Protein AF-A0A3A6W757-F1 (afdb_monomer_lite)

Structure (mmCIF, N/CA/C/O backbone):
data_AF-A0A3A6W757-F1
#
_entry.id   AF-A0A3A6W757-F1
#
loop_
_atom_site.group_PDB
_atom_site.id
_atom_site.type_symbol
_atom_site.label_atom_id
_atom_site.label_alt_id
_atom_site.label_comp_id
_atom_site.label_asym_id
_atom_site.label_entity_id
_atom_site.label_seq_id
_atom_site.pdbx_PDB_ins_code
_atom_site.Cartn_x
_atom_site.Cartn_y
_atom_site.Cartn_z
_atom_site.occupancy
_atom_site.B_iso_or_equiv
_atom_site.auth_seq_id
_atom_site.auth_comp_id
_atom_site.auth_asym_id
_atom_site.auth_atom_id
_atom_site.pdbx_PDB_model_num
ATOM 1 N N . MET A 1 1 ? -17.837 38.913 12.171 1.00 59.47 1 MET A N 1
ATOM 2 C CA . MET A 1 1 ? -17.667 38.788 13.634 1.00 59.47 1 MET A CA 1
ATOM 3 C C . MET A 1 1 ? -17.399 37.323 13.928 1.00 59.47 1 MET A C 1
ATOM 5 O O . MET A 1 1 ? -18.172 36.495 13.470 1.00 59.47 1 MET A O 1
ATOM 9 N N . ILE A 1 2 ? -16.286 36.999 14.587 1.00 65.31 2 ILE A N 1
ATOM 10 C CA . ILE A 1 2 ? -15.872 35.608 14.816 1.00 65.31 2 ILE A CA 1
ATOM 11 C C . ILE A 1 2 ? -16.540 35.111 16.090 1.00 65.31 2 ILE A C 1
ATOM 13 O O . ILE A 1 2 ? -16.209 35.577 17.178 1.00 65.31 2 ILE A O 1
ATOM 17 N N . THR A 1 3 ? -17.497 34.197 15.947 1.00 66.81 3 THR A N 1
ATOM 18 C CA . THR A 1 3 ? -18.285 33.681 17.082 1.00 66.81 3 THR A CA 1
ATOM 19 C C . THR A 1 3 ? -18.102 32.183 17.301 1.00 66.81 3 THR A C 1
ATOM 21 O O . THR A 1 3 ? -18.436 31.669 18.365 1.00 66.81 3 THR A O 1
ATOM 24 N N . SER A 1 4 ? -17.516 31.484 16.326 1.00 71.06 4 SER A N 1
ATOM 25 C CA . SER A 1 4 ? -17.332 30.036 16.349 1.00 71.06 4 SER A CA 1
ATOM 26 C C . SER A 1 4 ? -16.028 29.607 15.665 1.00 71.06 4 SER A C 1
ATOM 28 O O . SER A 1 4 ? -15.451 30.344 14.865 1.00 71.06 4 SER A O 1
ATOM 30 N N . ILE A 1 5 ? -15.577 28.376 15.933 1.00 68.12 5 ILE A N 1
ATOM 31 C CA . ILE A 1 5 ? -14.445 27.752 15.221 1.00 68.12 5 ILE A CA 1
ATOM 32 C C . ILE A 1 5 ? -14.749 27.565 13.724 1.00 68.12 5 ILE A C 1
ATOM 34 O O . ILE A 1 5 ? -13.844 27.638 12.892 1.00 68.12 5 ILE A O 1
ATOM 38 N N . GLN A 1 6 ? -16.024 27.382 13.367 1.00 67.38 6 GLN A N 1
ATOM 39 C CA . GLN A 1 6 ? -16.482 27.237 11.981 1.00 67.38 6 GLN A CA 1
ATOM 40 C C . GLN A 1 6 ? -16.242 28.512 11.167 1.00 67.38 6 GLN A C 1
ATOM 42 O O . GLN A 1 6 ? -15.868 28.435 9.997 1.00 67.38 6 GLN A O 1
ATOM 47 N N . ASP A 1 7 ? -16.378 29.680 11.799 1.00 69.19 7 ASP A N 1
ATOM 48 C CA . ASP A 1 7 ? -16.059 30.954 11.158 1.00 69.19 7 ASP A CA 1
ATOM 49 C C . ASP A 1 7 ? -14.555 31.076 10.892 1.00 69.19 7 ASP A C 1
ATOM 51 O O . ASP A 1 7 ? -14.162 31.552 9.833 1.00 69.19 7 ASP A O 1
ATOM 55 N N . ILE A 1 8 ? -13.710 30.569 11.799 1.00 69.69 8 ILE A N 1
ATOM 56 C CA . ILE A 1 8 ? -12.244 30.644 11.691 1.00 69.69 8 ILE A CA 1
ATOM 57 C C . ILE A 1 8 ? -11.712 29.806 10.520 1.00 69.69 8 ILE A C 1
ATOM 59 O O . ILE A 1 8 ? -10.774 30.226 9.844 1.00 69.69 8 ILE A O 1
ATOM 63 N N . ALA A 1 9 ? -12.321 28.652 10.227 1.00 67.31 9 ALA A N 1
ATOM 64 C CA . ALA A 1 9 ? -11.905 27.791 9.115 1.00 67.31 9 ALA A CA 1
ATOM 65 C C . ALA A 1 9 ? -11.997 28.489 7.742 1.00 67.31 9 ALA A C 1
ATOM 67 O O . ALA A 1 9 ? -11.213 28.184 6.845 1.00 67.31 9 ALA A O 1
ATOM 68 N N . ARG A 1 10 ? -12.895 29.473 7.589 1.00 70.06 10 ARG A N 1
ATOM 69 C CA . ARG A 1 10 ? -13.029 30.274 6.358 1.00 70.06 10 ARG A CA 1
ATOM 70 C C . ARG A 1 10 ? -11.882 31.268 6.146 1.00 70.06 10 ARG A C 1
ATOM 72 O O . ARG A 1 10 ? -11.756 31.821 5.061 1.00 70.06 10 ARG A O 1
ATOM 79 N N . HIS A 1 11 ? -11.047 31.480 7.163 1.00 70.69 11 HIS A N 1
ATOM 80 C CA . HIS A 1 11 ? -9.894 32.378 7.119 1.00 70.69 11 HIS A CA 1
ATOM 81 C C . HIS A 1 11 ? -8.569 31.649 6.856 1.00 70.69 11 HIS A C 1
ATOM 83 O O . HIS A 1 11 ? -7.509 32.272 6.936 1.00 70.69 11 HIS A O 1
ATOM 89 N N . VAL A 1 12 ? -8.600 30.346 6.539 1.00 74.06 12 VAL A N 1
ATOM 90 C CA . VAL A 1 12 ? -7.410 29.610 6.089 1.00 74.06 12 VAL A CA 1
ATOM 91 C C . VAL A 1 12 ? -6.979 30.146 4.728 1.00 74.06 12 VAL A C 1
ATOM 93 O O . VAL A 1 12 ? -7.706 30.028 3.747 1.00 74.06 12 VAL A O 1
ATOM 96 N N . VAL A 1 13 ? -5.770 30.697 4.661 1.00 65.81 13 VAL A N 1
ATOM 97 C CA . VAL A 1 13 ? -5.223 31.274 3.420 1.00 65.81 13 VAL A CA 1
ATOM 98 C C . VAL A 1 13 ? -4.079 30.461 2.828 1.00 65.81 13 VAL A C 1
ATOM 100 O O . VAL A 1 13 ? -3.750 30.617 1.655 1.00 65.81 13 VAL A O 1
ATOM 103 N N . ARG A 1 14 ? -3.443 29.595 3.627 1.00 71.44 14 ARG A N 1
ATOM 104 C CA . ARG A 1 14 ? -2.324 28.763 3.173 1.00 71.44 14 ARG A CA 1
ATOM 105 C C . ARG A 1 14 ? -2.098 27.566 4.089 1.00 71.44 14 ARG A C 1
ATOM 107 O O . ARG A 1 14 ? -1.918 27.733 5.292 1.00 71.44 14 ARG A O 1
ATOM 114 N N . ALA A 1 15 ? -1.963 26.381 3.503 1.00 67.31 15 ALA A N 1
ATOM 115 C CA . ALA A 1 15 ? -1.398 25.207 4.163 1.00 67.31 15 ALA A CA 1
ATOM 116 C C . ALA A 1 15 ? 0.047 25.001 3.676 1.00 67.31 15 ALA A C 1
ATOM 118 O O . ALA A 1 15 ? 0.288 24.594 2.544 1.00 67.31 15 ALA A O 1
ATOM 119 N N . GLY A 1 16 ? 1.028 25.361 4.505 1.00 61.78 16 GLY A N 1
ATOM 120 C CA . GLY A 1 16 ? 2.448 25.110 4.241 1.00 61.78 16 GLY A CA 1
ATOM 121 C C . GLY A 1 16 ? 2.888 23.724 4.723 1.00 61.78 16 GLY A C 1
ATOM 122 O O . GLY A 1 16 ? 2.116 23.002 5.342 1.00 61.78 16 GLY A O 1
ATOM 123 N N . LYS A 1 17 ? 4.160 23.361 4.510 1.00 59.81 17 LYS A N 1
ATOM 124 C CA . LYS A 1 17 ? 4.699 22.039 4.904 1.00 59.81 17 LYS A CA 1
ATOM 125 C C . LYS A 1 17 ? 4.589 21.728 6.406 1.00 59.81 17 LYS A C 1
ATOM 127 O O . LYS A 1 17 ? 4.467 20.567 6.767 1.00 59.81 17 LYS A O 1
ATOM 132 N N . SER A 1 18 ? 4.637 22.738 7.276 1.00 70.19 18 SER A N 1
ATOM 133 C CA . SER A 1 18 ? 4.623 22.559 8.739 1.00 70.19 18 SER A CA 1
ATOM 134 C C . SER A 1 18 ? 3.458 23.249 9.451 1.00 70.19 18 SER A C 1
ATOM 136 O O . SER A 1 18 ? 3.140 22.885 10.583 1.00 70.19 18 SER A O 1
ATOM 138 N N . MET A 1 19 ? 2.815 24.230 8.812 1.00 79.94 19 MET A N 1
ATOM 139 C CA . MET A 1 19 ? 1.792 25.065 9.441 1.00 79.94 19 MET A CA 1
ATOM 140 C C . MET A 1 19 ? 0.667 25.435 8.481 1.00 79.94 19 MET A C 1
ATOM 142 O O . MET A 1 19 ? 0.895 25.644 7.289 1.00 79.94 19 MET A O 1
ATOM 146 N N . VAL A 1 20 ? -0.525 25.591 9.041 1.00 79.31 20 VAL A N 1
ATOM 147 C CA . VAL A 1 20 ? -1.706 26.180 8.416 1.00 79.31 20 VAL A CA 1
ATOM 148 C C . VAL A 1 20 ? -1.850 27.611 8.923 1.00 79.31 20 VAL A C 1
ATOM 150 O O . VAL A 1 20 ? -1.779 27.860 10.127 1.00 79.31 20 VAL A O 1
ATOM 153 N N . TRP A 1 21 ? -2.005 28.551 7.996 1.00 82.00 21 TRP A N 1
ATOM 154 C CA . TRP A 1 21 ? -2.038 29.984 8.268 1.00 82.00 21 TRP A CA 1
ATOM 155 C C . TRP A 1 21 ? -3.433 30.563 8.095 1.00 82.00 21 TRP A C 1
ATOM 157 O O . TRP A 1 21 ? -4.116 30.279 7.107 1.00 82.00 21 TRP A O 1
ATOM 167 N N . PHE A 1 22 ? -3.788 31.431 9.038 1.00 87.81 22 PHE A N 1
ATOM 168 C CA . PHE A 1 22 ? -5.045 32.167 9.069 1.00 87.81 22 PHE A CA 1
ATOM 169 C C . PHE A 1 22 ? -4.781 33.659 8.931 1.00 87.81 22 PHE A C 1
ATOM 171 O O . PHE A 1 22 ? -3.847 34.160 9.561 1.00 87.81 22 PHE A O 1
ATOM 178 N N . GLU A 1 23 ? -5.603 34.363 8.153 1.00 86.19 23 GLU A N 1
ATOM 179 C CA . GLU A 1 23 ? -5.494 35.815 7.980 1.00 86.19 23 GLU A CA 1
ATOM 180 C C . GLU A 1 23 ? -6.824 36.547 8.154 1.00 86.19 23 GLU A C 1
ATOM 182 O O . GLU A 1 23 ? -7.887 36.098 7.722 1.00 86.19 23 GLU A O 1
ATOM 187 N N . PHE A 1 24 ? -6.724 37.726 8.762 1.00 89.75 24 PHE A N 1
ATOM 188 C CA . PHE A 1 24 ? -7.831 38.594 9.126 1.00 89.75 24 PHE A CA 1
ATOM 189 C C . PHE A 1 24 ? -7.499 40.041 8.768 1.00 89.75 24 PHE A C 1
ATOM 191 O O . PHE A 1 24 ? -6.340 40.466 8.827 1.00 89.75 24 PHE A O 1
ATOM 198 N N . ASP A 1 25 ? -8.534 40.806 8.434 1.00 86.44 25 ASP A N 1
ATOM 199 C CA . ASP A 1 25 ? -8.390 42.213 8.055 1.00 86.44 25 ASP A CA 1
ATOM 200 C C . ASP A 1 25 ? -8.141 43.121 9.271 1.00 86.44 25 ASP A C 1
ATOM 202 O O . ASP A 1 25 ? -7.595 44.212 9.127 1.00 86.44 25 ASP A O 1
ATOM 206 N N . SER A 1 26 ? -8.472 42.660 10.486 1.00 90.69 26 SER A N 1
ATOM 207 C CA . SER A 1 26 ? -8.195 43.379 11.730 1.00 90.69 26 SER A CA 1
ATOM 208 C C . SER A 1 26 ? -7.429 42.519 12.740 1.00 90.69 26 SER A C 1
ATOM 210 O O . SER A 1 26 ? -7.665 41.316 12.887 1.00 90.69 26 SER A O 1
ATOM 212 N N . ARG A 1 27 ? -6.521 43.155 13.492 1.00 89.62 27 ARG A N 1
ATOM 213 C CA . ARG A 1 27 ? -5.780 42.504 14.583 1.00 89.62 27 ARG A CA 1
ATOM 214 C C . ARG A 1 27 ? -6.717 41.972 15.666 1.00 89.62 27 ARG A C 1
ATOM 216 O O . ARG A 1 27 ? -6.504 40.876 16.174 1.00 89.62 27 ARG A O 1
ATOM 223 N N . LYS A 1 28 ? -7.777 42.726 15.967 1.00 90.31 28 LYS A N 1
ATOM 224 C CA . LYS A 1 28 ? -8.793 42.363 16.959 1.00 90.31 28 LYS A CA 1
ATOM 225 C C . LYS A 1 28 ? -9.503 41.058 16.591 1.00 90.31 28 LYS A C 1
ATOM 227 O O . LYS A 1 28 ? -9.719 40.223 17.467 1.00 90.31 28 LYS A O 1
ATOM 232 N N . ASP A 1 29 ? -9.829 40.854 15.316 1.00 86.44 29 ASP A N 1
ATOM 233 C CA . ASP A 1 29 ? -10.453 39.611 14.850 1.00 86.44 29 ASP A CA 1
ATOM 234 C C . ASP A 1 29 ? -9.475 38.432 14.931 1.00 86.44 29 ASP A C 1
ATOM 236 O O . ASP A 1 29 ? -9.829 37.379 15.461 1.00 86.44 29 ASP A O 1
ATOM 240 N N . ALA A 1 30 ? -8.218 38.623 14.516 1.00 88.75 30 ALA A N 1
ATOM 241 C CA . ALA A 1 30 ? -7.184 37.595 14.646 1.00 88.75 30 ALA A CA 1
ATOM 242 C C . ALA A 1 30 ? -6.952 37.175 16.110 1.00 88.75 30 ALA A C 1
ATOM 244 O O . ALA A 1 30 ? -6.831 35.986 16.410 1.00 88.75 30 ALA A O 1
ATOM 245 N N . GLU A 1 31 ? -6.921 38.137 17.037 1.00 91.62 31 GLU A N 1
ATOM 246 C CA . GLU A 1 31 ? -6.760 37.878 18.472 1.00 91.62 31 GLU A CA 1
ATOM 247 C C . GLU A 1 31 ? -7.996 37.192 19.061 1.00 91.62 31 GLU A C 1
ATOM 249 O O . GLU A 1 31 ? -7.863 36.250 19.843 1.00 91.62 31 GLU A O 1
ATOM 254 N N . THR A 1 32 ? -9.197 37.595 18.639 1.00 90.00 32 THR A N 1
ATOM 255 C CA . THR A 1 32 ? -10.456 36.954 19.047 1.00 90.00 32 THR A CA 1
ATOM 256 C C . THR A 1 32 ? -10.493 35.489 18.607 1.00 90.00 32 THR A C 1
ATOM 258 O O . THR A 1 32 ? -10.792 34.611 19.418 1.00 90.00 32 THR A O 1
ATOM 261 N N . ALA A 1 33 ? -10.113 35.204 17.358 1.00 87.38 33 ALA A N 1
ATOM 262 C CA . ALA A 1 33 ? -10.024 33.847 16.826 1.00 87.38 33 ALA A CA 1
ATOM 263 C C . ALA A 1 33 ? -9.015 32.986 17.596 1.00 87.38 33 ALA A C 1
ATOM 265 O O . ALA A 1 33 ? -9.334 31.875 18.026 1.00 87.38 33 ALA A O 1
ATOM 266 N N . LEU A 1 34 ? -7.802 33.506 17.807 1.00 91.50 34 LEU A N 1
ATOM 267 C CA . LEU A 1 34 ? -6.748 32.766 18.491 1.00 91.50 34 LEU A CA 1
ATOM 268 C C . LEU A 1 34 ? -7.092 32.505 19.963 1.00 91.50 34 LEU A C 1
ATOM 270 O O . LEU A 1 34 ? -6.834 31.413 20.468 1.00 91.50 34 LEU A O 1
ATOM 274 N N . ASN A 1 35 ? -7.703 33.471 20.650 1.00 90.25 35 ASN A N 1
ATOM 275 C CA . ASN A 1 35 ? -8.130 33.303 22.037 1.00 90.25 35 ASN A CA 1
ATOM 276 C C . ASN A 1 35 ? -9.274 32.294 22.165 1.00 90.25 35 ASN A C 1
ATOM 278 O O . ASN A 1 35 ? -9.265 31.493 23.100 1.00 90.25 35 ASN A O 1
ATOM 282 N N . LEU A 1 36 ? -10.216 32.273 21.215 1.00 86.44 36 LEU A N 1
ATOM 283 C CA . LEU A 1 36 ? -11.269 31.257 21.171 1.00 86.44 36 LEU A CA 1
ATOM 284 C C . LEU A 1 36 ? -10.670 29.850 21.030 1.00 86.44 36 LEU A C 1
ATOM 286 O O . LEU A 1 36 ? -11.037 28.946 21.779 1.00 86.44 36 LEU A O 1
ATOM 290 N N . ILE A 1 37 ? -9.689 29.691 20.137 1.00 87.12 37 ILE A N 1
ATOM 291 C CA . ILE A 1 37 ? -8.957 28.434 19.940 1.00 87.12 37 ILE A CA 1
ATOM 292 C C . ILE A 1 37 ? -8.197 28.027 21.208 1.00 87.12 37 ILE A C 1
ATOM 294 O O . ILE A 1 37 ? -8.338 26.899 21.671 1.00 87.12 37 ILE A O 1
ATOM 298 N N . LYS A 1 38 ? -7.423 28.937 21.810 1.00 88.50 38 LYS A N 1
ATOM 299 C CA . LYS A 1 38 ? -6.665 28.651 23.039 1.00 88.50 38 LYS A CA 1
ATOM 300 C C . LYS A 1 38 ? -7.569 28.268 24.206 1.00 88.50 38 LYS A C 1
ATOM 302 O O . LYS A 1 38 ? -7.195 27.407 24.993 1.00 88.50 38 LYS A O 1
ATOM 307 N N . LYS A 1 39 ? -8.744 28.893 24.313 1.00 85.69 39 LYS A N 1
ATOM 308 C CA . LYS A 1 39 ? -9.724 28.594 25.361 1.00 85.69 39 LYS A CA 1
ATOM 309 C C . LYS A 1 39 ? -10.338 27.204 25.195 1.00 85.69 39 LYS A C 1
ATOM 311 O O . LYS A 1 39 ? -10.562 26.531 26.190 1.00 85.69 39 LYS A O 1
ATOM 316 N N . GLN A 1 40 ? -10.635 26.794 23.963 1.00 81.31 40 GLN A N 1
ATOM 317 C CA . GLN A 1 40 ? -11.282 25.507 23.690 1.00 81.31 40 GLN A CA 1
ATOM 318 C C . GLN A 1 40 ? -10.301 24.332 23.606 1.00 81.31 40 GLN A C 1
ATOM 320 O O . GLN A 1 40 ? -10.701 23.194 23.817 1.00 81.31 40 GLN A O 1
ATOM 325 N N . TYR A 1 41 ? -9.028 24.601 23.308 1.00 83.12 41 TYR A N 1
ATOM 326 C CA . TYR A 1 41 ? -8.017 23.578 23.044 1.00 83.12 41 TYR A CA 1
ATOM 327 C C . TYR A 1 41 ? -6.729 23.809 23.847 1.00 83.12 41 TYR A C 1
ATOM 329 O O . TYR A 1 41 ? -5.627 23.605 23.333 1.00 83.12 41 TYR A O 1
ATOM 337 N N . SER A 1 42 ? -6.856 24.242 25.106 1.00 80.69 42 SER A N 1
ATOM 338 C CA . SER A 1 42 ? -5.728 24.569 25.998 1.00 80.69 42 SER A CA 1
ATOM 339 C C . SER A 1 42 ? -4.687 23.457 26.114 1.00 80.69 42 SER A C 1
ATOM 341 O O . SER A 1 42 ? -3.501 23.739 26.287 1.00 80.69 42 SER A O 1
ATOM 343 N N . ASP A 1 43 ? -5.127 22.209 25.961 1.00 76.00 43 ASP A N 1
ATOM 344 C CA . ASP A 1 43 ? -4.324 21.008 26.188 1.00 76.00 43 ASP A CA 1
ATOM 345 C C . ASP A 1 43 ? -3.451 20.640 24.976 1.00 76.00 43 ASP A C 1
ATOM 347 O O . ASP A 1 43 ? -2.612 19.739 25.041 1.00 76.00 43 ASP A O 1
ATOM 351 N N . LEU A 1 44 ? -3.606 21.344 23.846 1.00 79.19 44 LEU A N 1
ATOM 352 C CA . LEU A 1 44 ? -2.780 21.112 22.668 1.00 79.19 44 LEU A CA 1
ATOM 353 C C . LEU A 1 44 ? -1.354 21.624 22.881 1.00 79.19 44 LEU A C 1
ATOM 355 O O . LEU A 1 44 ? -1.102 22.801 23.162 1.00 79.19 44 LEU A O 1
ATOM 359 N N . HIS A 1 45 ? -0.396 20.725 22.653 1.00 76.06 45 HIS A N 1
ATOM 360 C CA . HIS A 1 45 ? 1.028 20.992 22.809 1.00 76.06 45 HIS A CA 1
ATOM 361 C C . HIS A 1 45 ? 1.456 22.285 22.089 1.00 76.06 45 HIS A C 1
ATOM 363 O O . HIS A 1 45 ? 1.199 22.478 20.896 1.00 76.06 45 HIS A O 1
ATOM 369 N N . ASN A 1 46 ? 2.135 23.169 22.829 1.00 81.94 46 ASN A N 1
ATOM 370 C CA . ASN A 1 46 ? 2.620 24.485 22.391 1.00 81.94 46 ASN A CA 1
ATOM 371 C C . ASN A 1 46 ? 1.556 25.478 21.871 1.00 81.94 46 ASN A C 1
ATOM 373 O O . ASN A 1 46 ? 1.940 26.542 21.387 1.00 81.94 46 ASN A O 1
ATOM 377 N N . LEU A 1 47 ? 0.247 25.217 21.995 1.00 85.12 47 LEU A N 1
ATOM 378 C CA . LEU A 1 47 ? -0.779 26.154 21.512 1.00 85.12 47 LEU A CA 1
ATOM 379 C C . LEU A 1 47 ? -0.739 27.500 22.256 1.00 85.12 47 LEU A C 1
ATOM 381 O O . LEU A 1 47 ? -0.939 28.553 21.653 1.00 85.12 47 LEU A O 1
ATOM 385 N N . HIS A 1 48 ? -0.383 27.495 23.545 1.00 84.19 48 HIS A N 1
ATOM 386 C CA . HIS A 1 48 ? -0.201 28.713 24.343 1.00 84.19 48 HIS A CA 1
ATOM 387 C C . HIS A 1 48 ? 0.837 29.684 23.744 1.00 84.19 48 HIS A C 1
ATOM 389 O O . HIS A 1 48 ? 0.688 30.895 23.915 1.00 84.19 48 HIS A O 1
ATOM 395 N N . LYS A 1 49 ? 1.827 29.174 22.991 1.00 85.12 49 LYS A N 1
ATOM 396 C CA . LYS A 1 49 ? 2.894 29.961 22.344 1.00 85.12 49 LYS A CA 1
ATOM 397 C C . LYS A 1 49 ? 2.467 30.631 21.039 1.00 85.12 49 LYS A C 1
ATOM 399 O O . LYS A 1 49 ? 3.180 31.506 20.559 1.00 85.12 49 LYS A O 1
ATOM 404 N N . ALA A 1 50 ? 1.339 30.232 20.448 1.00 87.06 50 ALA A N 1
ATOM 405 C CA . ALA A 1 50 ? 0.846 30.863 19.229 1.00 87.06 50 ALA A CA 1
ATOM 406 C C . ALA A 1 50 ? 0.530 32.346 19.490 1.00 87.06 50 ALA A C 1
ATOM 408 O O . ALA A 1 50 ? -0.045 32.689 20.527 1.00 87.06 50 ALA A O 1
ATOM 409 N N . SER A 1 51 ? 0.886 33.228 18.561 1.00 90.69 51 SER A N 1
ATOM 410 C CA . SER A 1 51 ? 0.651 34.671 18.666 1.00 90.69 51 SER A CA 1
ATOM 411 C C . SER A 1 51 ? 0.206 35.254 17.329 1.00 90.69 51 SER A C 1
ATOM 413 O O . SER A 1 51 ? 0.532 34.725 16.264 1.00 90.69 51 SER A O 1
ATOM 415 N N . VAL A 1 52 ? -0.560 36.344 17.397 1.00 92.50 52 VAL A N 1
ATOM 416 C CA . VAL A 1 52 ? -0.960 37.115 16.218 1.00 92.50 52 VAL A CA 1
ATOM 417 C C . VAL A 1 52 ? 0.201 38.002 15.789 1.00 92.50 52 VAL A C 1
ATOM 419 O O . VAL A 1 52 ? 0.704 38.797 16.580 1.00 92.50 52 VAL A O 1
ATOM 422 N N . ASN A 1 53 ? 0.596 37.875 14.527 1.00 89.88 53 ASN A N 1
ATOM 423 C CA . ASN A 1 53 ? 1.632 38.672 13.878 1.00 89.88 53 ASN A CA 1
ATOM 424 C C . ASN A 1 53 ? 1.105 39.220 12.540 1.00 89.88 53 ASN A C 1
ATOM 426 O O . ASN A 1 53 ? -0.093 39.144 12.254 1.00 89.88 53 ASN A O 1
ATOM 430 N N . SER A 1 54 ? 1.991 39.781 11.715 1.00 82.56 54 SER A N 1
ATOM 431 C CA . SER A 1 54 ? 1.649 40.117 10.331 1.00 82.56 54 SER A CA 1
ATOM 432 C C . SER A 1 54 ? 1.300 38.862 9.528 1.00 82.56 54 SER A C 1
ATOM 434 O O . SER A 1 54 ? 1.823 37.771 9.781 1.00 82.56 54 SER A O 1
ATOM 436 N N . GLY A 1 55 ? 0.403 39.022 8.555 1.00 74.25 55 GLY A N 1
ATOM 437 C CA . GLY A 1 55 ? -0.045 37.947 7.681 1.00 74.25 55 GLY A CA 1
ATOM 438 C C . GLY A 1 55 ? 1.114 37.261 6.953 1.00 74.25 55 GLY A C 1
ATOM 439 O O . GLY A 1 55 ? 2.191 37.825 6.704 1.00 74.25 55 GLY A O 1
ATOM 440 N N . ASN A 1 56 ? 0.909 35.986 6.641 1.00 79.25 56 ASN A N 1
ATOM 441 C CA . ASN A 1 56 ? 1.914 35.175 5.970 1.00 79.25 56 ASN A CA 1
ATOM 442 C C . ASN A 1 56 ? 1.959 35.465 4.466 1.00 79.25 56 ASN A C 1
ATOM 444 O O . ASN A 1 56 ? 3.046 35.642 3.919 1.00 79.25 56 ASN A O 1
ATOM 448 N N . VAL A 1 57 ? 0.785 35.522 3.843 1.00 73.69 57 VAL A N 1
ATOM 449 C CA . VAL A 1 57 ? 0.530 35.792 2.429 1.00 73.69 57 VAL A CA 1
ATOM 450 C C . VAL A 1 57 ? 0.397 37.295 2.202 1.00 73.69 57 VAL A C 1
ATOM 452 O O . VAL A 1 57 ? 1.038 37.825 1.298 1.00 73.69 57 VAL A O 1
ATOM 455 N N . ASN A 1 58 ? -0.361 38.002 3.047 1.00 76.81 58 ASN A N 1
ATOM 456 C CA . ASN A 1 58 ? -0.496 39.455 2.956 1.00 76.81 58 ASN A CA 1
ATOM 457 C C . ASN A 1 58 ? 0.080 40.162 4.193 1.00 76.81 58 ASN A C 1
ATOM 459 O O . ASN A 1 58 ? -0.484 40.108 5.284 1.00 76.81 58 ASN A O 1
ATOM 463 N N . LYS A 1 59 ? 1.189 40.892 4.007 1.00 81.75 59 LYS A N 1
ATOM 464 C CA . LYS A 1 59 ? 1.882 41.617 5.087 1.00 81.75 59 LYS A CA 1
ATOM 465 C C . LYS A 1 59 ? 1.083 42.778 5.685 1.00 81.75 59 LYS A C 1
ATOM 467 O O . LYS A 1 59 ? 1.411 43.200 6.789 1.00 81.75 59 LYS A O 1
ATOM 472 N N . HIS A 1 60 ? 0.038 43.249 5.003 1.00 81.06 60 HIS A N 1
ATOM 473 C CA . HIS A 1 60 ? -0.887 44.268 5.508 1.00 81.06 60 HIS A CA 1
ATOM 474 C C . HIS A 1 60 ? -2.046 43.683 6.334 1.00 81.06 60 HIS A C 1
ATOM 476 O O . HIS A 1 60 ? -2.823 44.443 6.905 1.00 81.06 60 HIS A O 1
ATOM 482 N N . LYS A 1 61 ? -2.169 42.350 6.408 1.00 87.50 61 LYS A N 1
ATOM 483 C CA . LYS A 1 61 ? -3.157 41.647 7.238 1.00 87.50 61 LYS A CA 1
ATOM 484 C C . LYS A 1 61 ? -2.547 41.161 8.549 1.00 87.50 61 LYS A C 1
ATOM 486 O O . LYS A 1 61 ? -1.330 41.207 8.745 1.00 87.50 61 LYS A O 1
ATOM 491 N N . PHE A 1 62 ? -3.395 40.649 9.435 1.00 90.06 62 PHE A N 1
ATOM 492 C CA . PHE A 1 62 ? -2.992 40.029 10.697 1.00 90.06 62 PHE A CA 1
ATOM 493 C C . PHE A 1 62 ? -3.286 38.537 10.667 1.00 90.06 62 PHE A C 1
ATOM 495 O O . PHE A 1 62 ? -4.318 38.117 10.150 1.00 90.06 62 PHE A O 1
ATOM 502 N N . GLY A 1 63 ? -2.395 37.724 11.223 1.00 90.25 63 GLY A N 1
ATOM 503 C CA . GLY A 1 63 ? -2.540 36.280 11.145 1.00 90.25 63 GLY A CA 1
ATOM 504 C C . GLY A 1 63 ? -1.733 35.515 12.175 1.00 90.25 63 GLY A C 1
ATOM 505 O O . GLY A 1 63 ? -0.871 36.058 12.865 1.00 90.25 63 GLY A O 1
ATOM 506 N N . PHE A 1 64 ? -2.024 34.226 12.274 1.00 91.38 64 PHE A N 1
ATOM 507 C CA . PHE A 1 64 ? -1.287 33.287 13.109 1.00 91.38 64 PHE A CA 1
ATOM 508 C C . PHE A 1 64 ? -1.178 31.934 12.404 1.00 91.38 64 PHE A C 1
ATOM 510 O O . PHE A 1 64 ? -1.987 31.594 11.535 1.00 91.38 64 PHE A O 1
ATOM 517 N N . GLY A 1 65 ? -0.141 31.181 12.765 1.00 88.81 65 GLY A N 1
ATOM 518 C CA . GLY A 1 65 ? 0.104 29.837 12.260 1.00 88.81 65 GLY A CA 1
ATOM 519 C C . GLY A 1 65 ? -0.251 28.796 13.312 1.00 88.81 65 GLY A C 1
ATOM 520 O O . GLY A 1 65 ? 0.108 28.947 14.479 1.00 88.81 65 GLY A O 1
ATOM 521 N N . LEU A 1 66 ? -0.925 27.733 12.888 1.00 86.88 66 LEU A N 1
ATOM 522 C CA . LEU A 1 66 ? -1.123 26.521 13.676 1.00 86.88 66 LEU A CA 1
ATOM 523 C C . LEU A 1 66 ? -0.383 25.370 13.012 1.00 86.88 66 LEU A C 1
ATOM 525 O O . LEU A 1 66 ? -0.324 25.297 11.786 1.00 86.88 66 LEU A O 1
ATOM 529 N N . THR A 1 67 ? 0.167 24.441 13.788 1.00 84.38 67 THR A N 1
ATOM 530 C CA . THR A 1 67 ? 0.709 23.209 13.198 1.00 84.38 67 THR A CA 1
ATOM 531 C C . THR A 1 67 ? -0.414 22.387 12.571 1.00 84.38 67 THR A C 1
ATOM 533 O O . THR A 1 67 ? -1.576 22.508 12.959 1.00 84.38 67 THR A O 1
ATOM 536 N N . HIS A 1 68 ? -0.085 21.505 11.626 1.00 75.31 68 HIS A N 1
ATOM 537 C CA . HIS A 1 68 ? -1.076 20.583 11.050 1.00 75.31 68 HIS A CA 1
ATOM 538 C C . HIS A 1 68 ? -1.788 19.746 12.115 1.00 75.31 68 HIS A C 1
ATOM 540 O O . HIS A 1 68 ? -2.993 19.536 12.022 1.00 75.31 68 HIS A O 1
ATOM 546 N N . THR A 1 69 ? -1.074 19.324 13.159 1.00 78.50 69 THR A N 1
ATOM 547 C CA . THR A 1 69 ? -1.657 18.607 14.299 1.00 78.50 69 THR A CA 1
ATOM 548 C C . THR A 1 69 ? -2.658 19.477 15.053 1.00 78.50 69 THR A C 1
ATOM 550 O O . THR A 1 69 ? -3.779 19.042 15.290 1.00 78.50 69 THR A O 1
ATOM 553 N N . GLN A 1 70 ? -2.291 20.721 15.382 1.00 82.12 70 GLN A N 1
ATOM 554 C CA . GLN A 1 70 ? -3.194 21.655 16.062 1.00 82.12 70 GLN A CA 1
ATOM 555 C C . GLN A 1 70 ? -4.431 21.941 15.204 1.00 82.12 70 GLN A C 1
ATOM 557 O O . GLN A 1 70 ? -5.556 21.842 15.685 1.00 82.12 70 GLN A O 1
ATOM 562 N N . PHE A 1 71 ? -4.228 22.218 13.916 1.00 82.00 71 PHE A N 1
ATOM 563 C CA . PHE A 1 71 ? -5.298 22.481 12.962 1.00 82.00 71 PHE A CA 1
ATOM 564 C C . PHE A 1 71 ? -6.268 21.300 12.819 1.00 82.00 71 PHE A C 1
ATOM 566 O O . PHE A 1 71 ? -7.483 21.492 12.879 1.00 82.00 71 PHE A O 1
ATOM 573 N N . LYS A 1 72 ? -5.752 20.071 12.687 1.00 74.50 72 LYS A N 1
ATOM 574 C CA . LYS A 1 72 ? -6.571 18.851 12.622 1.00 74.50 72 LYS A CA 1
ATOM 575 C C . LYS A 1 72 ? -7.367 18.633 13.911 1.00 74.50 72 LYS A C 1
ATOM 577 O O . LYS A 1 72 ? -8.543 18.299 13.837 1.00 74.50 72 LYS A O 1
ATOM 582 N N . SER A 1 73 ? -6.774 18.862 15.083 1.00 75.56 73 SER A N 1
ATOM 583 C CA . SER A 1 73 ? -7.490 18.737 16.361 1.00 75.56 73 SER A CA 1
ATOM 584 C C . SER A 1 73 ? -8.631 19.747 16.503 1.00 75.56 73 SER A C 1
ATOM 586 O O . SER A 1 73 ? -9.684 19.400 17.026 1.00 75.56 73 SER A O 1
ATOM 588 N N . ILE A 1 74 ? -8.451 20.966 15.988 1.00 72.94 74 ILE A N 1
ATOM 589 C CA . ILE A 1 74 ? -9.466 22.030 16.034 1.00 72.94 74 ILE A CA 1
ATOM 590 C C . ILE A 1 74 ? -10.601 21.785 15.026 1.00 72.94 74 ILE A C 1
ATOM 592 O O . ILE A 1 74 ? -11.747 22.153 15.273 1.00 72.94 74 ILE A O 1
ATOM 596 N N . THR A 1 75 ? -10.304 21.146 13.891 1.00 66.00 75 THR A N 1
ATOM 597 C CA . THR A 1 75 ? -11.281 20.882 12.816 1.00 66.00 75 THR A CA 1
ATOM 598 C C . THR A 1 75 ? -12.008 19.537 12.949 1.00 66.00 75 THR A C 1
ATOM 600 O O . THR A 1 75 ? -13.081 19.377 12.370 1.00 66.00 75 THR A O 1
ATOM 603 N N . LYS A 1 76 ? -11.507 18.597 13.768 1.00 55.22 76 LYS A N 1
ATOM 604 C CA . LYS A 1 76 ? -12.134 17.285 14.044 1.00 55.22 76 LYS A CA 1
ATOM 605 C C . LYS A 1 76 ? -13.485 17.347 14.785 1.00 55.22 76 LYS A C 1
ATOM 607 O O . LYS A 1 76 ? -14.195 16.349 14.797 1.00 55.22 76 LYS A O 1
ATOM 612 N N . PHE A 1 77 ? -13.895 18.488 15.353 1.00 41.41 77 PHE A N 1
ATOM 613 C CA . PHE A 1 77 ? -15.210 18.623 16.015 1.00 41.41 77 PHE A CA 1
ATOM 614 C C . PHE A 1 77 ? -16.383 18.904 15.048 1.00 41.41 77 PHE A C 1
ATOM 616 O O . PHE A 1 77 ? -17.527 19.049 15.480 1.00 41.41 77 PHE A O 1
ATOM 623 N N . ASN A 1 78 ? -16.128 18.966 13.735 1.00 40.62 78 ASN A N 1
ATOM 624 C CA . ASN A 1 78 ? -17.119 19.390 12.741 1.00 40.62 78 ASN A CA 1
ATOM 625 C C . ASN A 1 78 ? -17.950 18.254 12.107 1.00 40.62 78 ASN A C 1
ATOM 627 O O . ASN A 1 78 ? -18.788 18.541 11.260 1.00 40.62 78 ASN A O 1
ATOM 631 N N . GLU A 1 79 ? -17.776 16.992 12.519 1.00 35.41 79 GLU A N 1
ATOM 632 C CA . GLU A 1 79 ? -18.616 15.873 12.034 1.00 35.41 79 GLU A CA 1
ATOM 633 C C . GLU A 1 79 ? -19.722 15.443 13.015 1.00 35.41 79 GLU A C 1
ATOM 635 O O . GLU A 1 79 ? -20.627 14.713 12.626 1.00 35.41 79 GLU A O 1
ATOM 640 N N . ASN A 1 80 ? -19.724 15.952 14.255 1.00 30.42 80 ASN A N 1
ATOM 641 C CA . ASN A 1 80 ? -20.733 15.601 15.270 1.00 30.42 80 ASN A CA 1
ATOM 642 C C . ASN A 1 80 ? -21.750 16.718 15.583 1.00 30.42 80 ASN A C 1
ATOM 644 O O . ASN A 1 80 ? -22.494 16.606 16.553 1.00 30.42 80 ASN A O 1
ATOM 648 N N . SER A 1 81 ? -21.825 17.781 14.775 1.00 27.25 81 SER A N 1
ATOM 649 C CA . SER A 1 81 ? -22.787 18.879 14.981 1.00 27.25 81 SER A CA 1
ATOM 650 C C . SER A 1 81 ? -23.737 19.007 13.785 1.00 27.25 81 SER A C 1
ATOM 652 O O . SER A 1 81 ? -23.499 19.802 12.880 1.00 27.25 81 SER A O 1
ATOM 654 N N . GLN A 1 82 ? -24.822 18.226 13.757 1.00 34.22 82 GLN A N 1
ATOM 655 C CA . GLN A 1 82 ? -25.974 18.547 12.908 1.00 34.22 82 GLN A CA 1
ATOM 656 C C . GLN A 1 82 ? -26.704 19.765 13.482 1.00 34.22 82 GLN A C 1
ATOM 658 O O . GLN A 1 82 ? -27.192 19.654 14.600 1.00 34.22 82 GLN A O 1
ATOM 663 N N . ILE A 1 83 ? -26.876 20.844 12.703 1.00 25.52 83 ILE A N 1
ATOM 664 C CA . ILE A 1 83 ? -28.116 21.648 12.687 1.00 25.52 83 ILE A CA 1
ATOM 665 C C . ILE A 1 83 ? -28.414 22.117 11.251 1.00 25.52 83 ILE A C 1
ATOM 667 O O . ILE A 1 83 ? -27.536 22.523 10.494 1.00 25.52 83 ILE A O 1
ATOM 671 N N . SER A 1 84 ? -29.701 22.012 10.931 1.00 29.22 84 SER A N 1
ATOM 672 C CA . SER A 1 84 ? -30.452 22.323 9.718 1.00 29.22 84 SER A CA 1
ATOM 673 C C . SER A 1 84 ? -30.093 23.597 8.944 1.00 29.22 84 SER A C 1
ATOM 675 O O . SER A 1 84 ? -30.039 24.687 9.510 1.00 29.22 84 SER A O 1
ATOM 677 N N . ALA A 1 85 ? -30.120 23.476 7.615 1.00 24.86 85 ALA A N 1
ATOM 678 C CA . ALA A 1 85 ? -30.665 24.506 6.739 1.00 24.86 85 ALA A CA 1
ATOM 679 C C . ALA A 1 85 ? -31.712 23.856 5.822 1.00 24.86 85 ALA A C 1
ATOM 681 O O . ALA A 1 85 ? -31.420 23.033 4.958 1.00 24.86 85 ALA A O 1
ATOM 682 N N . THR A 1 86 ? -32.959 24.203 6.101 1.00 28.09 86 THR A N 1
ATOM 683 C CA . THR A 1 86 ? -34.155 24.000 5.292 1.00 28.09 86 THR A CA 1
ATOM 684 C C . THR A 1 86 ? -33.991 24.496 3.855 1.00 28.09 86 THR A C 1
ATOM 686 O O . THR A 1 86 ? -33.536 25.617 3.644 1.00 28.09 86 THR A O 1
ATOM 689 N N . GLY A 1 87 ? -34.525 23.723 2.905 1.00 25.22 87 GLY A N 1
ATOM 690 C CA . GLY A 1 87 ? -35.103 24.255 1.670 1.00 25.22 87 GLY A CA 1
ATOM 691 C C . GLY A 1 87 ? -34.324 23.981 0.388 1.00 25.22 87 GLY A C 1
ATOM 692 O O . GLY A 1 87 ? -33.598 24.847 -0.073 1.00 25.22 87 GLY A O 1
ATOM 693 N N . LEU A 1 88 ? -34.585 22.836 -0.251 1.00 22.95 88 LEU A N 1
ATOM 694 C CA . LEU A 1 88 ? -34.965 22.783 -1.671 1.00 22.95 88 LEU A CA 1
ATOM 695 C C . LEU A 1 88 ? -35.433 21.371 -2.050 1.00 22.95 88 LEU A C 1
ATOM 697 O O . LEU A 1 88 ? -34.734 20.377 -1.873 1.00 22.95 88 LEU A O 1
ATOM 701 N N . LYS A 1 89 ? -36.678 21.321 -2.530 1.00 26.64 89 LYS A N 1
ATOM 702 C CA . LYS A 1 89 ? -37.388 20.158 -3.065 1.00 26.64 89 LYS A CA 1
ATOM 703 C C . LYS A 1 89 ? -36.625 19.539 -4.237 1.00 26.64 89 LYS A C 1
ATOM 705 O O . LYS A 1 89 ? -36.333 20.266 -5.178 1.00 26.64 89 LYS A O 1
ATOM 710 N N . VAL A 1 90 ? -36.526 18.210 -4.270 1.00 23.55 90 VAL A N 1
ATOM 711 C CA . VAL A 1 90 ? -36.797 17.432 -5.492 1.00 23.55 90 VAL A CA 1
ATOM 712 C C . VAL A 1 90 ? -37.549 16.159 -5.095 1.00 23.55 90 VAL A C 1
ATOM 714 O O . VAL A 1 90 ? -37.004 15.261 -4.460 1.00 23.55 90 VAL A O 1
ATOM 717 N N . GLN A 1 91 ? -38.835 16.122 -5.446 1.00 24.11 91 GLN A N 1
ATOM 718 C CA . GLN A 1 91 ? -39.628 14.902 -5.566 1.00 24.11 91 GLN A CA 1
ATOM 719 C C . GLN A 1 91 ? -39.188 14.144 -6.822 1.00 24.11 91 GLN A C 1
ATOM 721 O O . GLN A 1 91 ? -39.156 14.736 -7.896 1.00 24.11 91 GLN A O 1
ATOM 726 N N . ALA A 1 92 ? -38.953 12.841 -6.693 1.00 23.09 92 ALA A N 1
ATOM 727 C CA . ALA A 1 92 ? -39.286 11.831 -7.701 1.00 23.09 92 ALA A CA 1
ATOM 728 C C . ALA A 1 92 ? -39.264 10.467 -6.987 1.00 23.09 92 ALA A C 1
ATOM 730 O O . ALA A 1 92 ? -38.212 9.961 -6.620 1.00 23.09 92 ALA A O 1
ATOM 731 N N . SER A 1 93 ? -40.411 10.031 -6.471 1.00 24.38 93 SER A N 1
ATOM 732 C CA . SER A 1 93 ? -41.291 9.050 -7.126 1.00 24.38 93 SER A CA 1
ATOM 733 C C . SER A 1 93 ? -40.783 7.619 -6.966 1.00 24.38 93 SER A C 1
ATOM 735 O O . SER A 1 93 ? -39.995 7.105 -7.751 1.00 24.38 93 SER A O 1
ATOM 737 N N . ILE A 1 94 ? -41.312 6.980 -5.924 1.00 23.33 94 ILE A N 1
ATOM 738 C CA . ILE A 1 94 ? -41.365 5.531 -5.761 1.00 23.33 94 ILE A CA 1
ATOM 739 C C . ILE A 1 94 ? -42.209 4.978 -6.913 1.00 23.33 94 ILE A C 1
ATOM 741 O O . ILE A 1 94 ? -43.341 5.410 -7.126 1.00 23.33 94 ILE A O 1
ATOM 745 N N . SER A 1 95 ? -41.678 4.013 -7.652 1.00 23.66 95 SER A N 1
ATOM 746 C CA . SER A 1 95 ? -42.474 3.133 -8.505 1.00 23.66 95 SER A CA 1
ATOM 747 C C . SER A 1 95 ? -42.016 1.707 -8.260 1.00 23.66 95 SER A C 1
ATOM 749 O O . SER A 1 95 ? -40.946 1.288 -8.689 1.00 23.66 95 SER A O 1
ATOM 751 N N . GLN A 1 96 ? -42.843 0.981 -7.511 1.00 27.16 96 GLN A N 1
ATOM 752 C CA . GLN A 1 96 ? -42.817 -0.470 -7.456 1.00 27.16 96 GLN A CA 1
ATOM 753 C C . GLN A 1 96 ? -43.169 -1.005 -8.844 1.00 27.16 96 GLN A C 1
ATOM 755 O O . GLN A 1 96 ? -44.235 -0.702 -9.375 1.00 27.16 96 GLN A O 1
ATOM 760 N N . THR A 1 97 ? -42.308 -1.837 -9.416 1.00 25.14 97 THR A N 1
ATOM 761 C CA . THR A 1 97 ? -42.717 -2.812 -10.428 1.00 25.14 97 THR A CA 1
ATOM 762 C C . THR A 1 97 ? -41.962 -4.110 -10.184 1.00 25.14 97 THR A C 1
ATOM 764 O O . THR A 1 97 ? -40.749 -4.193 -10.334 1.00 25.14 97 THR A O 1
ATOM 767 N N . ASN A 1 98 ? -42.715 -5.132 -9.777 1.00 27.23 98 ASN A N 1
ATOM 768 C CA . ASN A 1 98 ? -42.315 -6.529 -9.851 1.00 27.23 98 ASN A CA 1
ATOM 769 C C . ASN A 1 98 ? -42.148 -6.908 -11.325 1.00 27.23 98 ASN A C 1
ATOM 771 O O . ASN A 1 98 ? -43.155 -7.025 -12.022 1.00 27.23 98 ASN A O 1
ATOM 775 N N . GLN A 1 99 ? -40.925 -7.170 -11.786 1.00 27.73 99 GLN A N 1
ATOM 776 C CA . GLN A 1 99 ? -40.698 -7.990 -12.976 1.00 27.73 99 GLN A CA 1
ATOM 777 C C . GLN A 1 99 ? -39.451 -8.867 -12.814 1.00 27.73 99 GLN A C 1
ATOM 779 O O . GLN A 1 99 ? -38.345 -8.380 -12.634 1.00 27.73 99 GLN A O 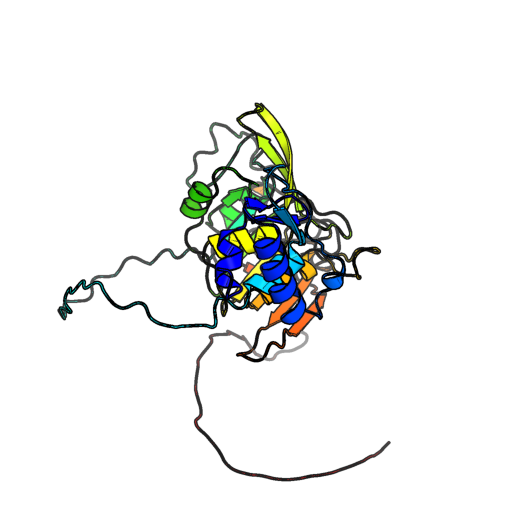1
ATOM 784 N N . LYS A 1 100 ? -39.711 -10.180 -12.868 1.00 25.62 100 LYS A N 1
ATOM 785 C CA . LYS A 1 100 ? -38.899 -11.270 -13.430 1.00 25.62 100 LYS A CA 1
ATOM 786 C C . LYS A 1 100 ? -37.370 -11.130 -13.377 1.00 25.62 100 LYS A C 1
ATOM 788 O O . LYS A 1 100 ? -36.770 -10.369 -14.124 1.00 25.62 100 LYS A O 1
ATOM 793 N N . GLN A 1 101 ? -36.775 -12.042 -12.605 1.00 34.03 101 GLN A N 1
ATOM 794 C CA . GLN A 1 101 ? -35.380 -12.470 -12.690 1.00 34.03 101 GLN A CA 1
ATOM 795 C C . GLN A 1 101 ? -34.901 -12.567 -14.148 1.00 34.03 101 GLN A C 1
ATOM 797 O O . GLN A 1 101 ? -35.322 -13.446 -14.901 1.00 34.03 101 GLN A O 1
ATOM 802 N N . SER A 1 102 ? -33.986 -11.672 -14.507 1.00 24.08 102 SER A N 1
ATOM 803 C CA . SER A 1 102 ? -32.947 -11.920 -15.504 1.00 24.08 102 SER A CA 1
ATOM 804 C C . SER A 1 102 ? -31.626 -12.073 -14.737 1.00 24.08 102 SER A C 1
ATOM 806 O O . SER A 1 102 ? -31.517 -11.499 -13.650 1.00 24.08 102 SER A O 1
ATOM 808 N N . PRO A 1 103 ? -30.655 -12.870 -15.211 1.00 27.12 103 PRO A N 1
ATOM 809 C CA . PRO A 1 103 ? -29.394 -13.055 -14.506 1.00 27.12 103 PRO A CA 1
ATOM 810 C C . PRO A 1 103 ? -28.629 -11.728 -14.521 1.00 27.12 103 PRO A C 1
ATOM 812 O O . PRO A 1 103 ? -28.015 -11.369 -15.524 1.00 27.12 103 PRO A O 1
ATOM 815 N N . GLU A 1 104 ? -28.723 -10.975 -13.425 1.00 27.69 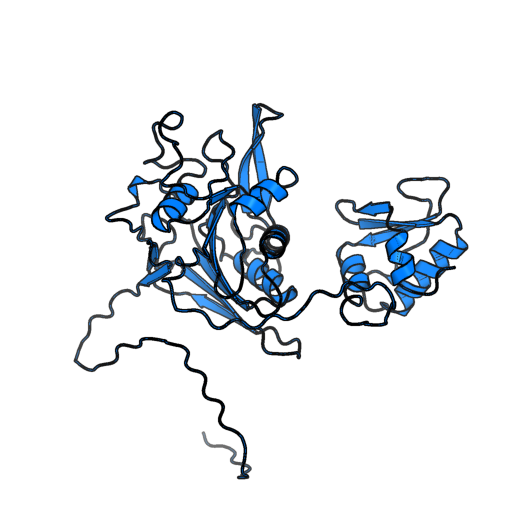104 GLU A N 1
ATOM 816 C CA . GLU A 1 104 ? -27.951 -9.754 -13.237 1.00 27.69 104 GLU A CA 1
ATOM 817 C C . GLU A 1 104 ? -26.465 -10.088 -13.351 1.00 27.69 104 GLU A C 1
ATOM 819 O O . GLU A 1 104 ? -25.954 -11.035 -12.745 1.00 27.69 104 GLU A O 1
ATOM 824 N N . ALA A 1 105 ? -25.798 -9.312 -14.201 1.00 27.23 105 ALA A N 1
ATOM 825 C CA . ALA A 1 105 ? -24.370 -9.358 -14.409 1.00 27.23 105 ALA A CA 1
ATOM 826 C C . ALA A 1 105 ? -23.650 -9.310 -13.058 1.00 27.23 105 ALA A C 1
ATOM 828 O O . ALA A 1 105 ? -23.919 -8.446 -12.228 1.00 27.23 105 ALA A O 1
ATOM 829 N N . LEU A 1 106 ? -22.728 -10.254 -12.872 1.00 26.61 106 LEU A N 1
ATOM 830 C CA . LEU A 1 106 ? -21.798 -10.319 -11.755 1.00 26.61 106 LEU A CA 1
ATOM 831 C C . LEU A 1 106 ? -21.172 -8.929 -11.541 1.00 26.61 106 LEU A C 1
ATOM 833 O O . LEU A 1 106 ? -20.356 -8.492 -12.356 1.00 26.61 106 LEU A O 1
ATOM 837 N N . ASP A 1 107 ? -21.584 -8.229 -10.482 1.00 29.53 107 ASP A N 1
ATOM 838 C CA . ASP A 1 107 ? -21.001 -6.952 -10.082 1.00 29.53 107 ASP A CA 1
ATOM 839 C C . ASP A 1 107 ? -19.512 -7.194 -9.800 1.00 29.53 107 ASP A C 1
ATOM 841 O O . ASP A 1 107 ? -19.131 -7.853 -8.828 1.00 29.53 107 ASP A O 1
ATOM 845 N N . LYS A 1 108 ? -18.653 -6.744 -10.721 1.00 38.75 108 LYS A N 1
ATOM 846 C CA . LYS A 1 108 ? -17.192 -6.838 -10.634 1.00 38.75 108 LYS A CA 1
ATOM 847 C C . LYS A 1 108 ? -16.677 -5.841 -9.593 1.00 38.75 108 LYS A C 1
ATOM 849 O O . LYS A 1 108 ? -15.825 -5.013 -9.908 1.00 38.75 108 LYS A O 1
ATOM 854 N N . SER A 1 109 ? -17.164 -5.884 -8.353 1.00 41.72 109 SER A N 1
ATOM 855 C CA . SER A 1 109 ? -16.574 -5.086 -7.282 1.00 41.72 109 SER A CA 1
ATOM 856 C C . SER A 1 109 ? -15.182 -5.655 -6.980 1.00 41.72 109 SER A C 1
ATOM 858 O O . SER A 1 109 ? -15.022 -6.592 -6.190 1.00 41.72 109 SER A O 1
ATOM 860 N N . THR A 1 110 ? -14.154 -5.146 -7.658 1.00 55.28 110 THR A N 1
ATOM 861 C CA . THR A 1 110 ? -12.755 -5.463 -7.375 1.00 55.28 110 THR A CA 1
ATOM 862 C C . THR A 1 110 ? -12.383 -4.846 -6.032 1.00 55.28 110 THR A C 1
ATOM 864 O O . THR A 1 110 ? -11.779 -3.781 -5.970 1.00 55.28 110 THR A O 1
ATOM 867 N N . ASN A 1 111 ? -12.697 -5.543 -4.936 1.00 82.38 111 ASN A N 1
ATOM 868 C CA . ASN A 1 111 ? -12.217 -5.247 -3.577 1.00 82.38 111 ASN A CA 1
ATOM 869 C C . ASN A 1 111 ? -10.710 -5.545 -3.441 1.00 82.38 111 ASN A C 1
ATOM 871 O O . ASN A 1 111 ? -10.245 -6.070 -2.429 1.00 82.38 111 ASN A O 1
ATOM 875 N N . ARG A 1 112 ? -9.940 -5.306 -4.504 1.00 90.25 112 ARG A N 1
ATOM 876 C CA . ARG A 1 112 ? -8.522 -5.613 -4.623 1.00 90.25 112 ARG A CA 1
ATOM 877 C C . ARG A 1 112 ? -7.827 -4.464 -5.328 1.00 90.25 112 ARG A C 1
ATOM 879 O O . ARG A 1 112 ? -8.354 -3.928 -6.298 1.00 90.25 112 ARG A O 1
ATOM 886 N N . LEU A 1 113 ? -6.649 -4.099 -4.842 1.00 92.81 113 LEU A N 1
ATOM 887 C CA . LEU A 1 113 ? -5.839 -3.050 -5.444 1.00 92.81 113 LEU A CA 1
ATOM 888 C C . LEU A 1 113 ? -4.358 -3.335 -5.251 1.00 92.81 113 LEU A C 1
ATOM 890 O O . LEU A 1 113 ? -3.922 -3.731 -4.170 1.00 92.81 113 LEU A O 1
ATOM 894 N N . VAL A 1 114 ? -3.567 -3.053 -6.279 1.00 94.31 114 VAL A N 1
ATOM 895 C CA . VAL A 1 114 ? -2.114 -3.014 -6.169 1.00 94.31 114 VAL A CA 1
ATOM 896 C C . VAL A 1 114 ? -1.630 -1.579 -6.315 1.00 94.31 114 VAL A C 1
ATOM 898 O O . VAL A 1 114 ? -1.911 -0.897 -7.297 1.00 94.31 114 VAL A O 1
ATOM 901 N N . ILE A 1 115 ? -0.880 -1.124 -5.321 1.00 93.31 115 ILE A N 1
ATOM 902 C CA . ILE A 1 115 ? -0.262 0.193 -5.263 1.00 93.31 115 ILE A CA 1
ATOM 903 C C . ILE A 1 115 ? 1.249 0.020 -5.411 1.00 93.31 115 ILE A C 1
ATOM 905 O O . ILE A 1 115 ? 1.886 -0.770 -4.711 1.00 93.31 115 ILE A O 1
ATOM 909 N N . SER A 1 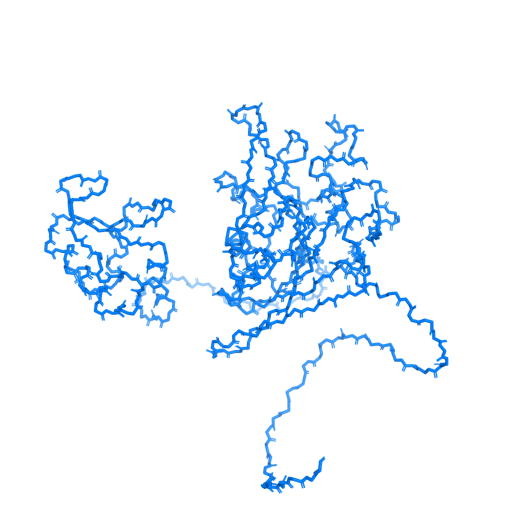116 ? 1.845 0.803 -6.298 1.00 92.75 116 SER A N 1
ATOM 910 C CA . SER A 1 116 ? 3.291 0.940 -6.423 1.00 92.75 116 SER A CA 1
ATOM 911 C C . SER A 1 116 ? 3.713 2.360 -6.076 1.00 92.75 116 SER A C 1
ATOM 913 O O . SER A 1 116 ? 3.089 3.327 -6.508 1.00 92.75 116 SER A O 1
ATOM 915 N N . THR A 1 117 ? 4.801 2.523 -5.327 1.00 89.69 117 THR A N 1
ATOM 916 C CA . THR A 1 117 ? 5.498 3.820 -5.247 1.00 89.69 117 THR A CA 1
ATOM 917 C C . THR A 1 117 ? 6.486 4.023 -6.397 1.00 89.69 117 THR A C 1
ATOM 919 O O . THR A 1 117 ? 7.095 5.083 -6.494 1.00 89.69 117 THR A O 1
ATOM 922 N N . GLN A 1 118 ? 6.678 3.013 -7.249 1.00 88.56 118 GLN A N 1
ATOM 923 C CA . GLN A 1 118 ? 7.605 3.025 -8.379 1.00 88.56 118 GLN A CA 1
ATOM 924 C C . GLN A 1 118 ? 6.846 2.994 -9.709 1.00 88.56 118 GLN A C 1
ATOM 926 O O . GLN A 1 118 ? 5.889 2.229 -9.852 1.00 88.56 118 GLN A O 1
ATOM 931 N N . SER A 1 119 ? 7.302 3.782 -10.678 1.00 86.19 119 SER A N 1
ATOM 932 C CA . SER A 1 119 ? 6.907 3.648 -12.083 1.00 86.19 119 SER A CA 1
ATOM 933 C C . SER A 1 119 ? 7.326 2.285 -12.640 1.00 86.19 119 SER A C 1
ATOM 935 O O . SER A 1 119 ? 8.246 1.653 -12.109 1.00 86.19 119 SER A O 1
ATOM 937 N N . LEU A 1 120 ? 6.618 1.827 -13.676 1.00 85.44 120 LEU A N 1
ATOM 938 C CA . LEU A 1 120 ? 6.997 0.630 -14.421 1.00 85.44 120 LEU A CA 1
ATOM 939 C C . LEU A 1 120 ? 8.105 1.034 -15.388 1.00 85.44 120 LEU A C 1
ATOM 941 O O . LEU A 1 120 ? 7.828 1.653 -16.410 1.00 85.44 120 LEU A O 1
ATOM 945 N N . ASP A 1 121 ? 9.352 0.786 -15.002 1.00 83.44 121 ASP A N 1
ATOM 946 C CA . ASP A 1 121 ? 10.530 1.369 -15.644 1.00 83.44 121 ASP A CA 1
ATOM 947 C C . ASP A 1 121 ? 10.392 2.894 -15.824 1.00 83.44 121 ASP A C 1
ATOM 949 O O . ASP A 1 121 ? 10.346 3.618 -14.827 1.00 83.44 121 ASP A O 1
ATOM 953 N N . GLN A 1 122 ? 10.323 3.396 -17.057 1.00 78.75 122 GLN A N 1
ATOM 954 C CA . GLN A 1 122 ? 10.145 4.821 -17.365 1.00 78.75 122 GLN A CA 1
ATOM 955 C C . GLN A 1 122 ? 8.685 5.182 -17.670 1.00 78.75 122 GLN A C 1
ATOM 957 O O . GLN A 1 122 ? 8.408 6.229 -18.239 1.00 78.75 122 GLN A O 1
ATOM 962 N N . GLU A 1 123 ? 7.732 4.331 -17.294 1.00 73.81 123 GLU A N 1
ATOM 963 C CA . GLU A 1 123 ? 6.326 4.534 -17.605 1.00 73.81 123 GLU A CA 1
ATOM 964 C C . GLU A 1 123 ? 5.426 4.661 -16.383 1.00 73.81 123 GLU A C 1
ATOM 966 O O . GLU A 1 123 ? 5.565 4.065 -15.309 1.00 73.81 123 GLU A O 1
ATOM 971 N N . ASN A 1 124 ? 4.418 5.481 -16.607 1.00 71.06 124 ASN A N 1
ATOM 972 C CA . ASN A 1 124 ? 3.546 6.034 -15.610 1.00 71.06 124 ASN A CA 1
ATOM 973 C C . ASN A 1 124 ? 2.200 5.320 -15.634 1.00 71.06 124 ASN A C 1
ATOM 975 O O . ASN A 1 124 ? 1.203 5.864 -16.104 1.00 71.06 124 ASN A O 1
ATOM 979 N N . ILE A 1 125 ? 2.171 4.097 -15.111 1.00 70.88 125 ILE A N 1
ATOM 980 C CA . ILE A 1 125 ? 1.024 3.208 -15.295 1.00 70.88 125 ILE A CA 1
ATOM 981 C C . ILE A 1 125 ? -0.117 3.448 -14.290 1.00 70.88 125 ILE A C 1
ATOM 983 O O . ILE A 1 125 ? 0.086 3.662 -13.091 1.00 70.88 125 ILE A O 1
ATOM 987 N N . ALA A 1 126 ? -1.341 3.400 -14.809 1.00 71.94 126 ALA A N 1
ATOM 988 C CA . ALA A 1 126 ? -2.580 3.196 -14.068 1.00 71.94 126 ALA A CA 1
ATOM 989 C C . ALA A 1 126 ? -3.427 2.246 -14.923 1.00 71.94 126 ALA A C 1
ATOM 991 O O . ALA A 1 126 ? -3.889 2.635 -15.993 1.00 71.94 126 ALA A O 1
ATOM 992 N N . LEU A 1 127 ? -3.536 0.988 -14.498 1.00 75.56 127 LEU A N 1
ATOM 993 C CA . LEU A 1 127 ? -4.138 -0.095 -15.272 1.00 75.56 127 LEU A CA 1
ATOM 994 C C . LEU A 1 127 ? -5.341 -0.641 -14.510 1.00 75.56 127 LEU A C 1
ATOM 996 O O . LEU A 1 127 ? -5.190 -1.071 -13.370 1.00 75.56 127 LEU A O 1
ATOM 1000 N N . GLU A 1 128 ? -6.512 -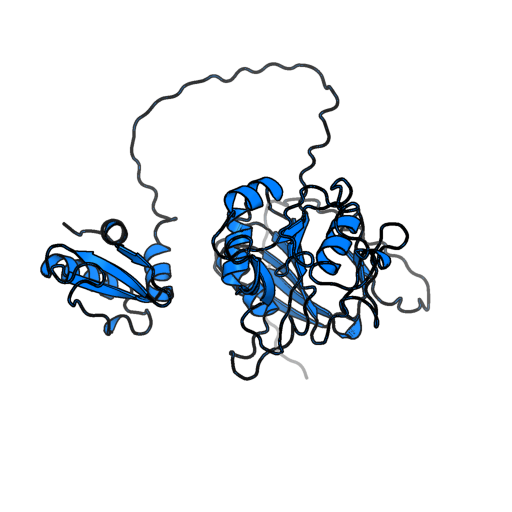0.653 -15.140 1.00 75.44 128 GLU A N 1
ATOM 1001 C CA . GLU A 1 128 ? -7.717 -1.276 -14.575 1.00 75.44 128 GLU A CA 1
ATOM 1002 C C . GLU A 1 128 ? -7.591 -2.807 -14.573 1.00 75.44 128 GLU A C 1
ATOM 1004 O O . GLU A 1 128 ? -7.875 -3.464 -13.575 1.00 75.44 128 GLU A O 1
ATOM 1009 N N . ASN A 1 129 ? -7.075 -3.373 -15.669 1.00 77.56 129 ASN A N 1
ATOM 1010 C CA . ASN A 1 129 ? -6.716 -4.781 -15.761 1.00 77.56 129 ASN A CA 1
ATOM 1011 C C . ASN A 1 129 ? -5.327 -4.939 -16.416 1.00 77.56 129 ASN A C 1
ATOM 1013 O O . ASN A 1 129 ? -5.182 -4.723 -17.622 1.00 77.56 129 ASN A O 1
ATOM 1017 N N . PRO A 1 130 ? -4.299 -5.341 -15.647 1.00 75.56 130 PRO A N 1
ATOM 1018 C CA . PRO A 1 130 ? -2.942 -5.525 -16.157 1.00 75.56 130 PRO A CA 1
ATOM 1019 C C . PRO A 1 130 ? -2.807 -6.602 -17.237 1.00 75.56 130 PRO A C 1
ATOM 1021 O O . PRO A 1 130 ? -1.877 -6.539 -18.033 1.00 75.56 130 PRO A O 1
ATOM 1024 N N . ASN A 1 131 ? -3.710 -7.588 -17.273 1.00 71.56 131 ASN A N 1
ATOM 1025 C CA . ASN A 1 131 ? -3.649 -8.693 -18.233 1.00 71.56 131 ASN A CA 1
ATOM 1026 C C . ASN A 1 131 ? -4.207 -8.316 -19.612 1.00 71.56 131 ASN A C 1
ATOM 1028 O O . ASN A 1 131 ? -3.883 -8.976 -20.594 1.00 71.56 131 ASN A O 1
ATOM 1032 N N . THR A 1 132 ? -5.041 -7.276 -19.695 1.00 56.66 132 THR A N 1
ATOM 1033 C CA . THR A 1 132 ? -5.611 -6.780 -20.961 1.00 56.66 132 THR A CA 1
ATOM 1034 C C . THR A 1 132 ? -4.937 -5.502 -21.453 1.00 56.66 132 THR A C 1
ATOM 1036 O O . THR A 1 132 ? -5.298 -4.992 -22.509 1.00 56.66 132 THR A O 1
ATOM 1039 N N . ALA A 1 133 ? -3.992 -4.954 -20.689 1.00 61.03 133 ALA A N 1
ATOM 1040 C CA . ALA A 1 133 ? -3.178 -3.834 -21.128 1.00 61.03 133 ALA A CA 1
ATOM 1041 C C . ALA A 1 133 ? -2.133 -4.341 -22.132 1.00 61.03 133 ALA A C 1
ATOM 1043 O O . ALA A 1 133 ? -1.352 -5.237 -21.806 1.00 61.03 133 ALA A O 1
ATOM 1044 N N . ASP A 1 134 ? -2.102 -3.773 -23.339 1.00 62.59 134 ASP A N 1
ATOM 1045 C CA . ASP A 1 134 ? -1.030 -4.052 -24.297 1.00 62.59 134 ASP A CA 1
ATOM 1046 C C . ASP A 1 134 ? 0.270 -3.384 -23.826 1.00 62.59 134 ASP A C 1
ATOM 1048 O O . ASP A 1 134 ? 0.607 -2.264 -24.197 1.00 62.59 134 ASP A O 1
ATOM 1052 N N . LEU A 1 135 ? 0.969 -4.069 -22.922 1.00 67.06 135 LEU A N 1
ATOM 1053 C CA . LEU A 1 135 ? 2.271 -3.662 -22.390 1.00 67.06 135 LEU A CA 1
ATOM 1054 C C . LEU A 1 135 ? 3.430 -4.238 -23.221 1.00 67.06 135 LEU A C 1
ATOM 1056 O O . LEU A 1 135 ? 4.596 -3.964 -22.938 1.00 67.06 135 LEU A O 1
ATOM 1060 N N . SER A 1 136 ? 3.115 -5.061 -24.225 1.00 57.72 136 SER A N 1
ATOM 1061 C CA . SER A 1 136 ? 4.081 -5.886 -24.952 1.00 57.72 136 SER A CA 1
ATOM 1062 C C . SER A 1 136 ? 4.915 -5.091 -25.958 1.00 57.72 136 SER A C 1
ATOM 1064 O O . SER A 1 136 ? 6.086 -5.409 -26.161 1.00 57.72 136 SER A O 1
ATOM 1066 N N . MET A 1 137 ? 4.351 -4.021 -26.529 1.00 51.12 137 MET A N 1
ATOM 1067 C CA . MET A 1 137 ? 5.049 -3.186 -27.511 1.00 51.12 137 MET A CA 1
ATOM 1068 C C . MET A 1 137 ? 6.156 -2.310 -26.903 1.00 51.12 137 MET A C 1
ATOM 1070 O O . MET A 1 137 ? 7.110 -1.983 -27.605 1.00 51.12 137 MET A O 1
ATOM 1074 N N . ASN A 1 138 ? 6.078 -1.984 -25.606 1.00 54.50 138 ASN A N 1
ATOM 1075 C CA . ASN A 1 138 ? 6.994 -1.035 -24.958 1.00 54.50 138 ASN A CA 1
ATOM 1076 C C . ASN A 1 138 ? 7.954 -1.667 -23.937 1.00 54.50 138 ASN A C 1
ATOM 1078 O O . ASN A 1 138 ? 8.949 -1.041 -23.576 1.00 54.50 138 ASN A O 1
ATOM 1082 N N . HIS A 1 139 ? 7.704 -2.902 -23.480 1.00 63.22 139 HIS A N 1
ATOM 1083 C CA . HIS A 1 139 ? 8.464 -3.505 -22.378 1.00 63.22 139 HIS A CA 1
ATOM 1084 C C . HIS A 1 139 ? 8.875 -4.952 -22.670 1.00 63.22 139 HIS A C 1
ATOM 1086 O O . HIS A 1 139 ? 8.207 -5.912 -22.286 1.00 63.22 139 HIS A O 1
ATOM 1092 N N . SER A 1 140 ? 10.032 -5.133 -23.303 1.00 58.00 140 SER A N 1
ATOM 1093 C CA . SER A 1 140 ? 10.533 -6.458 -23.701 1.00 58.00 140 SER A CA 1
ATOM 1094 C C . SER A 1 140 ? 10.997 -7.361 -22.541 1.00 58.00 140 SER A C 1
ATOM 1096 O O . SER A 1 140 ? 11.330 -8.519 -22.778 1.00 58.00 140 SER A O 1
ATOM 1098 N N . ASN A 1 141 ? 11.017 -6.877 -21.286 1.00 71.44 141 ASN A N 1
ATOM 1099 C CA . ASN A 1 141 ? 11.587 -7.592 -20.129 1.00 71.44 141 ASN A CA 1
ATOM 1100 C C . ASN A 1 141 ? 10.698 -7.620 -18.862 1.00 71.44 141 ASN A C 1
ATOM 1102 O O . ASN A 1 141 ? 11.218 -7.819 -17.762 1.00 71.44 141 ASN A O 1
ATOM 1106 N N . LEU A 1 142 ? 9.370 -7.482 -18.979 1.00 78.12 142 LEU A N 1
ATOM 1107 C CA . LEU A 1 142 ? 8.441 -7.524 -17.824 1.00 78.12 142 LEU A CA 1
ATOM 1108 C C . LEU A 1 142 ? 8.461 -8.847 -17.041 1.00 78.12 142 LEU A C 1
ATOM 1110 O O . LEU A 1 142 ? 8.032 -8.907 -15.885 1.00 78.12 142 LEU A O 1
ATOM 1114 N N . GLU A 1 143 ? 8.974 -9.906 -17.664 1.00 77.38 143 GLU A N 1
ATOM 1115 C CA . GLU A 1 143 ? 9.181 -11.204 -17.026 1.00 77.38 143 GLU A CA 1
ATOM 1116 C C . GLU A 1 143 ? 10.231 -11.137 -15.907 1.00 77.38 143 GLU A C 1
ATOM 1118 O O . GLU A 1 143 ? 10.055 -11.779 -14.875 1.00 77.38 143 GLU A O 1
ATOM 1123 N N . LYS A 1 144 ? 11.263 -10.294 -16.052 1.00 83.06 144 LYS A N 1
ATOM 1124 C CA . LYS A 1 144 ? 12.402 -10.191 -15.123 1.00 83.06 144 LYS A CA 1
ATOM 1125 C C . LYS A 1 144 ? 12.171 -9.155 -14.021 1.00 83.06 144 LYS A C 1
ATOM 1127 O O . LYS A 1 144 ? 11.170 -8.449 -13.993 1.00 83.06 144 LYS A O 1
ATOM 1132 N N . VAL A 1 145 ? 13.124 -9.020 -13.102 1.00 84.62 145 VAL A N 1
ATOM 1133 C CA . VAL A 1 145 ? 13.118 -7.972 -12.067 1.00 84.62 145 VAL A CA 1
ATOM 1134 C C . VAL A 1 145 ? 13.393 -6.586 -12.669 1.00 84.62 145 VAL A C 1
ATOM 1136 O O . VAL A 1 145 ? 14.401 -6.396 -13.342 1.00 84.62 145 VAL A O 1
ATOM 1139 N N . GLY A 1 146 ? 12.552 -5.607 -12.330 1.00 82.88 146 GLY A N 1
ATOM 1140 C CA . GLY A 1 146 ? 12.675 -4.200 -12.732 1.00 82.88 146 GLY A CA 1
ATOM 1141 C C . GLY A 1 146 ? 11.881 -3.265 -11.812 1.00 82.88 146 GLY A C 1
ATOM 1142 O O . GLY A 1 146 ? 11.309 -3.706 -10.803 1.00 82.88 146 GLY A O 1
ATOM 1143 N N . ASN A 1 147 ? 11.860 -1.965 -12.118 1.00 84.31 147 ASN A N 1
ATOM 1144 C CA . ASN A 1 147 ? 11.095 -0.993 -11.329 1.00 84.31 147 ASN A CA 1
ATOM 1145 C C . ASN A 1 147 ? 9.602 -1.197 -11.593 1.00 84.31 147 ASN A C 1
ATOM 1147 O O . ASN A 1 147 ? 9.185 -1.294 -12.735 1.00 84.31 147 ASN A O 1
ATOM 1151 N N . GLY A 1 148 ? 8.786 -1.326 -10.545 1.00 87.12 148 GLY A N 1
ATOM 1152 C CA . GLY A 1 148 ? 7.346 -1.583 -10.697 1.00 87.12 148 GLY A CA 1
ATOM 1153 C C . GLY A 1 148 ? 6.970 -3.006 -11.156 1.00 87.12 148 GLY A C 1
ATOM 1154 O O . GLY A 1 148 ? 5.797 -3.366 -11.076 1.00 87.12 148 GLY A O 1
ATOM 1155 N N . HIS A 1 149 ? 7.930 -3.862 -11.535 1.00 91.69 149 HIS A N 1
ATOM 1156 C CA . HIS A 1 149 ? 7.653 -5.210 -12.064 1.00 91.69 149 HIS A CA 1
ATOM 1157 C C . HIS A 1 149 ? 6.967 -6.124 -11.041 1.00 91.69 149 HIS A C 1
ATOM 1159 O O . HIS A 1 149 ? 6.037 -6.848 -11.383 1.00 91.69 149 HIS A O 1
ATOM 1165 N N . SER A 1 150 ? 7.352 -6.051 -9.763 1.00 93.69 150 SER A N 1
ATOM 1166 C CA . SER A 1 150 ? 6.674 -6.823 -8.710 1.00 93.69 150 SER A CA 1
ATOM 1167 C C . SER A 1 150 ? 5.227 -6.382 -8.515 1.00 93.69 150 SER A C 1
ATOM 1169 O O . SER A 1 150 ? 4.366 -7.221 -8.270 1.00 93.69 150 SER A O 1
ATOM 1171 N N . ALA A 1 151 ? 4.938 -5.086 -8.664 1.00 94.25 151 ALA A N 1
ATOM 1172 C CA . ALA A 1 151 ? 3.568 -4.586 -8.614 1.00 94.25 151 ALA A CA 1
ATOM 1173 C C . ALA A 1 151 ? 2.757 -5.134 -9.794 1.00 94.25 151 ALA A C 1
ATOM 1175 O O . ALA A 1 151 ? 1.654 -5.637 -9.599 1.00 94.25 151 ALA A O 1
ATOM 1176 N N . LEU A 1 152 ? 3.342 -5.112 -10.996 1.00 92.88 152 LEU A N 1
ATOM 1177 C CA . LEU A 1 152 ? 2.728 -5.667 -12.198 1.00 92.88 152 LEU A CA 1
ATOM 1178 C C . LEU A 1 152 ? 2.451 -7.166 -12.075 1.00 92.88 152 LEU A C 1
ATOM 1180 O O . LEU A 1 152 ? 1.344 -7.604 -12.382 1.00 92.88 152 LEU A O 1
ATOM 1184 N N . ALA A 1 153 ? 3.417 -7.945 -11.590 1.00 92.75 153 ALA A N 1
ATOM 1185 C CA . ALA A 1 153 ? 3.260 -9.381 -11.396 1.00 92.75 153 ALA A CA 1
ATOM 1186 C C . ALA A 1 153 ? 2.142 -9.697 -10.390 1.00 92.75 153 ALA A C 1
ATOM 1188 O O . ALA A 1 153 ? 1.257 -10.499 -10.685 1.00 92.75 153 ALA A O 1
ATOM 1189 N N . ILE A 1 154 ? 2.126 -9.017 -9.235 1.00 95.62 154 ILE A N 1
ATOM 1190 C CA . ILE A 1 154 ? 1.070 -9.178 -8.222 1.00 95.62 154 ILE A CA 1
ATOM 1191 C C . ILE A 1 154 ? -0.300 -8.818 -8.808 1.00 95.62 154 ILE A C 1
ATOM 1193 O O . ILE A 1 154 ? -1.256 -9.572 -8.641 1.00 95.62 154 ILE A O 1
ATOM 1197 N N . ALA A 1 155 ? -0.400 -7.691 -9.511 1.00 93.56 155 ALA A N 1
ATOM 1198 C CA . ALA A 1 155 ? -1.659 -7.232 -10.087 1.00 93.56 155 ALA A CA 1
ATOM 1199 C C . ALA A 1 155 ? -2.177 -8.186 -11.176 1.00 93.56 155 ALA A C 1
ATOM 1201 O O . ALA A 1 155 ? -3.373 -8.476 -11.219 1.00 93.56 155 ALA A O 1
ATOM 1202 N N . SER A 1 156 ? -1.268 -8.733 -11.991 1.00 91.50 156 SER A N 1
ATOM 1203 C CA . SER A 1 156 ? -1.572 -9.747 -13.009 1.00 91.50 156 SER A CA 1
ATOM 1204 C C . SER A 1 156 ? -2.104 -11.036 -12.374 1.00 91.50 156 SER A C 1
ATOM 1206 O O . SER A 1 156 ? -3.137 -11.544 -12.806 1.00 91.50 156 SER A O 1
ATOM 1208 N N . ALA A 1 157 ? -1.449 -11.531 -11.315 1.00 91.69 157 ALA A N 1
ATOM 1209 C CA . ALA A 1 157 ? -1.868 -12.739 -10.600 1.00 91.69 157 ALA A CA 1
ATOM 1210 C C . ALA A 1 157 ? -3.218 -12.568 -9.883 1.00 91.69 157 ALA A C 1
ATOM 1212 O O . ALA A 1 157 ? -4.008 -13.504 -9.835 1.00 91.69 157 ALA A O 1
ATOM 1213 N N . LEU A 1 158 ? -3.501 -11.378 -9.343 1.00 90.88 158 LEU A N 1
ATOM 1214 C CA . LEU A 1 158 ? -4.760 -11.066 -8.653 1.00 90.88 158 LEU A CA 1
ATOM 1215 C C . LEU A 1 158 ? -5.925 -10.727 -9.589 1.00 90.88 158 LEU A C 1
ATOM 1217 O O . LEU A 1 158 ? -7.059 -10.643 -9.107 1.00 90.88 158 LEU A O 1
ATOM 1221 N N . ASN A 1 159 ? -5.639 -10.468 -10.871 1.00 88.62 159 ASN A N 1
ATOM 1222 C CA . ASN A 1 159 ? -6.550 -9.807 -11.807 1.00 88.62 159 ASN A CA 1
ATOM 1223 C C . ASN A 1 159 ? -7.136 -8.514 -11.201 1.00 88.62 159 ASN A C 1
ATOM 1225 O O . ASN A 1 159 ? -8.349 -8.361 -11.064 1.00 88.62 159 ASN A O 1
ATOM 1229 N N . SER A 1 160 ? -6.247 -7.628 -10.749 1.00 88.94 160 SER A N 1
ATOM 1230 C CA . SER A 1 160 ? -6.576 -6.445 -9.946 1.00 88.94 160 SER A CA 1
ATOM 1231 C C . SER A 1 160 ? -6.039 -5.166 -10.588 1.00 88.94 160 SER A C 1
ATOM 1233 O O . SER A 1 160 ? -4.957 -5.215 -11.181 1.00 88.94 160 SER A O 1
ATOM 1235 N N . PRO A 1 161 ? -6.695 -4.009 -10.376 1.00 90.31 161 PRO A N 1
ATOM 1236 C CA . PRO A 1 161 ? -6.140 -2.721 -10.758 1.00 90.31 161 PRO A CA 1
ATOM 1237 C C . PRO A 1 161 ? -4.746 -2.484 -10.167 1.00 90.31 161 PRO A C 1
ATOM 1239 O O . PRO A 1 161 ? -4.467 -2.866 -9.023 1.00 90.31 161 PRO A O 1
ATOM 1242 N N . LEU A 1 162 ? -3.890 -1.820 -10.945 1.00 90.38 162 LEU A N 1
ATOM 1243 C CA . LEU A 1 162 ? -2.542 -1.400 -10.572 1.00 90.38 162 LEU A CA 1
ATOM 1244 C C . LEU A 1 162 ? -2.390 0.103 -10.752 1.00 90.38 162 LEU A C 1
ATOM 1246 O O . LEU A 1 162 ? -2.595 0.630 -11.844 1.00 90.38 162 LEU A O 1
ATOM 1250 N N . VAL A 1 163 ? -1.954 0.785 -9.699 1.00 88.69 163 VAL A N 1
ATOM 1251 C CA . VAL A 1 163 ? -1.727 2.229 -9.727 1.00 88.69 163 VAL A CA 1
ATOM 1252 C C . VAL A 1 163 ? -0.381 2.611 -9.138 1.00 88.69 163 VAL A C 1
ATOM 1254 O O . VAL A 1 163 ? 0.088 2.024 -8.161 1.00 88.69 163 VAL A O 1
ATOM 1257 N N . VAL A 1 164 ? 0.226 3.649 -9.710 1.00 86.81 164 VAL A N 1
ATOM 1258 C CA . VAL A 1 164 ? 1.412 4.298 -9.145 1.00 86.81 164 VAL A CA 1
ATOM 1259 C C . VAL A 1 164 ? 0.980 5.500 -8.305 1.00 86.81 164 VAL A C 1
ATOM 1261 O O . VAL A 1 164 ? 0.357 6.430 -8.819 1.00 86.81 164 VAL A O 1
ATOM 1264 N N . LEU A 1 165 ? 1.311 5.505 -7.011 1.00 80.50 165 LEU A N 1
ATOM 1265 C CA . LEU A 1 165 ? 0.896 6.555 -6.078 1.00 80.50 165 LEU A CA 1
ATOM 1266 C C . LEU A 1 165 ? 1.739 7.836 -6.245 1.00 80.50 165 LEU A C 1
ATOM 1268 O O . LEU A 1 165 ? 2.888 7.924 -5.796 1.00 80.50 165 LEU A O 1
ATOM 1272 N N . ARG A 1 166 ? 1.151 8.871 -6.856 1.00 73.12 166 ARG A N 1
ATOM 1273 C CA . ARG A 1 166 ? 1.769 10.189 -7.123 1.00 73.12 166 ARG A CA 1
ATOM 1274 C C . ARG A 1 166 ? 1.452 11.201 -6.015 1.00 73.12 166 ARG A C 1
ATOM 1276 O O . ARG A 1 166 ? 0.523 10.988 -5.248 1.00 73.12 166 ARG A O 1
ATOM 1283 N N . SER A 1 167 ? 2.243 12.271 -5.904 1.00 52.88 167 SER A N 1
ATOM 1284 C CA . SER A 1 167 ? 2.093 13.259 -4.824 1.00 52.88 167 SER A CA 1
ATOM 1285 C C . SER A 1 167 ? 1.011 14.291 -5.116 1.00 52.88 167 SER A C 1
ATOM 1287 O O . SER A 1 167 ? 0.358 14.720 -4.180 1.00 52.88 167 SER A O 1
ATOM 1289 N N . GLU A 1 168 ? 0.809 14.706 -6.372 1.00 52.78 168 GLU A N 1
ATOM 1290 C CA . GLU A 1 168 ? -0.073 15.858 -6.657 1.00 52.78 168 GLU A CA 1
ATOM 1291 C C . GLU A 1 168 ? -0.781 15.808 -8.027 1.00 52.78 168 GLU A C 1
ATOM 1293 O O . GLU A 1 168 ? -1.727 16.553 -8.257 1.00 52.78 168 GLU A O 1
ATOM 1298 N N . GLN A 1 169 ? -0.375 14.933 -8.954 1.00 52.81 169 GLN A N 1
ATOM 1299 C CA . GLN A 1 169 ? -0.903 14.916 -10.326 1.00 52.81 169 GLN A CA 1
ATOM 1300 C C . GLN A 1 169 ? -1.714 13.641 -10.587 1.00 52.81 169 GLN A C 1
ATOM 1302 O O . GLN A 1 169 ? -1.267 12.543 -10.256 1.00 52.81 169 GLN A O 1
ATOM 1307 N N . ASN A 1 170 ? -2.881 13.787 -11.227 1.00 58.66 170 ASN A N 1
ATOM 1308 C CA . ASN A 1 170 ? -3.757 12.702 -11.698 1.00 58.66 170 ASN A CA 1
ATOM 1309 C C . ASN A 1 170 ? -4.484 11.867 -10.628 1.00 58.66 170 ASN A C 1
ATOM 1311 O O . ASN A 1 170 ? -4.946 10.773 -10.947 1.00 58.66 170 ASN A O 1
ATOM 1315 N N . GLN A 1 171 ? -4.664 12.371 -9.401 1.00 68.81 171 GLN A N 1
ATOM 1316 C CA . GLN A 1 171 ? -5.430 11.660 -8.365 1.00 68.81 171 GLN A CA 1
ATOM 1317 C C . GLN A 1 171 ? -6.831 11.270 -8.857 1.00 68.81 171 GLN A C 1
ATOM 1319 O O . GLN A 1 171 ? -7.216 10.120 -8.713 1.00 68.81 171 GLN A O 1
ATOM 1324 N N . GLU A 1 172 ? -7.553 12.161 -9.541 1.00 71.12 172 GLU A N 1
ATOM 1325 C CA . GLU A 1 172 ? -8.882 11.850 -10.085 1.00 71.12 172 GLU A CA 1
ATOM 1326 C C . GLU A 1 172 ? -8.849 10.727 -11.142 1.00 71.12 172 GLU A C 1
ATOM 1328 O O . GLU A 1 172 ? -9.692 9.833 -11.132 1.00 71.12 172 GLU A O 1
ATOM 1333 N N . LYS A 1 173 ? -7.840 10.718 -12.025 1.00 70.00 173 LYS A N 1
ATOM 1334 C CA . LYS A 1 173 ? -7.645 9.657 -13.029 1.00 70.00 173 LYS A CA 1
ATOM 1335 C C . LYS A 1 173 ? -7.288 8.320 -12.371 1.00 70.00 173 LYS A C 1
ATOM 1337 O O . LYS A 1 173 ? -7.792 7.277 -12.782 1.00 70.00 173 LYS A O 1
ATOM 1342 N N . ILE A 1 174 ? -6.450 8.353 -11.334 1.00 73.81 174 ILE A N 1
ATOM 1343 C CA . ILE A 1 174 ? -6.098 7.175 -10.537 1.00 73.81 174 ILE A CA 1
ATOM 1344 C C . ILE A 1 174 ? -7.348 6.641 -9.832 1.00 73.81 174 ILE A C 1
ATOM 1346 O O . ILE A 1 174 ? -7.639 5.459 -9.954 1.00 73.81 174 ILE A O 1
ATOM 1350 N N . LEU A 1 175 ? -8.132 7.498 -9.175 1.00 76.88 175 LEU A N 1
ATOM 1351 C CA . LEU A 1 175 ? -9.364 7.105 -8.486 1.00 76.88 175 LEU A CA 1
ATOM 1352 C C . LEU A 1 175 ? -10.401 6.502 -9.447 1.00 76.88 175 LEU A C 1
ATOM 1354 O O . LEU A 1 175 ? -11.025 5.503 -9.106 1.00 76.88 175 LEU A O 1
ATOM 1358 N N . LYS A 1 176 ? -10.517 7.027 -10.676 1.00 77.00 176 LYS A N 1
ATOM 1359 C CA . LYS A 1 176 ? -11.336 6.409 -11.737 1.00 77.00 176 LYS A CA 1
ATOM 1360 C C . LYS A 1 176 ? -10.862 4.998 -12.108 1.00 77.00 176 LYS A C 1
ATOM 1362 O O . LYS A 1 176 ? -11.690 4.162 -12.433 1.00 77.00 176 LYS A O 1
ATOM 1367 N N . THR A 1 177 ? -9.555 4.735 -12.041 1.00 75.75 177 THR A N 1
ATOM 1368 C CA . THR A 1 177 ? -8.951 3.433 -12.391 1.00 75.75 177 THR A CA 1
ATOM 1369 C C . THR A 1 177 ? -9.070 2.403 -11.262 1.00 75.75 177 THR A C 1
ATOM 1371 O O . THR A 1 177 ? -9.216 1.215 -11.521 1.00 75.75 177 THR A O 1
ATOM 1374 N N . VAL A 1 178 ? -8.982 2.842 -10.003 1.00 75.00 178 VAL A N 1
ATOM 1375 C CA . VAL A 1 178 ? -9.050 1.960 -8.822 1.00 75.00 178 VAL A CA 1
ATOM 1376 C C . VAL A 1 178 ? -10.451 1.379 -8.614 1.00 75.00 178 VAL A C 1
ATOM 1378 O O . VAL A 1 178 ? -10.585 0.307 -8.027 1.00 75.00 178 VAL A O 1
ATOM 1381 N N . GLY A 1 179 ? -11.492 2.082 -9.065 1.00 69.06 179 GLY A N 1
ATOM 1382 C CA . GLY A 1 179 ? -12.850 1.814 -8.608 1.00 69.06 179 GLY A CA 1
ATOM 1383 C C . GLY A 1 179 ? -13.000 2.167 -7.124 1.00 69.06 179 GLY A C 1
ATOM 1384 O O . GLY A 1 179 ? -12.278 3.016 -6.596 1.00 69.06 179 GLY A O 1
ATOM 1385 N N . LYS A 1 180 ? -13.958 1.534 -6.440 1.00 77.38 180 LYS A N 1
ATOM 1386 C CA . LYS A 1 180 ? -14.246 1.806 -5.027 1.00 77.38 180 LYS A CA 1
ATOM 1387 C C . LYS A 1 180 ? -13.558 0.787 -4.118 1.00 77.38 180 LYS A C 1
ATOM 1389 O O . LYS A 1 180 ? -13.870 -0.397 -4.177 1.00 77.38 180 LYS A O 1
ATOM 1394 N N . ILE A 1 181 ? -12.687 1.265 -3.232 1.00 85.06 181 ILE A N 1
ATOM 1395 C CA . ILE A 1 181 ? -12.188 0.507 -2.078 1.00 85.06 181 ILE A CA 1
ATOM 1396 C C . ILE A 1 181 ? -13.214 0.618 -0.950 1.00 85.06 181 ILE A C 1
ATOM 1398 O O . ILE A 1 181 ? -13.782 1.685 -0.722 1.00 85.06 181 ILE A O 1
ATOM 1402 N N . GLY A 1 182 ? -13.462 -0.479 -0.242 1.00 86.12 182 GLY A N 1
ATOM 1403 C CA . GLY A 1 182 ? -14.398 -0.512 0.882 1.00 86.12 182 GLY A CA 1
ATOM 1404 C C . GLY A 1 182 ? -14.123 -1.654 1.854 1.00 86.12 182 GLY A C 1
ATOM 1405 O O . GLY A 1 182 ? -13.018 -2.199 1.904 1.00 86.12 182 GLY A O 1
ATOM 1406 N N . ASN A 1 183 ? -15.135 -2.031 2.630 1.00 88.88 183 ASN A N 1
ATOM 1407 C CA . ASN A 1 183 ? -15.015 -3.097 3.618 1.00 88.88 183 ASN A CA 1
ATOM 1408 C C . ASN A 1 183 ? -14.508 -4.424 3.017 1.00 88.88 183 ASN A C 1
ATOM 1410 O O . ASN A 1 183 ? -14.962 -4.850 1.956 1.00 88.88 183 ASN A O 1
ATOM 1414 N N . ASN A 1 184 ? -13.610 -5.095 3.739 1.00 89.38 184 ASN A N 1
ATOM 1415 C CA . ASN A 1 184 ? -12.935 -6.337 3.356 1.00 89.38 184 ASN A CA 1
ATOM 1416 C C . ASN A 1 184 ? -12.046 -6.224 2.102 1.00 89.38 184 ASN A C 1
ATOM 1418 O O . ASN A 1 184 ? -11.811 -7.223 1.420 1.00 89.38 184 ASN A O 1
ATOM 1422 N N . SER A 1 185 ? -11.538 -5.029 1.784 1.00 92.81 185 SER A N 1
ATOM 1423 C CA . SER A 1 185 ? -10.620 -4.862 0.649 1.00 92.81 185 SER A CA 1
ATOM 1424 C C . SER A 1 185 ? -9.240 -5.463 0.917 1.00 92.81 185 SER A C 1
ATOM 1426 O O . SER A 1 185 ? -8.738 -5.426 2.041 1.00 92.81 185 SER A O 1
ATOM 1428 N N . LEU A 1 186 ? -8.598 -5.966 -0.137 1.00 94.94 186 LEU A N 1
ATOM 1429 C CA . LEU A 1 186 ? -7.234 -6.492 -0.140 1.00 94.94 186 LEU A CA 1
ATOM 1430 C C . LEU A 1 186 ? -6.312 -5.573 -0.947 1.00 94.94 186 LEU A C 1
ATOM 1432 O O . LEU A 1 186 ? -6.464 -5.431 -2.157 1.00 94.94 186 LEU A O 1
ATOM 1436 N N . VAL A 1 187 ? -5.317 -4.980 -0.297 1.00 96.62 187 VAL A N 1
ATOM 1437 C CA . VAL A 1 187 ? -4.385 -4.049 -0.936 1.00 96.62 187 VAL A CA 1
ATOM 1438 C C . VAL A 1 187 ? -2.958 -4.568 -0.860 1.00 96.62 187 VAL A C 1
ATOM 1440 O O . VAL A 1 187 ? -2.448 -4.877 0.212 1.00 96.62 187 VAL A O 1
ATOM 1443 N N . PHE A 1 188 ? -2.272 -4.618 -1.994 1.00 97.06 188 PHE A N 1
ATOM 1444 C CA . PHE A 1 188 ? -0.832 -4.857 -2.040 1.00 97.06 188 PHE A CA 1
ATOM 1445 C C . PHE A 1 188 ? -0.111 -3.539 -2.255 1.00 97.06 188 PHE A C 1
ATOM 1447 O O . PHE A 1 188 ? -0.480 -2.773 -3.138 1.00 97.06 188 PHE A O 1
ATOM 1454 N N . ILE A 1 189 ? 0.936 -3.280 -1.476 1.00 96.62 189 ILE A N 1
ATOM 1455 C CA . ILE A 1 189 ? 1.755 -2.077 -1.629 1.00 96.62 189 ILE A CA 1
ATOM 1456 C C . ILE A 1 189 ? 3.200 -2.492 -1.866 1.00 96.62 189 ILE A C 1
ATOM 1458 O O . ILE A 1 189 ? 3.791 -3.215 -1.064 1.00 96.62 189 ILE A O 1
ATOM 1462 N N . THR A 1 190 ? 3.774 -2.014 -2.964 1.00 95.31 190 THR A N 1
ATOM 1463 C CA . THR A 1 190 ? 5.176 -2.232 -3.331 1.00 95.31 190 THR A CA 1
ATOM 1464 C C . THR A 1 190 ? 5.945 -0.912 -3.319 1.00 95.31 190 THR A C 1
ATOM 1466 O O . THR A 1 190 ? 5.393 0.159 -3.575 1.00 95.31 190 THR A O 1
ATOM 1469 N N . GLY A 1 191 ? 7.236 -0.981 -2.996 1.00 92.94 191 GLY A N 1
ATOM 1470 C CA . GLY A 1 191 ? 8.066 0.200 -2.786 1.00 92.94 191 GLY A CA 1
ATOM 1471 C C . GLY A 1 191 ? 9.421 -0.120 -2.165 1.00 92.94 191 GLY A C 1
ATOM 1472 O O . GLY A 1 191 ? 9.812 -1.279 -2.025 1.00 92.94 191 GLY A O 1
ATOM 1473 N N . HIS A 1 192 ? 10.147 0.924 -1.782 1.00 91.12 192 HIS A N 1
ATOM 1474 C CA . HIS A 1 192 ? 11.365 0.816 -0.988 1.00 91.12 192 HIS A CA 1
ATOM 1475 C C . HIS A 1 192 ? 11.092 1.250 0.443 1.00 91.12 192 HIS A C 1
ATOM 1477 O O . HIS A 1 192 ? 10.535 2.317 0.670 1.00 91.12 192 HIS A O 1
ATOM 1483 N N . CYS A 1 193 ? 11.551 0.476 1.416 1.00 91.56 193 CYS A N 1
ATOM 1484 C CA . CYS A 1 193 ? 11.526 0.893 2.807 1.00 91.56 193 CYS A CA 1
ATOM 1485 C C . CYS A 1 193 ? 12.864 0.523 3.456 1.00 91.56 193 CYS A C 1
ATOM 1487 O O . CYS A 1 193 ? 13.423 -0.555 3.236 1.00 91.56 193 CYS A O 1
ATOM 1489 N N . GLY A 1 194 ? 13.446 1.495 4.154 1.00 86.81 194 GLY A N 1
ATOM 1490 C CA . GLY A 1 194 ? 14.643 1.302 4.965 1.00 86.81 194 GLY A CA 1
ATOM 1491 C C . GLY A 1 194 ? 14.277 0.827 6.367 1.00 86.81 194 GLY A C 1
ATOM 1492 O O . GLY A 1 194 ? 13.130 0.952 6.797 1.00 86.81 194 GLY A O 1
ATOM 1493 N N . LYS A 1 195 ? 15.266 0.329 7.113 1.00 84.06 195 LYS A N 1
ATOM 1494 C CA . LYS A 1 195 ? 15.089 0.010 8.537 1.00 84.06 195 LYS A CA 1
ATOM 1495 C C . LYS A 1 195 ? 14.597 1.260 9.274 1.00 84.06 195 LYS A C 1
ATOM 1497 O O . LYS A 1 195 ? 15.242 2.301 9.185 1.00 84.06 195 LYS A O 1
ATOM 1502 N N . GLY A 1 196 ? 13.457 1.168 9.958 1.00 74.38 196 GLY A N 1
ATOM 1503 C CA . GLY A 1 196 ? 12.884 2.300 10.687 1.00 74.38 196 GLY A CA 1
ATOM 1504 C C . GLY A 1 196 ? 12.378 3.462 9.824 1.00 74.38 196 GLY A C 1
ATOM 1505 O O . GLY A 1 196 ? 12.116 4.527 10.368 1.00 74.38 196 GLY A O 1
ATOM 1506 N N . SER A 1 197 ? 12.235 3.299 8.503 1.00 83.12 197 SER A N 1
ATOM 1507 C CA . SER A 1 197 ? 11.864 4.405 7.607 1.00 83.12 197 SER A CA 1
ATOM 1508 C C . SER A 1 197 ? 10.474 4.974 7.907 1.00 83.12 197 SER A C 1
ATOM 1510 O O . SER A 1 197 ? 9.504 4.233 8.078 1.00 83.12 197 SER A O 1
ATOM 1512 N N . ASN A 1 198 ? 10.352 6.302 7.880 1.00 85.44 198 ASN A N 1
ATOM 1513 C CA . ASN A 1 198 ? 9.076 7.016 8.017 1.00 85.44 198 ASN A CA 1
ATOM 1514 C C . ASN A 1 198 ? 8.214 6.995 6.756 1.00 85.44 198 ASN A C 1
ATOM 1516 O O . ASN A 1 198 ? 7.050 7.386 6.800 1.00 85.44 198 ASN A O 1
ATOM 1520 N N . SER A 1 199 ? 8.774 6.552 5.637 1.00 89.75 199 SER A N 1
ATOM 1521 C CA . SER A 1 199 ? 8.092 6.562 4.354 1.00 89.75 199 SER A CA 1
ATOM 1522 C C . SER A 1 199 ? 8.493 5.388 3.469 1.00 89.75 199 SER A C 1
ATOM 1524 O O . SER A 1 199 ? 9.545 4.762 3.654 1.00 89.75 199 SER A O 1
ATOM 1526 N N . LEU A 1 200 ? 7.635 5.103 2.491 1.00 91.56 200 LEU A N 1
ATOM 1527 C CA . LEU A 1 200 ? 7.947 4.267 1.344 1.00 91.56 200 LEU A CA 1
ATOM 1528 C C . LEU A 1 200 ? 8.518 5.136 0.231 1.00 91.56 200 LEU A C 1
ATOM 1530 O O . LEU A 1 200 ? 7.851 6.037 -0.274 1.00 91.56 200 LEU A O 1
ATOM 1534 N N . GLY A 1 201 ? 9.755 4.849 -0.149 1.00 90.19 201 GLY A N 1
ATOM 1535 C CA . GLY A 1 201 ? 10.417 5.449 -1.294 1.00 90.19 201 GLY A CA 1
ATOM 1536 C C . GLY A 1 201 ? 10.055 4.753 -2.604 1.00 90.19 201 GLY A C 1
ATOM 1537 O O . GLY A 1 201 ? 9.613 3.600 -2.621 1.00 90.19 201 GLY A O 1
ATOM 1538 N N . GLY A 1 202 ? 10.297 5.430 -3.715 1.00 88.12 202 GLY A N 1
ATOM 1539 C CA . GLY A 1 202 ? 10.209 4.870 -5.058 1.00 88.12 202 GLY A CA 1
ATOM 1540 C C . GLY A 1 202 ? 10.792 5.821 -6.093 1.00 88.12 202 GLY A C 1
ATOM 1541 O O . GLY A 1 202 ? 11.054 6.984 -5.789 1.00 88.12 202 GLY A O 1
ATOM 1542 N N . LEU A 1 203 ? 11.018 5.316 -7.301 1.00 86.94 203 LEU A N 1
ATOM 1543 C CA . LEU A 1 203 ? 11.388 6.130 -8.450 1.00 86.94 203 LEU A CA 1
ATOM 1544 C C . LEU A 1 203 ? 10.169 6.272 -9.349 1.00 86.94 203 LEU A C 1
ATOM 1546 O O . LEU A 1 203 ? 9.564 5.277 -9.741 1.00 86.94 203 LEU A O 1
ATOM 1550 N N . TYR A 1 204 ? 9.818 7.509 -9.649 1.00 85.12 204 TYR A N 1
ATOM 1551 C CA . TYR A 1 204 ? 8.677 7.874 -10.467 1.00 85.12 204 TYR A CA 1
ATOM 1552 C C . TYR A 1 204 ? 9.168 8.576 -11.727 1.00 85.12 204 TYR A C 1
ATOM 1554 O O . TYR A 1 204 ? 9.973 9.500 -11.633 1.00 85.12 204 TYR A O 1
ATOM 1562 N N . PHE A 1 205 ? 8.673 8.176 -12.891 1.00 83.62 205 PHE A N 1
ATOM 1563 C CA . PHE A 1 205 ? 8.962 8.876 -14.133 1.00 83.62 205 PHE A CA 1
ATOM 1564 C C . PHE A 1 205 ? 8.114 10.144 -14.223 1.00 83.62 205 PHE A C 1
ATOM 1566 O O . PHE A 1 205 ? 6.894 10.098 -14.127 1.00 83.62 205 PHE A O 1
ATOM 1573 N N . SER A 1 206 ? 8.737 11.305 -14.371 1.00 81.25 206 SER A N 1
ATOM 1574 C CA . SER A 1 206 ? 8.029 12.576 -14.500 1.00 81.25 206 SER A CA 1
ATOM 1575 C C . SER A 1 206 ? 7.980 12.986 -15.962 1.00 81.25 206 SER A C 1
ATOM 1577 O O . SER A 1 206 ? 8.979 13.492 -16.457 1.00 81.25 206 SER A O 1
ATOM 1579 N N . ASP A 1 207 ? 6.817 12.869 -16.609 1.00 77.12 207 ASP A N 1
ATOM 1580 C CA . ASP A 1 207 ? 6.634 13.243 -18.024 1.00 77.12 207 ASP A CA 1
ATOM 1581 C C . ASP A 1 207 ? 7.089 14.693 -18.285 1.00 77.12 207 ASP A C 1
ATOM 1583 O O . ASP A 1 207 ? 7.804 14.971 -19.236 1.00 77.12 207 ASP A O 1
ATOM 1587 N N . SER A 1 208 ? 6.786 15.616 -17.366 1.00 81.69 208 SER A N 1
ATOM 1588 C CA . SER A 1 208 ? 7.184 17.031 -17.469 1.00 81.69 208 SER A CA 1
ATOM 1589 C C . SER A 1 208 ? 8.686 17.302 -17.345 1.00 81.69 208 SER A C 1
ATOM 1591 O O . SER A 1 208 ? 9.138 18.389 -17.691 1.00 81.69 208 SER A O 1
ATOM 1593 N N . LYS A 1 209 ? 9.450 16.361 -16.785 1.00 80.12 209 LYS A N 1
ATOM 1594 C CA . LYS A 1 209 ? 10.905 16.475 -16.604 1.00 80.12 209 LYS A CA 1
ATOM 1595 C C . LYS A 1 209 ? 11.666 15.442 -17.428 1.00 80.12 209 LYS A C 1
ATOM 1597 O O . LYS A 1 209 ? 12.883 15.373 -17.277 1.00 80.12 209 LYS A O 1
ATOM 1602 N N . GLU A 1 210 ? 10.949 14.595 -18.167 1.00 83.56 210 GLU A N 1
ATOM 1603 C CA . GLU A 1 210 ? 11.459 13.445 -18.919 1.00 83.56 210 GLU A CA 1
ATOM 1604 C C . GLU A 1 210 ? 12.516 12.640 -18.141 1.00 83.56 210 GLU A C 1
ATOM 1606 O O . GLU A 1 210 ? 13.561 12.252 -18.657 1.00 83.56 210 GLU A O 1
ATOM 1611 N N . SER A 1 211 ? 12.294 12.449 -16.837 1.00 84.94 211 SER A N 1
ATOM 1612 C CA . SER A 1 211 ? 13.297 11.858 -15.946 1.00 84.94 211 SER A CA 1
ATOM 1613 C C . SER A 1 211 ? 12.695 11.174 -14.727 1.00 84.94 211 SER A C 1
ATOM 1615 O O . SER A 1 211 ? 11.584 11.478 -14.282 1.00 84.94 211 SER A O 1
ATOM 1617 N N . MET A 1 212 ? 13.468 10.243 -14.161 1.00 84.50 212 MET A N 1
ATOM 1618 C CA . MET A 1 212 ? 13.134 9.556 -12.917 1.00 84.50 212 MET A CA 1
ATOM 1619 C C . MET A 1 212 ? 13.393 10.467 -11.717 1.00 84.50 212 MET A C 1
ATOM 1621 O O . MET A 1 212 ? 14.514 10.923 -11.495 1.00 84.50 212 MET A O 1
ATOM 1625 N N . ILE A 1 213 ? 12.363 10.690 -10.907 1.00 84.38 213 ILE A N 1
ATOM 1626 C CA . ILE A 1 213 ? 12.430 11.456 -9.666 1.00 84.38 213 ILE A CA 1
ATOM 1627 C C . ILE A 1 213 ? 12.098 10.575 -8.465 1.00 84.38 213 ILE A C 1
ATOM 1629 O O . ILE A 1 213 ? 11.226 9.707 -8.513 1.00 84.38 213 ILE A O 1
ATOM 1633 N N . SER A 1 214 ? 12.782 10.823 -7.353 1.00 86.69 214 SER A N 1
ATOM 1634 C CA . SER A 1 214 ? 12.495 10.141 -6.096 1.00 86.69 214 SER A CA 1
ATOM 1635 C C . SER A 1 214 ? 11.166 10.614 -5.519 1.00 86.69 214 SER A C 1
ATOM 1637 O O . SER A 1 214 ? 10.938 11.811 -5.339 1.00 86.69 214 SER A O 1
ATOM 1639 N N . VAL A 1 215 ? 10.312 9.661 -5.169 1.00 85.12 215 VAL A N 1
ATOM 1640 C CA . VAL A 1 215 ? 9.078 9.892 -4.421 1.00 85.12 215 VAL A CA 1
ATOM 1641 C C . VAL A 1 215 ? 9.158 9.222 -3.062 1.00 85.12 215 VAL A C 1
ATOM 1643 O O . VAL A 1 215 ? 9.870 8.239 -2.867 1.00 85.12 215 VAL A O 1
ATOM 1646 N N . SER A 1 216 ? 8.421 9.779 -2.111 1.00 88.44 216 SER A N 1
ATOM 1647 C CA . SER A 1 216 ? 8.336 9.306 -0.738 1.00 88.44 216 SER A CA 1
ATOM 1648 C C . SER A 1 216 ? 6.885 9.417 -0.289 1.00 88.44 216 SER A C 1
ATOM 1650 O O . SER A 1 216 ? 6.258 10.450 -0.525 1.00 88.44 216 SER A O 1
ATOM 1652 N N . ARG A 1 217 ? 6.354 8.356 0.322 1.00 88.31 217 ARG A N 1
ATOM 1653 C CA . ARG A 1 217 ? 4.973 8.279 0.809 1.00 88.31 217 ARG A CA 1
ATOM 1654 C C . ARG A 1 217 ? 4.941 7.858 2.263 1.00 88.31 217 ARG A C 1
ATOM 1656 O O . ARG A 1 217 ? 5.412 6.782 2.624 1.00 88.31 217 ARG A O 1
ATOM 1663 N N . THR A 1 218 ? 4.412 8.729 3.096 1.00 91.38 218 THR A N 1
ATOM 1664 C CA . THR A 1 218 ? 4.149 8.475 4.508 1.00 91.38 218 THR A CA 1
ATOM 1665 C C . THR A 1 218 ? 2.911 7.587 4.671 1.00 91.38 218 THR A C 1
ATOM 1667 O O . THR A 1 218 ? 2.098 7.486 3.747 1.00 91.38 218 THR A O 1
ATOM 1670 N N . PRO A 1 219 ? 2.738 6.940 5.836 1.00 90.44 219 PRO A N 1
ATOM 1671 C CA . PRO A 1 219 ? 1.523 6.190 6.132 1.00 90.44 219 PRO A CA 1
ATOM 1672 C C . PRO A 1 219 ? 0.245 7.021 5.950 1.00 90.44 219 PRO A C 1
ATOM 1674 O O . PRO A 1 219 ? -0.693 6.555 5.312 1.00 90.44 219 PRO A O 1
ATOM 1677 N N . ASP A 1 220 ? 0.245 8.275 6.407 1.00 88.25 220 ASP A N 1
ATOM 1678 C CA . ASP A 1 220 ? -0.902 9.183 6.296 1.00 88.25 220 ASP A CA 1
ATOM 1679 C C . ASP A 1 220 ? -1.274 9.499 4.844 1.00 88.25 220 ASP A C 1
ATOM 1681 O O . ASP A 1 220 ? -2.455 9.543 4.513 1.00 88.25 220 ASP A O 1
ATOM 1685 N N . GLU A 1 221 ? -0.291 9.696 3.960 1.00 89.50 221 GLU A N 1
ATOM 1686 C CA . GLU A 1 221 ? -0.553 9.918 2.531 1.00 89.50 221 GLU A CA 1
ATOM 1687 C C . GLU A 1 221 ? -1.186 8.683 1.876 1.00 89.50 221 GLU A C 1
ATOM 1689 O O . GLU A 1 221 ? -2.089 8.814 1.049 1.00 89.50 221 GLU A O 1
ATOM 1694 N N . ILE A 1 222 ? -0.754 7.479 2.267 1.00 91.62 222 ILE A N 1
ATOM 1695 C CA . ILE A 1 222 ? -1.353 6.224 1.790 1.00 91.62 222 ILE A CA 1
ATOM 1696 C C . ILE A 1 222 ? -2.789 6.090 2.306 1.00 91.62 222 ILE A C 1
ATOM 1698 O O . ILE A 1 222 ? -3.686 5.776 1.527 1.00 91.62 222 ILE A O 1
ATOM 1702 N N . VAL A 1 223 ? -3.033 6.358 3.591 1.00 91.81 223 VAL A N 1
ATOM 1703 C CA . VAL A 1 223 ? -4.384 6.307 4.174 1.00 91.81 223 VAL A CA 1
ATOM 1704 C C . VAL A 1 223 ? -5.300 7.348 3.542 1.00 91.81 223 VAL A C 1
ATOM 1706 O O . VAL A 1 223 ? -6.434 7.027 3.202 1.00 91.81 223 VAL A O 1
ATOM 1709 N N . HIS A 1 224 ? -4.811 8.568 3.314 1.00 88.44 224 HIS A N 1
ATOM 1710 C CA . HIS A 1 224 ? -5.569 9.611 2.628 1.00 88.44 224 HIS A CA 1
ATOM 1711 C C . HIS A 1 224 ? -5.975 9.183 1.214 1.00 88.44 224 HIS A C 1
ATOM 1713 O O . HIS A 1 224 ? -7.119 9.393 0.804 1.00 88.44 224 HIS A O 1
ATOM 1719 N N . PHE A 1 225 ? -5.065 8.539 0.481 1.00 88.50 225 PHE A N 1
ATOM 1720 C CA . PHE A 1 225 ? -5.373 7.971 -0.825 1.00 88.50 225 PHE A CA 1
ATOM 1721 C C . PHE A 1 225 ? -6.446 6.876 -0.743 1.00 88.50 225 PHE A C 1
ATOM 1723 O O . PHE A 1 225 ? -7.425 6.933 -1.483 1.00 88.50 225 PHE A O 1
ATOM 1730 N N . LEU A 1 226 ? -6.305 5.917 0.178 1.00 90.94 226 LEU A N 1
ATOM 1731 C CA . LEU A 1 226 ? -7.282 4.839 0.363 1.00 90.94 226 LEU A CA 1
ATOM 1732 C C . LEU A 1 226 ? -8.665 5.377 0.762 1.00 90.94 226 LEU A C 1
ATOM 1734 O O . LEU A 1 226 ? -9.677 4.909 0.243 1.00 90.94 226 LEU A O 1
ATOM 1738 N N . ALA A 1 227 ? -8.712 6.395 1.625 1.00 90.25 227 ALA A N 1
ATOM 1739 C CA . ALA A 1 227 ? -9.949 7.072 2.004 1.00 90.25 227 ALA A CA 1
ATOM 1740 C C . ALA A 1 227 ? -10.587 7.804 0.815 1.00 90.25 227 ALA A C 1
ATOM 1742 O O . ALA A 1 227 ? -11.788 7.695 0.583 1.00 90.25 227 ALA A O 1
ATOM 1743 N N . SER A 1 228 ? -9.769 8.476 -0.001 1.00 87.12 228 SER A N 1
ATOM 1744 C CA . SER A 1 228 ? -10.226 9.104 -1.248 1.00 87.12 228 SER A CA 1
ATOM 1745 C C . SER A 1 228 ? -10.757 8.079 -2.258 1.00 87.12 228 SER A C 1
ATOM 1747 O O . SER A 1 228 ? -11.626 8.407 -3.060 1.00 87.12 228 SER A O 1
ATOM 1749 N N . ALA A 1 229 ? -10.262 6.838 -2.209 1.00 86.69 229 ALA A N 1
ATOM 1750 C CA . ALA A 1 229 ? -10.746 5.712 -3.009 1.00 86.69 229 ALA A CA 1
ATOM 1751 C C . ALA A 1 229 ? -12.012 5.041 -2.444 1.00 86.69 229 ALA A C 1
ATOM 1753 O O . ALA A 1 229 ? -12.538 4.122 -3.069 1.00 86.69 229 ALA A O 1
ATOM 1754 N N . GLY A 1 230 ? -12.532 5.499 -1.301 1.00 88.62 230 GLY A N 1
ATOM 1755 C CA . GLY A 1 230 ? -13.819 5.067 -0.748 1.00 88.62 230 GLY A CA 1
ATOM 1756 C C . GLY A 1 230 ? -13.756 4.369 0.611 1.00 88.62 230 GLY A C 1
ATOM 1757 O O . GLY A 1 230 ? -14.819 4.116 1.184 1.00 88.62 230 GLY A O 1
ATOM 1758 N N . LEU A 1 231 ? -12.556 4.099 1.138 1.00 90.12 231 LEU A N 1
ATOM 1759 C CA . LEU A 1 231 ? -12.377 3.497 2.460 1.00 90.12 231 LEU A CA 1
ATOM 1760 C C . LEU A 1 231 ? -12.883 4.452 3.552 1.00 90.12 231 LEU A C 1
ATOM 1762 O O . LEU A 1 231 ? -12.500 5.621 3.594 1.00 90.12 231 LEU A O 1
ATOM 1766 N N . LYS A 1 232 ? -13.729 3.966 4.459 1.00 90.44 232 LYS A N 1
ATOM 1767 C CA . LYS A 1 232 ? -14.397 4.808 5.464 1.00 90.44 232 LYS A CA 1
ATOM 1768 C C . LYS A 1 232 ? -14.441 4.156 6.843 1.00 90.44 232 LYS A C 1
ATOM 1770 O O . LYS A 1 232 ? -14.205 2.963 7.004 1.00 90.44 232 LYS A O 1
ATOM 1775 N N . ARG A 1 233 ? -14.791 4.953 7.856 1.00 90.69 233 ARG A N 1
ATOM 1776 C CA . ARG A 1 233 ? -14.995 4.478 9.230 1.00 90.69 233 ARG A CA 1
ATOM 1777 C C . ARG A 1 233 ? -15.947 3.277 9.275 1.00 90.69 233 ARG A C 1
ATOM 1779 O O . ARG A 1 233 ? -17.016 3.310 8.670 1.00 90.69 233 ARG A O 1
ATOM 1786 N N . GLY A 1 234 ? -15.569 2.263 10.048 1.00 86.75 234 GLY A N 1
ATOM 1787 C CA . GLY A 1 234 ? -16.289 0.997 10.182 1.00 86.75 234 GLY A CA 1
ATOM 1788 C C . GLY A 1 234 ? -15.859 -0.069 9.173 1.00 86.75 234 GLY A C 1
ATOM 1789 O O . GLY A 1 234 ? -16.181 -1.237 9.373 1.00 86.75 234 GLY A O 1
ATOM 1790 N N . ASP A 1 235 ? -15.105 0.296 8.132 1.00 90.75 235 ASP A N 1
ATOM 1791 C CA . ASP A 1 235 ? -14.547 -0.682 7.203 1.00 90.75 235 ASP A CA 1
ATOM 1792 C C . ASP A 1 235 ? -13.385 -1.462 7.837 1.00 90.75 235 ASP A C 1
ATOM 1794 O O . ASP A 1 235 ? -12.744 -1.043 8.810 1.00 90.75 235 ASP A O 1
ATOM 1798 N N . SER A 1 236 ? -13.084 -2.603 7.226 1.00 91.50 236 SER A N 1
ATOM 1799 C CA . SER A 1 236 ? -11.880 -3.387 7.464 1.00 91.50 236 SER A CA 1
ATOM 1800 C C . SER A 1 236 ? -11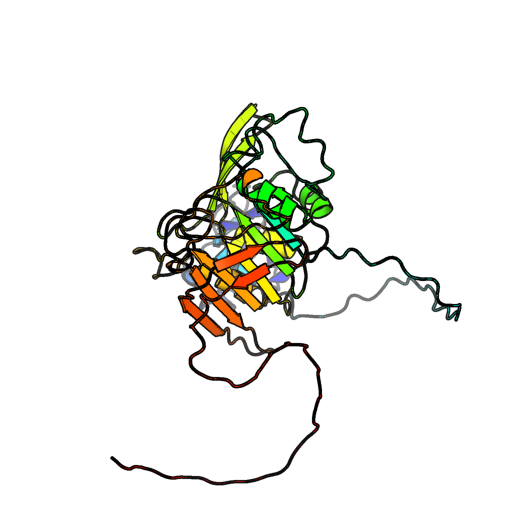.069 -3.558 6.179 1.00 91.50 236 SER A C 1
ATOM 1802 O O . SER A 1 236 ? -11.632 -3.635 5.084 1.00 91.50 236 SER A O 1
ATOM 1804 N N . ILE A 1 237 ? -9.743 -3.609 6.298 1.00 95.12 237 ILE A N 1
ATOM 1805 C CA . ILE A 1 237 ? -8.830 -3.743 5.157 1.00 95.12 237 ILE A CA 1
ATOM 1806 C C . ILE A 1 237 ? -7.684 -4.709 5.462 1.00 95.12 237 ILE A C 1
ATOM 1808 O O . ILE A 1 237 ? -7.092 -4.685 6.541 1.00 95.12 237 ILE A O 1
ATOM 1812 N N . THR A 1 238 ? -7.329 -5.540 4.488 1.00 96.75 238 THR A N 1
ATOM 1813 C CA . THR A 1 238 ? -6.108 -6.349 4.522 1.00 96.75 238 THR A CA 1
ATOM 1814 C C . THR A 1 238 ? -5.050 -5.710 3.636 1.00 96.75 238 THR A C 1
ATOM 1816 O O . THR A 1 238 ? -5.311 -5.434 2.468 1.00 96.75 238 THR A O 1
ATOM 1819 N N . ILE A 1 239 ? -3.847 -5.491 4.164 1.00 98.25 239 ILE A N 1
ATOM 1820 C CA . ILE A 1 239 ? -2.719 -4.920 3.426 1.00 98.25 239 ILE A CA 1
ATOM 1821 C C . ILE A 1 239 ? -1.543 -5.893 3.431 1.00 98.25 239 ILE A C 1
ATOM 1823 O O . ILE A 1 239 ? -1.131 -6.378 4.481 1.00 98.25 239 ILE A O 1
ATOM 1827 N N . VAL A 1 240 ? -0.940 -6.130 2.270 1.00 98.00 240 VAL A N 1
ATOM 1828 C CA . VAL A 1 240 ? 0.360 -6.800 2.162 1.00 98.00 240 VAL A CA 1
ATOM 1829 C C . VAL A 1 240 ? 1.408 -5.780 1.727 1.00 98.00 240 VAL A C 1
ATOM 1831 O O . VAL A 1 240 ? 1.394 -5.278 0.601 1.00 98.00 240 VAL A O 1
ATOM 1834 N N . LEU A 1 241 ? 2.327 -5.462 2.637 1.00 96.94 241 LEU A N 1
ATOM 1835 C CA . LEU A 1 241 ? 3.454 -4.567 2.404 1.00 96.94 241 LEU A CA 1
ATOM 1836 C C . LEU A 1 241 ? 4.635 -5.356 1.829 1.00 96.94 241 LEU A C 1
ATOM 1838 O O . LEU A 1 241 ? 5.499 -5.856 2.553 1.00 96.94 241 LEU A O 1
ATOM 1842 N N . CYS A 1 242 ? 4.697 -5.421 0.503 1.00 95.56 242 CYS A N 1
ATOM 1843 C CA . CYS A 1 242 ? 5.790 -6.012 -0.265 1.00 95.56 242 CYS A CA 1
ATOM 1844 C C . CYS A 1 242 ? 6.983 -5.042 -0.353 1.00 95.56 242 CYS A C 1
ATOM 1846 O O . CYS A 1 242 ? 7.357 -4.576 -1.432 1.00 95.56 242 CYS A O 1
ATOM 1848 N N . VAL A 1 243 ? 7.557 -4.706 0.806 1.00 95.12 243 VAL A N 1
ATOM 1849 C CA . VAL A 1 243 ? 8.682 -3.772 0.955 1.00 95.12 243 VAL A CA 1
ATOM 1850 C C . VAL A 1 243 ? 9.702 -4.300 1.962 1.00 95.12 243 VAL A C 1
ATOM 1852 O O . VAL A 1 243 ? 9.342 -4.932 2.958 1.00 95.12 243 VAL A O 1
ATOM 1855 N N . CYS A 1 244 ? 10.983 -3.999 1.742 1.00 94.38 244 CYS A N 1
ATOM 1856 C CA . CYS A 1 244 ? 12.042 -4.336 2.691 1.00 94.38 244 CYS A CA 1
ATOM 1857 C C . CYS A 1 244 ? 11.771 -3.698 4.058 1.00 94.38 244 CYS A C 1
ATOM 1859 O O . CYS A 1 244 ? 11.443 -2.524 4.128 1.00 94.38 244 CYS A O 1
ATOM 1861 N N . TYR A 1 245 ? 11.976 -4.431 5.147 1.00 95.19 245 TYR A N 1
ATOM 1862 C CA . TYR A 1 245 ? 11.971 -3.905 6.514 1.00 95.19 245 TYR A CA 1
ATOM 1863 C C . TYR A 1 245 ? 10.683 -3.171 6.937 1.00 95.19 245 TYR A C 1
ATOM 1865 O O . TYR A 1 245 ? 10.716 -2.420 7.910 1.00 95.19 245 TYR A O 1
ATOM 1873 N N . GLY A 1 246 ? 9.545 -3.391 6.269 1.00 94.25 246 GLY A N 1
ATOM 1874 C CA . GLY A 1 246 ? 8.282 -2.717 6.598 1.00 94.25 246 GLY A CA 1
ATOM 1875 C C . GLY A 1 246 ? 7.809 -2.945 8.042 1.00 94.25 246 GLY A C 1
ATOM 1876 O O . GLY A 1 246 ? 7.188 -2.060 8.627 1.00 94.25 246 GLY A O 1
ATOM 1877 N N . ALA A 1 247 ? 8.156 -4.093 8.635 1.00 94.31 247 ALA A N 1
ATOM 1878 C CA . ALA A 1 247 ? 7.885 -4.441 10.031 1.00 94.31 247 ALA A CA 1
ATOM 1879 C C . ALA A 1 247 ? 9.049 -4.125 10.987 1.00 94.31 247 ALA A C 1
ATOM 1881 O O . ALA A 1 247 ? 8.923 -4.340 12.189 1.00 94.31 247 ALA A O 1
ATOM 1882 N N . LYS A 1 248 ? 10.196 -3.640 10.491 1.00 90.50 248 LYS A N 1
ATOM 1883 C CA . LYS A 1 248 ? 11.365 -3.366 11.333 1.00 90.50 248 LYS A CA 1
ATOM 1884 C C . LYS A 1 248 ? 11.229 -1.997 11.997 1.00 90.50 248 LYS A C 1
ATOM 1886 O O . LYS A 1 248 ? 11.173 -0.968 11.322 1.00 90.50 248 LYS A O 1
ATOM 1891 N N . GLU A 1 249 ? 11.216 -1.995 13.321 1.00 84.31 249 GLU A N 1
ATOM 1892 C CA . GLU A 1 249 ? 11.228 -0.782 14.137 1.00 84.31 249 GLU A CA 1
ATOM 1893 C C . GLU A 1 249 ? 12.548 -0.011 13.966 1.00 84.31 249 GLU A C 1
ATOM 1895 O O . GLU A 1 249 ? 13.607 -0.599 13.718 1.00 84.31 249 GLU A O 1
ATOM 1900 N N . GLY A 1 250 ? 12.468 1.317 14.057 1.00 68.75 250 GLY A N 1
ATOM 1901 C CA . GLY A 1 250 ? 13.629 2.206 14.046 1.00 68.75 250 GLY A CA 1
ATOM 1902 C C . GLY A 1 250 ? 14.027 2.626 15.456 1.00 68.75 250 GLY A C 1
ATOM 1903 O O . GLY A 1 250 ? 13.163 2.795 16.311 1.00 68.75 250 GLY A O 1
ATOM 1904 N N . GLU A 1 251 ? 15.319 2.859 15.675 1.00 61.81 251 GLU A N 1
ATOM 1905 C CA . GLU A 1 251 ? 15.857 3.288 16.978 1.00 61.81 251 GLU A CA 1
ATOM 1906 C C . GLU A 1 251 ? 15.355 4.679 17.406 1.00 61.81 251 GLU A C 1
ATOM 1908 O O . GLU A 1 251 ? 15.216 4.948 18.592 1.00 61.81 251 GLU A O 1
ATOM 1913 N N . TYR A 1 252 ? 15.026 5.552 16.449 1.00 52.50 252 TYR A N 1
ATOM 1914 C CA . TYR A 1 252 ? 14.743 6.971 16.709 1.00 52.50 252 TYR A CA 1
ATOM 1915 C C . TYR A 1 252 ? 13.251 7.344 16.744 1.00 52.50 252 TYR A C 1
ATOM 1917 O O . TYR A 1 252 ? 12.908 8.477 17.070 1.00 52.50 252 TYR A O 1
ATOM 1925 N N . LEU A 1 253 ? 12.347 6.430 16.381 1.00 56.19 253 LEU A N 1
ATOM 1926 C CA . LEU A 1 253 ? 10.932 6.738 16.119 1.00 56.19 253 LEU A CA 1
ATOM 1927 C C . LEU A 1 253 ? 10.015 5.923 17.024 1.00 56.19 253 LEU A C 1
ATOM 1929 O O . LEU A 1 253 ? 9.276 5.069 16.537 1.00 56.19 253 LEU A O 1
ATOM 1933 N N . GLN A 1 254 ? 10.112 6.163 18.337 1.00 58.22 254 GLN A N 1
ATOM 1934 C CA . GLN A 1 254 ? 9.277 5.534 19.375 1.00 58.22 254 GLN A CA 1
ATOM 1935 C C . GLN A 1 254 ? 9.128 4.005 19.222 1.00 58.22 254 GLN A C 1
ATOM 1937 O O . GLN A 1 254 ? 8.106 3.446 19.595 1.00 58.22 254 GLN A O 1
ATOM 1942 N N . HIS A 1 255 ? 10.122 3.326 18.637 1.00 61.19 255 HIS A N 1
ATOM 1943 C CA . HIS A 1 255 ? 10.068 1.894 18.330 1.00 61.19 255 HIS A CA 1
ATOM 1944 C C . HIS A 1 255 ? 8.852 1.456 17.487 1.00 61.19 255 HIS A C 1
ATOM 1946 O O . HIS A 1 255 ? 8.393 0.331 17.598 1.00 61.19 255 HIS A O 1
ATOM 1952 N N . HIS A 1 256 ? 8.330 2.300 16.591 1.00 80.50 256 HIS A N 1
ATOM 1953 C CA . HIS A 1 256 ? 7.284 1.884 15.650 1.00 80.50 256 HIS A CA 1
ATOM 1954 C C . HIS A 1 256 ? 7.868 1.576 14.263 1.00 80.50 256 HIS A C 1
ATOM 1956 O O . HIS A 1 256 ? 8.699 2.315 13.723 1.00 80.50 256 HIS A O 1
ATOM 1962 N N . SER A 1 257 ? 7.429 0.473 13.656 1.00 90.50 257 SER A N 1
ATOM 1963 C CA . SER A 1 257 ? 7.714 0.136 12.255 1.00 90.50 257 SER A CA 1
ATOM 1964 C C . SER A 1 257 ? 6.834 0.945 11.290 1.00 90.50 257 SER A C 1
ATOM 1966 O O . SER A 1 257 ? 5.860 1.581 11.704 1.00 90.50 257 SER A O 1
ATOM 1968 N N . PHE A 1 258 ? 7.145 0.925 9.987 1.00 93.06 258 PHE A N 1
ATOM 1969 C CA . PHE A 1 258 ? 6.274 1.553 8.985 1.00 93.06 258 PHE A CA 1
ATOM 1970 C C . PHE A 1 258 ? 4.873 0.922 8.997 1.00 93.06 258 PHE A C 1
ATOM 1972 O O . PHE A 1 258 ? 3.877 1.641 8.997 1.00 93.06 258 PHE A O 1
ATOM 1979 N N . ALA A 1 259 ? 4.802 -0.411 9.070 1.00 95.00 259 ALA A N 1
ATOM 1980 C CA . ALA A 1 259 ? 3.549 -1.157 9.155 1.00 95.00 259 ALA A CA 1
ATOM 1981 C C . ALA A 1 259 ? 2.730 -0.777 10.398 1.00 95.00 259 ALA A C 1
ATOM 1983 O O . ALA A 1 259 ? 1.529 -0.549 10.287 1.00 95.00 259 ALA A O 1
ATOM 1984 N N . SER A 1 260 ? 3.381 -0.635 11.559 1.00 91.38 260 SER A N 1
ATOM 1985 C CA . SER A 1 260 ? 2.727 -0.195 12.797 1.00 91.38 260 SER A CA 1
ATOM 1986 C C . SER A 1 260 ? 2.145 1.214 12.661 1.00 91.38 260 SER A C 1
ATOM 1988 O O . SER A 1 260 ? 0.985 1.422 13.004 1.00 91.38 260 SER A O 1
ATOM 1990 N N . ARG A 1 261 ? 2.897 2.165 12.091 1.00 90.81 261 ARG A N 1
ATOM 1991 C CA . ARG A 1 261 ? 2.379 3.518 11.833 1.00 90.81 261 ARG A CA 1
ATOM 1992 C C . ARG A 1 261 ? 1.215 3.517 10.846 1.00 90.81 261 ARG A C 1
ATOM 1994 O O . ARG A 1 261 ? 0.249 4.223 11.077 1.00 90.81 261 ARG A O 1
ATOM 2001 N N . LEU A 1 262 ? 1.272 2.705 9.789 1.00 94.12 262 LEU A N 1
ATOM 2002 C CA . LEU A 1 262 ? 0.160 2.560 8.842 1.00 94.12 262 LEU A CA 1
ATOM 2003 C C . LEU A 1 262 ? -1.096 1.991 9.503 1.00 94.12 262 LEU A C 1
ATOM 2005 O O . LEU A 1 262 ? -2.189 2.495 9.260 1.00 94.12 262 LEU A O 1
ATOM 2009 N N . ALA A 1 263 ? -0.938 0.992 10.370 1.00 92.75 263 ALA A N 1
ATOM 2010 C CA . ALA A 1 263 ? -2.033 0.442 11.158 1.00 92.75 263 ALA A CA 1
ATOM 2011 C C . ALA A 1 263 ? -2.662 1.511 12.071 1.00 92.75 263 ALA A C 1
ATOM 2013 O O . ALA A 1 263 ? -3.884 1.629 12.118 1.00 92.75 263 ALA A O 1
ATOM 2014 N N . ILE A 1 264 ? -1.836 2.338 12.726 1.00 88.94 264 ILE A N 1
ATOM 2015 C CA . ILE A 1 264 ? -2.289 3.466 13.554 1.00 88.94 264 ILE A CA 1
ATOM 2016 C C . ILE A 1 264 ? -3.020 4.516 12.706 1.00 88.94 264 ILE A C 1
ATOM 2018 O O . ILE A 1 264 ? -4.134 4.887 13.057 1.00 88.94 264 ILE A O 1
ATOM 2022 N N . SER A 1 265 ? -2.468 4.945 11.566 1.00 90.25 265 SER A N 1
ATOM 2023 C CA . SER A 1 265 ? -3.119 5.927 10.683 1.00 90.25 265 SER A CA 1
ATOM 2024 C C . SER A 1 265 ? -4.482 5.434 10.167 1.00 90.25 265 SER A C 1
ATOM 2026 O O . SER A 1 265 ? -5.421 6.221 10.061 1.00 90.25 265 SER A O 1
ATOM 2028 N N . LEU A 1 266 ? -4.631 4.132 9.883 1.00 91.88 266 LEU A N 1
ATOM 2029 C CA . LEU A 1 266 ? -5.931 3.521 9.560 1.00 91.88 266 LEU A CA 1
ATOM 2030 C C . LEU A 1 266 ? -6.871 3.527 10.776 1.00 91.88 266 LEU A C 1
ATOM 2032 O O . LEU A 1 266 ? -8.052 3.856 10.650 1.00 91.88 266 LEU A O 1
ATOM 2036 N N . ALA A 1 267 ? -6.337 3.224 11.962 1.00 88.81 267 ALA A N 1
ATOM 2037 C CA . ALA A 1 267 ? -7.091 3.245 13.209 1.00 88.81 267 ALA A CA 1
ATOM 2038 C C . ALA A 1 267 ? -7.684 4.629 13.512 1.00 88.81 267 ALA A C 1
ATOM 2040 O O . ALA A 1 267 ? -8.840 4.746 13.916 1.00 88.81 267 ALA A O 1
ATOM 2041 N N . GLU A 1 268 ? -6.899 5.683 13.279 1.00 85.62 268 GLU A N 1
ATOM 2042 C CA . GLU A 1 268 ? -7.281 7.076 13.522 1.00 85.62 268 GLU A CA 1
ATOM 2043 C C . GLU A 1 268 ? -8.467 7.545 12.672 1.00 85.62 268 GLU A C 1
ATOM 2045 O O . GLU A 1 268 ? -9.195 8.445 13.100 1.00 85.62 268 GLU A O 1
ATOM 2050 N N . ILE A 1 269 ? -8.681 6.943 11.496 1.00 87.12 269 ILE A N 1
ATOM 2051 C CA . ILE A 1 269 ? -9.852 7.204 10.643 1.00 87.12 269 ILE A CA 1
ATOM 2052 C C . ILE A 1 269 ? -10.993 6.205 10.874 1.00 87.12 269 ILE A C 1
ATOM 2054 O O . ILE A 1 269 ? -12.000 6.226 10.168 1.00 87.12 269 ILE A O 1
ATOM 2058 N N . GLY A 1 270 ? -10.865 5.325 11.868 1.00 88.31 270 GLY A N 1
ATOM 2059 C CA . GLY A 1 270 ? -11.910 4.374 12.206 1.00 88.31 270 GLY A CA 1
ATOM 2060 C C . GLY A 1 270 ? -11.947 3.133 11.312 1.00 88.31 270 GLY A C 1
ATOM 2061 O O . GLY A 1 270 ? -13.009 2.521 11.215 1.00 88.31 270 GLY A O 1
ATOM 2062 N N . VAL A 1 271 ? -10.825 2.738 10.700 1.00 90.75 271 VAL A N 1
ATOM 2063 C CA . VAL A 1 271 ? -10.708 1.523 9.877 1.00 90.75 271 VAL A CA 1
ATOM 2064 C C . VAL A 1 271 ? -9.941 0.419 10.611 1.00 90.75 271 VAL A C 1
ATOM 2066 O O . VAL A 1 271 ? -8.809 0.616 11.055 1.00 90.75 271 VAL A O 1
ATOM 2069 N N . SER A 1 272 ? -10.535 -0.774 10.696 1.00 92.50 272 SER A N 1
ATOM 2070 C CA . SER A 1 272 ? -9.836 -1.970 11.187 1.00 92.50 272 SER A CA 1
ATOM 2071 C C . SER A 1 272 ? -8.871 -2.497 10.122 1.00 92.50 272 SER A C 1
ATOM 2073 O O . SER A 1 272 ? -9.152 -2.412 8.928 1.00 92.50 272 SER A O 1
ATOM 2075 N N . SER A 1 273 ? -7.724 -3.047 10.517 1.00 95.06 273 SER A N 1
ATOM 2076 C CA . SER A 1 273 ? -6.716 -3.484 9.545 1.00 95.06 273 SER A CA 1
ATOM 2077 C C . SER A 1 273 ? -5.984 -4.762 9.932 1.00 95.06 273 SER A C 1
ATOM 2079 O O . SER A 1 273 ? -5.709 -4.998 11.105 1.00 95.06 273 SER A O 1
ATOM 2081 N N . THR A 1 274 ? -5.614 -5.547 8.922 1.00 96.62 274 THR A N 1
ATOM 2082 C CA . THR A 1 274 ? -4.637 -6.639 9.017 1.00 96.62 274 THR A CA 1
ATOM 2083 C C . THR A 1 274 ? -3.506 -6.344 8.041 1.00 96.62 274 THR A C 1
ATOM 2085 O O . THR A 1 274 ? -3.731 -6.292 6.836 1.00 96.62 274 THR A O 1
ATOM 2088 N N . ILE A 1 275 ? -2.287 -6.132 8.535 1.00 98.00 275 ILE A N 1
ATOM 2089 C CA . ILE A 1 275 ? -1.126 -5.771 7.716 1.00 98.00 275 ILE A CA 1
ATOM 2090 C C . ILE A 1 275 ? -0.053 -6.853 7.815 1.00 98.00 275 ILE A C 1
ATOM 2092 O O . ILE A 1 275 ? 0.477 -7.119 8.891 1.00 98.00 275 ILE A O 1
ATOM 2096 N N . TYR A 1 276 ? 0.306 -7.431 6.675 1.00 97.56 276 TYR A N 1
ATOM 2097 C CA . TYR A 1 276 ? 1.409 -8.372 6.507 1.00 97.56 276 TYR A CA 1
ATOM 2098 C C . TYR A 1 276 ? 2.654 -7.622 6.035 1.00 97.56 276 TYR A C 1
ATOM 2100 O O . TYR A 1 276 ? 2.624 -6.980 4.985 1.00 97.56 276 TYR A O 1
ATOM 2108 N N . ALA A 1 277 ? 3.755 -7.691 6.781 1.00 97.25 277 ALA A N 1
ATOM 2109 C CA . ALA A 1 277 ? 4.986 -6.974 6.448 1.00 97.25 277 ALA A CA 1
ATOM 2110 C C . ALA A 1 277 ? 6.245 -7.774 6.808 1.00 97.25 277 ALA A C 1
ATOM 2112 O O . ALA A 1 277 ? 6.216 -8.645 7.673 1.00 97.25 277 ALA A O 1
ATOM 2113 N N . SER A 1 278 ? 7.370 -7.467 6.153 1.00 96.12 278 SER A N 1
ATOM 2114 C CA . SER A 1 278 ? 8.651 -8.139 6.414 1.00 96.12 278 SER A CA 1
ATOM 2115 C C . SER A 1 278 ? 9.488 -7.424 7.476 1.00 96.12 278 SER A C 1
ATOM 2117 O O . SER A 1 278 ? 9.660 -6.203 7.419 1.00 96.12 278 SER A O 1
ATOM 2119 N N . LYS A 1 279 ? 10.098 -8.181 8.397 1.00 94.44 279 LYS A N 1
ATOM 2120 C CA . LYS A 1 279 ? 11.156 -7.686 9.300 1.00 94.44 279 LYS A CA 1
ATOM 2121 C C . LYS A 1 279 ? 12.530 -7.581 8.625 1.00 94.44 279 LYS A C 1
ATOM 2123 O O . LYS A 1 279 ? 13.426 -6.936 9.173 1.00 94.44 279 LYS A O 1
ATOM 2128 N N . GLY A 1 280 ? 12.702 -8.198 7.455 1.00 94.19 280 GLY A N 1
ATOM 2129 C CA . GLY A 1 280 ? 13.952 -8.248 6.697 1.00 94.19 280 GLY A CA 1
ATOM 2130 C C . GLY A 1 280 ? 13.794 -7.811 5.239 1.00 94.19 280 GLY A C 1
ATOM 2131 O O . GLY A 1 280 ? 12.909 -7.027 4.894 1.00 94.19 280 GLY A O 1
ATOM 2132 N N . ARG A 1 281 ? 14.710 -8.245 4.369 1.00 93.81 281 ARG A N 1
ATOM 2133 C CA . ARG A 1 281 ? 14.706 -7.834 2.954 1.00 93.81 281 ARG A CA 1
ATOM 2134 C C . ARG A 1 281 ? 13.632 -8.604 2.191 1.00 93.81 281 ARG A C 1
ATOM 2136 O O . ARG A 1 281 ? 13.540 -9.818 2.329 1.00 93.81 281 ARG A O 1
ATOM 2143 N N . THR A 1 282 ? 12.890 -7.916 1.331 1.00 92.94 282 THR A N 1
ATOM 2144 C CA . THR A 1 282 ? 11.991 -8.564 0.370 1.00 92.94 282 THR A CA 1
ATOM 2145 C C . THR A 1 282 ? 12.699 -8.730 -0.967 1.00 92.94 282 THR A C 1
ATOM 2147 O O . THR A 1 282 ? 13.297 -7.772 -1.465 1.00 92.94 282 THR A O 1
ATOM 2150 N N . THR A 1 283 ? 12.622 -9.917 -1.564 1.00 91.44 283 THR A N 1
ATOM 2151 C CA . THR A 1 283 ? 13.201 -10.161 -2.891 1.00 91.44 283 THR A CA 1
ATOM 2152 C C . THR A 1 283 ? 12.216 -9.729 -3.971 1.00 91.44 283 THR A C 1
ATOM 2154 O O . THR A 1 283 ? 11.046 -10.106 -3.935 1.00 91.44 283 THR A O 1
ATOM 2157 N N . ARG A 1 284 ? 12.687 -8.912 -4.916 1.00 89.00 284 ARG A N 1
ATOM 2158 C CA . ARG A 1 284 ? 11.903 -8.464 -6.074 1.00 89.00 284 ARG A CA 1
ATOM 2159 C C . ARG A 1 284 ? 11.748 -9.590 -7.092 1.00 89.00 284 ARG A C 1
ATOM 2161 O O . ARG A 1 284 ? 12.577 -10.489 -7.145 1.00 89.00 284 ARG A O 1
ATOM 2168 N N . PHE A 1 285 ? 10.714 -9.487 -7.912 1.00 91.62 285 PHE A N 1
ATOM 2169 C CA . PHE A 1 285 ? 10.363 -10.449 -8.957 1.00 91.62 285 PHE A CA 1
ATOM 2170 C C . PHE A 1 285 ? 9.557 -9.768 -10.077 1.00 91.62 285 PHE A C 1
ATOM 2172 O O . PHE A 1 285 ? 8.933 -8.731 -9.827 1.00 91.62 285 PHE A O 1
ATOM 2179 N N . GLY A 1 286 ? 9.592 -10.329 -11.287 1.00 89.56 286 GLY A N 1
ATOM 2180 C CA . GLY A 1 286 ? 8.727 -9.959 -12.416 1.00 89.56 286 GLY A CA 1
ATOM 2181 C C . GLY A 1 286 ? 7.624 -10.986 -12.670 1.00 89.56 286 GLY A C 1
ATOM 2182 O O . GLY A 1 286 ? 7.286 -11.766 -11.775 1.00 89.56 286 GLY A O 1
ATOM 2183 N N . LYS A 1 287 ? 7.037 -10.977 -13.874 1.00 88.81 287 LYS A N 1
ATOM 2184 C CA . LYS A 1 287 ? 5.939 -11.892 -14.239 1.00 88.81 287 LYS A CA 1
ATOM 2185 C C . LYS A 1 287 ? 6.352 -13.370 -14.282 1.00 88.81 287 LYS A C 1
ATOM 2187 O O . LYS A 1 287 ? 5.488 -14.213 -14.055 1.00 88.81 287 LYS A O 1
ATOM 2192 N N . GLU A 1 288 ? 7.647 -13.680 -14.386 1.00 89.50 288 GLU A N 1
ATOM 2193 C CA . GLU A 1 288 ? 8.167 -15.059 -14.333 1.00 89.50 288 GLU A CA 1
ATOM 2194 C C . GLU A 1 288 ? 7.850 -15.772 -13.003 1.00 89.50 288 GLU A C 1
ATOM 2196 O O . GLU A 1 288 ? 7.843 -16.997 -12.913 1.00 89.50 288 GLU A O 1
ATOM 2201 N N . ALA A 1 289 ? 7.551 -14.998 -11.956 1.00 91.44 289 ALA A N 1
ATOM 2202 C CA . ALA A 1 289 ? 7.110 -15.502 -10.662 1.00 91.44 289 ALA A CA 1
ATOM 2203 C C . ALA A 1 289 ? 5.723 -16.158 -10.684 1.00 91.44 289 ALA A C 1
ATOM 2205 O O . ALA A 1 289 ? 5.351 -16.823 -9.713 1.00 91.44 289 ALA A O 1
ATOM 2206 N N . ILE A 1 290 ? 4.931 -15.910 -11.730 1.00 90.19 290 ILE A N 1
ATOM 2207 C CA . ILE A 1 290 ? 3.570 -16.414 -11.866 1.00 90.19 290 ILE A CA 1
ATOM 2208 C C . ILE A 1 290 ? 3.642 -17.821 -12.458 1.00 90.19 290 ILE A C 1
ATOM 2210 O O . ILE A 1 290 ? 3.802 -18.004 -13.661 1.00 90.19 290 ILE A O 1
ATOM 2214 N N . VAL A 1 291 ? 3.461 -18.828 -11.610 1.00 90.38 291 VAL A N 1
ATOM 2215 C CA . VAL A 1 291 ? 3.389 -20.234 -12.018 1.00 90.38 291 VAL A CA 1
ATOM 2216 C C . VAL A 1 291 ? 1.949 -20.697 -11.853 1.00 90.38 291 VAL A C 1
ATOM 2218 O O . VAL A 1 291 ? 1.391 -20.614 -10.759 1.00 90.38 291 VAL A O 1
ATOM 2221 N N . ASN A 1 292 ? 1.322 -21.155 -12.940 1.00 89.06 292 ASN A N 1
ATOM 2222 C CA . ASN A 1 292 ? -0.088 -21.572 -12.960 1.00 89.06 292 ASN A CA 1
ATOM 2223 C C . ASN A 1 292 ? -1.032 -20.511 -12.352 1.00 89.06 292 ASN A C 1
ATOM 2225 O O . ASN A 1 292 ? -1.871 -20.810 -11.503 1.00 89.06 292 ASN A O 1
ATOM 2229 N N . GLY A 1 293 ? -0.840 -19.242 -12.732 1.00 87.19 293 GLY A N 1
ATOM 2230 C CA . GLY A 1 293 ? -1.646 -18.116 -12.242 1.00 87.19 293 GLY A CA 1
ATOM 2231 C C . GLY A 1 293 ? -1.406 -17.731 -10.776 1.00 87.19 293 GLY A C 1
ATOM 2232 O O . GLY A 1 293 ? -2.149 -16.917 -10.233 1.00 87.19 293 GLY A O 1
ATOM 2233 N N . THR A 1 294 ? -0.387 -18.301 -10.124 1.00 91.75 294 THR A N 1
ATOM 2234 C CA . THR A 1 294 ? -0.107 -18.096 -8.699 1.00 91.75 294 THR A CA 1
ATOM 2235 C C . THR A 1 294 ? 1.316 -17.594 -8.473 1.00 91.75 294 THR A C 1
ATOM 2237 O O . THR A 1 294 ? 2.262 -18.094 -9.074 1.00 91.75 294 THR A O 1
ATOM 2240 N N . ILE A 1 295 ? 1.484 -16.656 -7.541 1.00 93.75 295 ILE A N 1
ATOM 2241 C CA . ILE A 1 295 ? 2.789 -16.267 -6.989 1.00 93.75 295 ILE A CA 1
ATOM 2242 C C . ILE A 1 295 ? 2.882 -16.815 -5.567 1.00 93.75 295 ILE A C 1
ATOM 2244 O O . ILE A 1 295 ? 2.022 -16.523 -4.739 1.00 93.75 295 ILE A O 1
ATOM 2248 N N . THR A 1 296 ? 3.929 -17.584 -5.264 1.00 93.94 296 THR A N 1
ATOM 2249 C CA . THR A 1 296 ? 4.181 -18.101 -3.907 1.00 93.94 296 THR A CA 1
ATOM 2250 C C . THR A 1 296 ? 5.477 -17.526 -3.354 1.00 93.94 296 THR A C 1
ATOM 2252 O O . THR A 1 296 ? 6.556 -17.778 -3.889 1.00 93.94 296 THR A O 1
ATOM 2255 N N . PHE A 1 297 ? 5.378 -16.763 -2.268 1.00 93.38 297 PHE A N 1
ATOM 2256 C CA . PHE A 1 297 ? 6.534 -16.194 -1.583 1.00 93.38 297 PHE A CA 1
ATOM 2257 C C . PHE A 1 297 ? 7.323 -17.282 -0.856 1.00 93.38 297 PHE A C 1
ATOM 2259 O O . PHE A 1 297 ? 6.760 -18.189 -0.243 1.00 93.38 297 PHE A O 1
ATOM 2266 N N . ASN A 1 298 ? 8.646 -17.179 -0.918 1.00 90.56 298 ASN A N 1
ATOM 2267 C CA . ASN A 1 298 ? 9.580 -18.137 -0.338 1.00 90.56 298 ASN A CA 1
ATOM 2268 C C . ASN A 1 298 ? 10.897 -17.431 0.044 1.00 90.56 298 ASN A C 1
ATOM 2270 O O . ASN A 1 298 ? 10.974 -16.205 0.089 1.00 90.56 298 ASN A O 1
ATOM 2274 N N . SER A 1 299 ? 11.950 -18.185 0.368 1.00 86.38 299 SER A N 1
ATOM 2275 C CA . SER A 1 299 ? 13.246 -17.611 0.764 1.00 86.38 299 SER A CA 1
ATOM 2276 C C . SER A 1 299 ? 13.927 -16.781 -0.337 1.00 86.38 299 SER A C 1
ATOM 2278 O O . SER A 1 299 ? 14.723 -15.895 -0.013 1.00 86.38 299 SER A O 1
ATOM 2280 N N . GLY A 1 300 ? 13.615 -17.050 -1.608 1.00 89.50 300 GLY A N 1
ATOM 2281 C CA . GLY A 1 300 ? 14.152 -16.378 -2.791 1.00 89.50 300 GLY A CA 1
ATOM 2282 C C . GLY A 1 300 ? 13.186 -15.406 -3.472 1.00 89.50 300 GLY A C 1
ATOM 2283 O O . GLY A 1 300 ? 13.600 -14.728 -4.403 1.00 89.50 300 GLY A O 1
ATOM 2284 N N . LEU A 1 301 ? 11.933 -15.292 -3.021 1.00 90.88 301 LEU A N 1
ATOM 2285 C CA . LEU A 1 301 ? 10.903 -14.495 -3.693 1.00 90.88 301 LEU A CA 1
ATOM 2286 C C . LEU A 1 301 ? 9.961 -13.825 -2.689 1.00 90.88 301 LEU A C 1
ATOM 2288 O O . LEU A 1 301 ? 9.354 -14.497 -1.858 1.00 90.88 301 LEU A O 1
ATOM 2292 N N . GLY A 1 302 ? 9.788 -12.505 -2.799 1.00 93.06 302 GLY A N 1
ATOM 2293 C CA . GLY A 1 302 ? 8.859 -11.747 -1.962 1.00 93.06 302 GLY A CA 1
ATOM 2294 C C . GLY A 1 302 ? 9.285 -11.675 -0.494 1.00 93.06 302 GLY A C 1
ATOM 2295 O O . GLY A 1 302 ? 10.457 -11.440 -0.187 1.00 93.06 302 GLY A O 1
ATOM 2296 N N . ILE A 1 303 ? 8.314 -11.802 0.415 1.00 93.88 303 ILE A N 1
ATOM 2297 C CA . ILE A 1 303 ? 8.546 -11.825 1.867 1.00 93.88 303 ILE A CA 1
ATOM 2298 C C . ILE A 1 303 ? 8.933 -13.243 2.287 1.00 93.88 303 ILE A C 1
ATOM 2300 O O . ILE A 1 303 ? 8.184 -14.190 2.048 1.00 93.88 303 ILE A O 1
ATOM 2304 N N . LYS A 1 304 ? 10.069 -13.391 2.972 1.00 93.50 304 LYS A N 1
ATOM 2305 C CA . LYS A 1 304 ? 10.505 -14.701 3.458 1.00 93.50 304 LYS A CA 1
ATOM 2306 C C . LYS A 1 304 ? 9.569 -15.217 4.559 1.00 93.50 304 LYS A C 1
ATOM 2308 O O . LYS A 1 304 ? 9.235 -14.445 5.461 1.00 93.50 304 LYS A O 1
ATOM 2313 N N . PRO A 1 305 ? 9.222 -16.519 4.575 1.00 91.88 305 PRO A N 1
ATOM 2314 C CA . PRO A 1 305 ? 8.271 -17.062 5.545 1.00 91.88 305 PRO A CA 1
ATOM 2315 C C . PRO A 1 305 ? 8.632 -16.853 7.020 1.00 91.88 305 PRO A C 1
ATOM 2317 O O . PRO A 1 305 ? 7.753 -16.728 7.859 1.00 91.88 305 PRO A O 1
ATOM 2320 N N . ASN A 1 306 ? 9.920 -16.810 7.360 1.00 93.62 306 ASN A N 1
ATOM 2321 C CA . ASN A 1 306 ? 10.413 -16.586 8.724 1.00 93.62 306 ASN A CA 1
ATOM 2322 C C . ASN A 1 306 ? 10.589 -15.098 9.088 1.00 93.62 306 ASN A C 1
ATOM 2324 O O . ASN A 1 306 ? 10.979 -14.779 10.214 1.00 93.62 306 ASN A O 1
ATOM 2328 N N . GLU A 1 307 ? 10.343 -14.192 8.142 1.00 94.56 307 GLU A N 1
ATOM 2329 C CA . GLU A 1 307 ? 10.449 -12.743 8.320 1.00 94.56 307 GLU A CA 1
ATOM 2330 C C . GLU A 1 307 ? 9.088 -12.040 8.344 1.00 94.56 307 GLU A C 1
ATOM 2332 O O . GLU A 1 307 ? 9.037 -10.826 8.543 1.00 94.56 307 GLU A O 1
ATOM 2337 N N . LEU A 1 308 ? 7.996 -12.781 8.161 1.00 93.69 308 LEU A N 1
ATOM 2338 C CA . LEU A 1 308 ? 6.649 -12.238 8.118 1.00 93.69 308 LEU A CA 1
ATOM 2339 C C . LEU A 1 308 ? 6.153 -11.856 9.522 1.00 93.69 308 LEU A C 1
ATOM 2341 O O . LEU A 1 308 ? 6.208 -12.641 10.469 1.00 93.69 308 LEU A O 1
ATOM 2345 N N . VAL A 1 309 ? 5.637 -10.636 9.635 1.00 95.12 309 VAL A N 1
ATOM 2346 C CA . VAL A 1 309 ? 4.990 -10.093 10.831 1.00 95.12 309 VAL A CA 1
ATOM 2347 C C . VAL A 1 309 ? 3.592 -9.632 10.446 1.00 95.12 309 VAL A C 1
ATOM 2349 O O . VAL A 1 309 ? 3.403 -9.022 9.390 1.00 95.12 309 VAL A O 1
ATOM 2352 N N . VAL A 1 310 ? 2.621 -9.932 11.304 1.00 94.25 310 VAL A N 1
ATOM 2353 C CA . VAL A 1 310 ? 1.228 -9.514 11.148 1.00 94.25 310 VAL A CA 1
ATOM 2354 C C . VAL A 1 310 ? 0.915 -8.449 12.183 1.00 94.25 310 VAL A C 1
ATOM 2356 O O . VAL A 1 310 ? 1.161 -8.661 13.369 1.00 94.25 310 VAL A O 1
ATOM 2359 N N . PHE A 1 311 ? 0.356 -7.333 11.728 1.00 93.75 311 PHE A N 1
ATOM 2360 C CA . PHE A 1 311 ? -0.182 -6.262 12.559 1.00 93.75 311 PHE A CA 1
ATOM 2361 C C . PHE A 1 311 ? -1.697 -6.274 12.421 1.00 93.75 311 PHE A C 1
ATOM 2363 O O . PHE A 1 311 ? -2.210 -6.191 11.309 1.00 93.75 311 PHE A O 1
ATOM 2370 N N . GLU A 1 312 ? -2.414 -6.366 13.530 1.00 91.94 312 GLU A N 1
ATOM 2371 C CA . GLU A 1 312 ? -3.874 -6.340 13.538 1.00 91.94 312 GLU A CA 1
ATOM 2372 C C . GLU A 1 312 ? -4.359 -5.170 14.371 1.00 91.94 312 GLU A C 1
ATOM 2374 O O . GLU A 1 312 ? -3.935 -4.992 15.511 1.00 91.94 312 GLU A O 1
ATOM 2379 N N . THR A 1 313 ? -5.268 -4.396 13.798 1.00 90.31 313 THR A N 1
ATOM 2380 C CA . THR A 1 313 ? -5.976 -3.314 14.467 1.00 90.31 313 THR A CA 1
ATOM 2381 C C . THR A 1 313 ? -7.458 -3.607 14.410 1.00 90.31 313 THR A C 1
ATOM 2383 O O . THR A 1 313 ? -8.032 -3.682 13.325 1.00 90.31 313 THR A O 1
ATOM 2386 N N . MET A 1 314 ? -8.076 -3.720 15.579 1.00 85.38 314 MET A N 1
ATOM 2387 C CA . MET A 1 314 ? -9.518 -3.881 15.709 1.00 85.38 314 MET A CA 1
ATOM 2388 C C . MET A 1 314 ? -10.112 -2.638 16.352 1.00 85.38 314 MET A C 1
ATOM 2390 O O . MET A 1 314 ? -9.708 -2.240 17.450 1.00 85.38 314 MET A O 1
ATOM 2394 N N . ILE A 1 315 ? -11.106 -2.064 15.684 1.00 80.38 315 ILE A N 1
ATOM 2395 C CA . ILE A 1 315 ? -11.890 -0.946 16.200 1.00 80.38 315 ILE A CA 1
ATOM 2396 C C . ILE A 1 315 ? -13.248 -1.495 16.613 1.00 80.38 315 ILE A C 1
ATOM 2398 O O . ILE A 1 315 ? -13.997 -2.000 15.781 1.00 80.38 315 ILE A O 1
ATOM 2402 N N . ARG A 1 316 ? -13.538 -1.445 17.915 1.00 62.53 316 ARG A N 1
ATOM 2403 C CA . ARG A 1 316 ? -14.859 -1.783 18.463 1.00 62.53 316 ARG A CA 1
ATOM 2404 C C . ARG A 1 316 ? -15.678 -0.500 18.626 1.00 62.53 316 ARG A C 1
ATOM 2406 O O . ARG A 1 316 ? -15.098 0.566 18.810 1.00 62.53 316 ARG A O 1
ATOM 2413 N N . ASP A 1 317 ? -16.997 -0.621 18.506 1.00 54.78 317 ASP A N 1
ATOM 2414 C CA . ASP A 1 317 ? -17.962 0.485 18.447 1.00 54.78 317 ASP A CA 1
ATOM 2415 C C . ASP A 1 317 ? -17.743 1.611 19.470 1.00 54.78 317 ASP A C 1
ATOM 2417 O O . ASP A 1 317 ? -17.376 1.344 20.611 1.00 54.78 317 ASP A O 1
ATOM 2421 N N . SER A 1 318 ? -18.038 2.841 19.007 1.00 45.91 318 SER A N 1
ATOM 2422 C CA . SER A 1 318 ? -18.241 4.166 19.653 1.00 45.91 318 SER A CA 1
ATOM 2423 C C . SER A 1 318 ? -17.321 4.651 20.788 1.00 45.91 318 SER A C 1
ATOM 2425 O O . SER A 1 318 ? -17.118 5.860 20.906 1.00 45.91 318 SER A O 1
ATOM 2427 N N . LEU A 1 319 ? -16.719 3.769 21.574 1.00 43.88 319 LEU A N 1
ATOM 2428 C CA . LEU A 1 319 ? -15.727 4.051 22.600 1.00 43.88 319 LEU A CA 1
ATOM 2429 C C . LEU A 1 319 ? -14.346 3.832 21.981 1.00 43.88 319 LEU A C 1
ATOM 2431 O O . LEU A 1 319 ? -14.010 2.730 21.560 1.00 43.88 319 LEU A O 1
ATOM 2435 N N . SER A 1 320 ? -13.563 4.906 21.918 1.00 49.72 320 SER A N 1
ATOM 2436 C CA . SER A 1 320 ? -12.263 5.120 21.255 1.00 49.72 320 SER A CA 1
ATOM 2437 C C . SER A 1 320 ? -11.107 4.154 21.592 1.00 49.72 320 SER A C 1
ATOM 2439 O O . SER A 1 320 ? -9.937 4.513 21.471 1.00 49.72 320 SER A O 1
ATOM 2441 N N . THR A 1 321 ? -11.383 2.935 22.043 1.00 52.00 321 THR A N 1
ATOM 2442 C CA . THR A 1 321 ? -10.390 1.896 22.310 1.00 52.00 321 THR A CA 1
ATOM 2443 C C . THR A 1 321 ? -9.924 1.234 21.017 1.00 52.00 321 THR A C 1
ATOM 2445 O O . THR A 1 321 ? -10.556 0.317 20.494 1.00 52.00 321 THR A O 1
ATOM 2448 N N . ILE A 1 322 ? -8.770 1.685 20.533 1.00 66.56 322 ILE A N 1
ATOM 2449 C CA . ILE A 1 322 ? -7.997 1.031 19.479 1.00 66.56 322 ILE A CA 1
ATOM 2450 C C . ILE A 1 322 ? -7.241 -0.141 20.114 1.00 66.56 322 ILE A C 1
ATOM 2452 O O . ILE A 1 322 ? -6.423 0.061 21.012 1.00 66.56 322 ILE A O 1
ATOM 2456 N N . LYS A 1 323 ? -7.499 -1.372 19.657 1.00 68.44 323 LYS A N 1
ATOM 2457 C CA . LYS A 1 323 ? -6.675 -2.535 20.016 1.00 68.44 323 LYS A CA 1
ATOM 2458 C C . LYS A 1 323 ? -5.750 -2.866 18.858 1.00 68.44 323 LYS A C 1
ATOM 2460 O O . LYS A 1 323 ? -6.224 -3.327 17.822 1.00 68.44 323 LYS A O 1
ATOM 2465 N N . THR A 1 324 ? -4.453 -2.656 19.053 1.00 76.38 324 THR A N 1
ATOM 2466 C CA . THR A 1 324 ? -3.406 -3.114 18.138 1.00 76.38 324 THR A CA 1
ATOM 2467 C C . THR A 1 324 ? -2.717 -4.350 18.705 1.00 76.38 324 THR A C 1
ATOM 2469 O O . THR A 1 324 ? -2.480 -4.458 19.907 1.00 76.38 324 THR A O 1
ATOM 2472 N N . SER A 1 325 ? -2.396 -5.307 17.842 1.00 84.81 325 SER A N 1
ATOM 2473 C CA . SER A 1 325 ? -1.538 -6.440 18.174 1.00 84.81 325 SER A CA 1
ATOM 2474 C C . SER A 1 325 ? -0.535 -6.677 17.054 1.00 84.81 325 SER A C 1
ATOM 2476 O O . SER A 1 325 ? -0.804 -6.366 15.893 1.00 84.81 325 SER A O 1
ATOM 2478 N N . GLN A 1 326 ? 0.631 -7.215 17.406 1.00 89.56 326 GLN A N 1
ATOM 2479 C CA . GLN A 1 326 ? 1.626 -7.658 16.440 1.00 89.56 326 GLN A CA 1
ATOM 2480 C C . GLN A 1 326 ? 2.121 -9.054 16.801 1.00 89.56 326 GLN A C 1
ATOM 2482 O O . GLN A 1 326 ? 2.296 -9.366 17.980 1.00 89.56 326 GLN A O 1
ATOM 2487 N N . ARG A 1 327 ? 2.353 -9.896 15.793 1.00 90.81 327 ARG A N 1
ATOM 2488 C CA . ARG A 1 327 ? 2.943 -11.226 15.982 1.00 90.81 327 ARG A CA 1
ATOM 2489 C C . ARG A 1 327 ? 3.817 -11.619 14.804 1.00 90.81 327 ARG A C 1
ATOM 2491 O O . ARG A 1 327 ? 3.475 -11.352 13.652 1.00 90.81 327 ARG A O 1
ATOM 2498 N N . GLU A 1 328 ? 4.926 -12.293 15.088 1.00 92.25 328 GLU A N 1
ATOM 2499 C CA . GLU A 1 328 ? 5.663 -13.004 14.045 1.00 92.25 328 GLU A CA 1
ATOM 2500 C C . GLU A 1 328 ? 4.840 -14.203 13.563 1.00 92.25 328 GLU A C 1
ATOM 2502 O O . GLU A 1 328 ? 4.194 -14.892 14.356 1.00 92.25 328 GLU A O 1
ATOM 2507 N N . LEU A 1 329 ? 4.872 -14.463 12.260 1.00 88.56 329 LEU A N 1
ATOM 2508 C CA . LEU A 1 329 ? 4.128 -15.546 11.639 1.00 88.56 329 LEU A CA 1
ATOM 2509 C C . LEU A 1 329 ? 5.046 -16.337 10.717 1.00 88.56 329 LEU A C 1
ATOM 2511 O O . LEU A 1 329 ? 5.482 -15.833 9.691 1.00 88.56 329 LEU A O 1
ATOM 2515 N N . LYS A 1 330 ? 5.307 -17.602 11.053 1.00 91.44 330 LYS A N 1
ATOM 2516 C CA . LYS A 1 330 ? 6.025 -18.516 10.158 1.00 91.44 330 LYS A CA 1
ATOM 2517 C C . LYS A 1 330 ? 5.054 -19.071 9.120 1.00 91.44 330 LYS A C 1
ATOM 2519 O O . LYS A 1 330 ? 4.425 -20.098 9.362 1.00 91.44 330 LYS A O 1
ATOM 2524 N N . ALA A 1 331 ? 4.902 -18.378 7.998 1.00 88.62 331 ALA A N 1
ATOM 2525 C CA . ALA A 1 331 ? 4.025 -18.795 6.907 1.00 88.62 331 ALA A CA 1
ATOM 2526 C C . ALA A 1 331 ? 4.467 -18.190 5.571 1.00 88.62 331 ALA A C 1
ATOM 2528 O O . ALA A 1 331 ? 5.013 -17.090 5.524 1.00 88.62 331 ALA A O 1
ATOM 2529 N N . ALA A 1 332 ? 4.213 -18.903 4.479 1.00 89.00 332 ALA A N 1
ATOM 2530 C CA . ALA A 1 332 ? 4.359 -18.391 3.126 1.00 89.00 332 ALA A CA 1
ATOM 2531 C C . ALA A 1 332 ? 3.082 -17.663 2.686 1.00 89.00 332 ALA A C 1
ATOM 2533 O O . ALA A 1 332 ? 1.969 -18.066 3.018 1.00 89.00 332 ALA A O 1
ATOM 2534 N N . ILE A 1 333 ? 3.244 -16.604 1.899 1.00 92.50 333 ILE A N 1
ATOM 2535 C CA . ILE A 1 333 ? 2.137 -15.910 1.240 1.00 92.50 333 ILE A CA 1
ATOM 2536 C C . ILE A 1 333 ? 1.965 -16.499 -0.159 1.00 92.50 333 ILE A C 1
ATOM 2538 O O . ILE A 1 333 ? 2.940 -16.666 -0.888 1.00 92.50 333 ILE A O 1
ATOM 2542 N N . SER A 1 334 ? 0.728 -16.791 -0.542 1.00 92.81 334 SER A N 1
ATOM 2543 C CA . SER A 1 334 ? 0.358 -17.214 -1.889 1.00 92.81 334 SER A CA 1
ATOM 2544 C C . SER A 1 334 ? -0.696 -16.257 -2.439 1.00 92.81 334 SER A C 1
ATOM 2546 O O . SER A 1 334 ? -1.641 -15.901 -1.737 1.00 92.81 334 SER A O 1
ATOM 2548 N N . ILE A 1 335 ? -0.518 -15.827 -3.684 1.00 92.69 335 ILE A N 1
ATOM 2549 C CA . ILE A 1 335 ? -1.325 -14.799 -4.348 1.00 92.69 335 ILE A CA 1
ATOM 2550 C C . ILE A 1 335 ? -1.850 -15.385 -5.655 1.00 92.69 335 ILE A C 1
ATOM 2552 O O . ILE A 1 335 ? -1.060 -15.907 -6.437 1.00 92.69 335 ILE A O 1
ATOM 2556 N N . SER A 1 336 ? -3.156 -15.303 -5.895 1.00 91.81 336 SER A N 1
ATOM 2557 C CA . SER A 1 336 ? -3.797 -15.803 -7.122 1.00 91.81 336 SER A CA 1
ATOM 2558 C C . SER A 1 336 ? -5.084 -15.031 -7.429 1.00 91.81 336 SER A C 1
ATOM 2560 O O . SER A 1 336 ? -5.474 -14.150 -6.661 1.00 91.81 336 SER A O 1
ATOM 2562 N N . GLY A 1 337 ? -5.798 -15.410 -8.492 1.00 87.25 337 GLY A N 1
ATOM 2563 C CA . GLY A 1 337 ? -7.124 -14.870 -8.813 1.00 87.25 337 GLY A CA 1
ATOM 2564 C C . GLY A 1 337 ? -8.166 -15.062 -7.700 1.00 87.25 337 GLY A C 1
ATOM 2565 O O . GLY A 1 337 ? -9.151 -14.330 -7.654 1.00 87.25 337 GLY A O 1
ATOM 2566 N N . GLU A 1 338 ? -7.924 -15.952 -6.737 1.00 87.00 338 GLU A N 1
ATOM 2567 C CA . GLU A 1 338 ? -8.775 -16.136 -5.551 1.00 87.00 338 GLU A CA 1
ATOM 2568 C C . GLU A 1 338 ? -8.434 -15.168 -4.402 1.00 87.00 338 GLU A C 1
ATOM 2570 O O . GLU A 1 338 ? -9.206 -15.008 -3.459 1.00 87.00 338 GLU A O 1
ATOM 2575 N N . GLY A 1 339 ? -7.314 -14.447 -4.495 1.00 89.00 339 GLY A N 1
ATOM 2576 C CA . GLY A 1 339 ? -6.859 -13.474 -3.504 1.00 89.00 339 GLY A CA 1
ATOM 2577 C C . GLY A 1 339 ? -5.613 -13.931 -2.745 1.00 89.00 339 GLY A C 1
ATOM 2578 O O . GLY A 1 339 ? -4.701 -14.533 -3.317 1.00 89.00 339 GLY A O 1
ATOM 2579 N N . LEU A 1 340 ? -5.559 -13.586 -1.456 1.00 92.75 340 LEU A N 1
ATOM 2580 C CA . LEU A 1 340 ? -4.445 -13.871 -0.551 1.00 92.75 340 LEU A CA 1
ATOM 2581 C C . LEU A 1 340 ? -4.689 -15.172 0.223 1.00 92.75 340 LEU A C 1
ATOM 2583 O O . LEU A 1 340 ? -5.715 -15.323 0.879 1.00 92.75 340 LEU A O 1
ATOM 2587 N N . GLN A 1 341 ? -3.703 -16.066 0.222 1.00 91.38 341 GLN A N 1
ATOM 2588 C CA . GLN A 1 341 ? -3.664 -17.248 1.080 1.00 91.38 341 GLN A CA 1
ATOM 2589 C C . GLN A 1 341 ? -2.395 -17.247 1.934 1.00 91.38 341 GLN A C 1
ATOM 2591 O O . GLN A 1 341 ? -1.302 -16.944 1.450 1.00 91.38 341 GLN A O 1
ATOM 2596 N N . ILE A 1 342 ? -2.540 -17.640 3.197 1.00 90.12 342 ILE A N 1
ATOM 2597 C CA . ILE A 1 342 ? -1.437 -17.818 4.141 1.00 90.12 342 ILE A CA 1
ATOM 2598 C C . ILE A 1 342 ? -1.198 -19.319 4.312 1.00 90.12 342 ILE A C 1
ATOM 2600 O O . ILE A 1 342 ? -2.031 -20.032 4.864 1.00 90.12 342 ILE A O 1
ATOM 2604 N N . LYS A 1 343 ? -0.062 -19.805 3.810 1.00 85.62 343 LYS A N 1
ATOM 2605 C CA . LYS A 1 343 ? 0.334 -21.215 3.849 1.00 85.62 343 LYS A CA 1
ATOM 2606 C C . LYS A 1 343 ? 1.301 -21.435 5.002 1.00 85.62 343 LYS A C 1
ATOM 2608 O O . LYS A 1 343 ? 2.463 -21.031 4.941 1.00 85.62 343 LYS A O 1
ATOM 2613 N N . HIS A 1 344 ? 0.823 -22.062 6.065 1.00 80.19 344 HIS A N 1
ATOM 2614 C CA . HIS A 1 344 ? 1.695 -22.498 7.147 1.00 80.19 344 HIS A CA 1
ATOM 2615 C C . HIS A 1 344 ? 2.573 -23.659 6.664 1.00 80.19 344 HIS A C 1
ATOM 2617 O O . HIS A 1 344 ? 2.105 -24.459 5.853 1.00 80.19 344 HIS A O 1
ATOM 2623 N N . PRO A 1 345 ? 3.836 -23.762 7.117 1.00 67.69 345 PRO A N 1
ATOM 2624 C CA . PRO A 1 345 ? 4.590 -24.990 6.921 1.00 67.69 345 PRO A CA 1
ATOM 2625 C C . PRO A 1 345 ? 3.766 -26.129 7.519 1.00 67.69 345 PRO A C 1
ATOM 2627 O O . PRO A 1 345 ? 3.306 -26.009 8.656 1.00 67.69 345 PRO A O 1
ATOM 2630 N N . GLU A 1 346 ? 3.536 -27.187 6.742 1.00 53.72 346 GLU A N 1
ATOM 2631 C CA . GLU A 1 346 ? 2.861 -28.381 7.237 1.00 53.72 346 GLU A CA 1
ATOM 2632 C C . GLU A 1 346 ? 3.615 -28.856 8.479 1.00 53.72 346 GLU A C 1
ATOM 2634 O O . GLU A 1 346 ? 4.762 -29.299 8.411 1.00 53.72 346 GLU A O 1
ATOM 2639 N N . THR A 1 347 ? 2.996 -28.719 9.649 1.00 40.72 347 THR A N 1
ATOM 2640 C CA . THR A 1 347 ? 3.379 -29.548 10.781 1.00 40.72 347 THR A CA 1
ATOM 2641 C C . THR A 1 347 ? 3.031 -30.961 10.356 1.00 40.72 347 THR A C 1
ATOM 2643 O O . THR A 1 347 ? 1.847 -31.250 10.178 1.00 40.72 347 THR A O 1
ATOM 2646 N N . SER A 1 348 ? 4.036 -31.809 10.131 1.00 28.88 348 SER A N 1
ATOM 2647 C CA . SER A 1 348 ? 3.837 -33.230 9.856 1.00 28.88 348 SER A CA 1
ATOM 2648 C C . SER A 1 348 ? 2.740 -33.772 10.779 1.00 28.88 348 SER A C 1
ATOM 2650 O O . SER A 1 348 ? 2.892 -33.668 12.000 1.00 28.88 348 SER A O 1
ATOM 2652 N N . PRO A 1 349 ? 1.628 -34.312 10.255 1.00 33.38 349 PRO A N 1
ATOM 2653 C CA . PRO A 1 349 ? 0.611 -34.887 11.108 1.00 33.38 349 PRO A CA 1
ATOM 2654 C C . PRO A 1 349 ? 1.144 -36.220 11.633 1.00 33.38 349 PRO A C 1
ATOM 2656 O O . PRO A 1 349 ? 1.045 -37.252 10.973 1.00 33.38 349 PRO A O 1
ATOM 2659 N N . SER A 1 350 ? 1.709 -36.225 12.840 1.00 35.44 350 SER A N 1
ATOM 2660 C CA . SER A 1 350 ? 1.649 -37.434 13.652 1.00 35.44 350 SER A CA 1
ATOM 2661 C C . SER A 1 350 ? 0.238 -37.523 14.227 1.00 35.44 350 SER A C 1
ATOM 2663 O O . SER A 1 350 ? -0.118 -36.781 15.141 1.00 35.44 350 SER 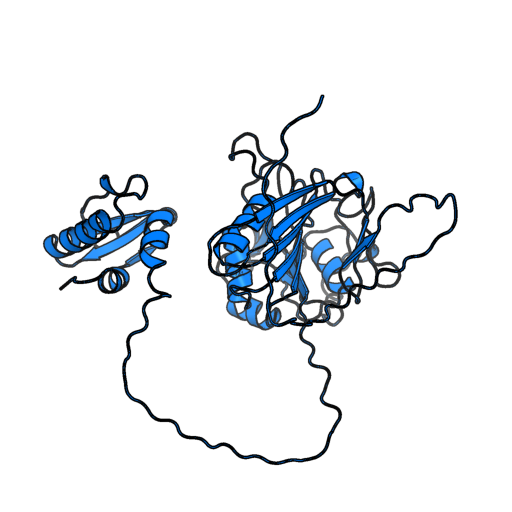A O 1
ATOM 2665 N N . SER A 1 351 ? -0.523 -38.470 13.685 1.00 30.25 351 SER A N 1
ATOM 2666 C CA . SER A 1 351 ? -1.833 -38.966 14.119 1.00 30.25 351 SER A CA 1
ATOM 2667 C C . SER A 1 351 ? -3.075 -38.119 13.799 1.00 30.25 351 SER A C 1
ATOM 2669 O O . SER A 1 351 ? -3.210 -36.953 14.151 1.00 30.25 351 SER A O 1
ATOM 2671 N N . ASN A 1 352 ? -3.989 -38.802 13.109 1.00 34.69 352 ASN A N 1
ATOM 2672 C CA . ASN A 1 352 ? -5.374 -38.467 12.805 1.00 34.69 352 ASN A CA 1
ATOM 2673 C C . ASN A 1 352 ? -6.102 -37.721 13.935 1.00 34.69 352 ASN A C 1
ATOM 2675 O O . ASN A 1 352 ? -6.274 -38.273 15.019 1.00 34.69 352 ASN A O 1
ATOM 2679 N N . ASN A 1 353 ? -6.638 -36.536 13.635 1.00 28.41 353 ASN A N 1
ATOM 2680 C CA . ASN A 1 353 ? -8.071 -36.251 13.761 1.00 28.41 353 ASN A CA 1
ATOM 2681 C C . ASN A 1 353 ? -8.425 -34.877 13.169 1.00 28.41 353 ASN A C 1
ATOM 2683 O O . ASN A 1 353 ? -7.643 -33.933 13.182 1.00 28.41 353 ASN A O 1
ATOM 2687 N N . SER A 1 354 ? -9.628 -34.828 12.606 1.00 30.64 354 SER A N 1
ATOM 2688 C CA . SER A 1 354 ? -10.281 -33.737 11.882 1.00 30.64 354 SER A CA 1
ATOM 2689 C C . SER A 1 354 ? -10.178 -32.341 12.507 1.00 30.64 354 SER A C 1
ATOM 2691 O O . SER A 1 354 ? -10.385 -32.204 13.709 1.00 30.64 354 SER A O 1
ATOM 2693 N N . LEU A 1 355 ? -10.076 -31.307 11.660 1.00 27.62 355 LEU A N 1
ATOM 2694 C CA . LEU A 1 355 ? -11.076 -30.225 11.558 1.00 27.62 355 LEU A CA 1
ATOM 2695 C C . LEU A 1 355 ? -10.711 -29.266 10.412 1.00 27.62 355 LEU A C 1
ATOM 2697 O O . LEU A 1 355 ? -9.773 -28.478 10.491 1.00 27.62 355 LEU A O 1
ATOM 2701 N N . VAL A 1 356 ? -11.490 -29.338 9.332 1.00 31.12 356 VAL A N 1
ATOM 2702 C CA . VAL A 1 356 ? -11.485 -28.361 8.239 1.00 31.12 356 VAL A CA 1
ATOM 2703 C C . VAL A 1 356 ? -12.269 -27.137 8.715 1.00 31.12 356 VAL A C 1
ATOM 2705 O O . VAL A 1 356 ? -13.495 -27.171 8.792 1.00 31.12 356 VAL A O 1
ATOM 2708 N N . GLY A 1 357 ? -11.568 -26.062 9.073 1.00 25.83 357 GLY A N 1
ATOM 2709 C CA . GLY A 1 357 ? -12.177 -24.789 9.458 1.00 25.83 357 GLY A CA 1
ATOM 2710 C C . GLY A 1 357 ? -12.451 -23.898 8.248 1.00 25.83 357 GLY A C 1
ATOM 2711 O O . GLY A 1 357 ? -11.633 -23.046 7.912 1.00 25.83 357 GLY A O 1
ATOM 2712 N N . PHE A 1 358 ? -13.609 -24.069 7.609 1.00 27.08 358 PHE A N 1
ATOM 2713 C CA . PHE A 1 358 ? -14.197 -23.034 6.754 1.00 27.08 358 PHE A CA 1
ATOM 2714 C C . PHE A 1 358 ? -14.776 -21.931 7.649 1.00 27.08 358 PHE A C 1
ATOM 2716 O O . PHE A 1 358 ? -15.806 -22.135 8.288 1.00 27.08 358 PHE A O 1
ATOM 2723 N N . PHE A 1 359 ? -14.166 -20.746 7.679 1.00 27.41 359 PHE A N 1
ATOM 2724 C CA . PHE A 1 359 ? -14.820 -19.573 8.263 1.00 27.41 359 PHE A CA 1
ATOM 2725 C C . PHE A 1 359 ? -15.757 -18.936 7.228 1.00 27.41 359 PHE A C 1
ATOM 2727 O O . PHE A 1 359 ? -15.335 -18.161 6.373 1.00 27.41 359 PHE A O 1
ATOM 2734 N N . LYS A 1 360 ? -17.050 -19.268 7.322 1.00 25.95 360 LYS A N 1
ATOM 2735 C CA . LYS A 1 360 ? -18.152 -18.403 6.873 1.00 25.95 360 LYS A CA 1
ATOM 2736 C C . LYS A 1 360 ? -18.608 -17.547 8.064 1.00 25.95 360 LYS A C 1
ATOM 2738 O O . LYS A 1 360 ? -18.777 -18.103 9.147 1.00 25.95 360 LYS A O 1
ATOM 2743 N N . PRO A 1 361 ? -18.868 -16.240 7.901 1.00 28.00 361 PRO A N 1
ATOM 2744 C CA . PRO A 1 361 ? -19.521 -15.451 8.936 1.00 28.00 361 PRO A CA 1
ATOM 2745 C C . PRO A 1 361 ? -21.041 -15.642 8.835 1.00 28.00 361 PRO A C 1
ATOM 2747 O O . PRO A 1 361 ? -21.669 -15.155 7.898 1.00 28.00 361 PRO A O 1
ATOM 2750 N N . SER A 1 362 ? -21.649 -16.343 9.792 1.00 27.62 362 SER A N 1
ATOM 2751 C CA . SER A 1 362 ? -23.095 -16.278 10.025 1.00 27.62 362 SER A CA 1
ATOM 2752 C C . SER A 1 362 ? -23.365 -15.494 11.304 1.00 27.62 362 SER A C 1
ATOM 2754 O O . SER A 1 362 ? -22.951 -15.896 12.390 1.00 27.62 362 SER A O 1
ATOM 2756 N N . MET A 1 363 ? -24.071 -14.373 11.155 1.00 26.83 363 MET A N 1
ATOM 2757 C CA . MET A 1 363 ? -24.773 -13.703 12.244 1.00 26.83 363 MET A CA 1
ATOM 2758 C C . MET A 1 363 ? -25.812 -14.654 12.844 1.00 26.83 363 MET A C 1
ATOM 2760 O O . MET A 1 363 ? -26.642 -15.206 12.123 1.00 26.83 363 MET A O 1
ATOM 2764 N N . THR A 1 364 ? -25.848 -14.757 14.167 1.00 26.34 364 THR A N 1
ATOM 2765 C CA . THR A 1 364 ? -27.109 -14.953 14.886 1.00 26.34 364 THR A CA 1
ATOM 2766 C C . THR A 1 364 ? -27.048 -14.119 16.157 1.00 26.34 364 THR A C 1
ATOM 2768 O O . THR A 1 364 ? -26.104 -14.208 16.939 1.00 26.34 364 THR A O 1
ATOM 2771 N N . ILE A 1 365 ? -28.019 -13.221 16.269 1.00 27.67 365 ILE A N 1
ATOM 2772 C CA . ILE A 1 365 ? -28.294 -12.386 17.430 1.00 27.67 365 ILE A CA 1
ATOM 2773 C C . ILE A 1 365 ? -29.110 -13.262 18.378 1.00 27.67 365 ILE A C 1
ATOM 2775 O O . ILE A 1 365 ? -30.213 -13.645 18.000 1.00 27.67 365 ILE A O 1
ATOM 2779 N N . ASP A 1 366 ? -28.607 -13.540 19.580 1.00 24.56 366 ASP A N 1
ATOM 2780 C CA . ASP A 1 366 ? -29.456 -14.021 20.672 1.00 24.56 366 ASP A CA 1
ATOM 2781 C C . ASP A 1 366 ? -29.782 -12.862 21.616 1.00 24.56 366 ASP A C 1
ATOM 2783 O O . ASP A 1 366 ? -28.916 -12.223 22.222 1.00 24.56 366 ASP A O 1
ATOM 2787 N N . LEU A 1 367 ? -31.077 -12.564 21.673 1.00 28.42 367 LEU A N 1
ATOM 2788 C CA . LEU A 1 367 ? -31.699 -11.544 22.497 1.00 28.42 367 LEU A CA 1
ATOM 2789 C C . LEU A 1 367 ? -31.907 -12.073 23.926 1.00 28.42 367 LEU A C 1
ATOM 2791 O O . LEU A 1 367 ? -32.930 -12.676 24.218 1.00 28.42 367 LEU A O 1
ATOM 2795 N N . ASN A 1 368 ? -30.993 -11.677 24.818 1.00 29.34 368 ASN A N 1
ATOM 2796 C CA . ASN A 1 368 ? -31.279 -11.228 26.193 1.00 29.34 368 ASN A CA 1
ATOM 2797 C C . ASN A 1 368 ? -31.773 -12.296 27.227 1.00 29.34 368 ASN A C 1
ATOM 2799 O O . ASN A 1 368 ? -31.943 -13.462 26.898 1.00 29.34 368 ASN A O 1
ATOM 2803 N N . PRO A 1 369 ? -31.910 -11.957 28.528 1.00 45.81 369 PRO A N 1
ATOM 2804 C CA . PRO A 1 369 ? -30.884 -12.170 29.559 1.00 45.81 369 PRO A CA 1
ATOM 2805 C C . PRO A 1 369 ? -31.392 -13.024 30.740 1.00 45.81 369 PRO A C 1
ATOM 2807 O O . PRO A 1 369 ? -32.590 -13.048 30.991 1.00 45.81 369 PRO A O 1
ATOM 2810 N N . GLN A 1 370 ? -30.508 -13.609 31.564 1.00 28.12 370 GLN A N 1
ATOM 2811 C CA . GLN A 1 370 ? -30.797 -13.768 33.002 1.00 28.12 370 GLN A CA 1
ATOM 2812 C C . GLN A 1 370 ? -29.572 -14.135 33.862 1.00 28.12 370 GLN A C 1
ATOM 2814 O O . GLN A 1 370 ? -28.904 -15.140 33.655 1.00 28.12 370 GLN A O 1
ATOM 2819 N N . SER A 1 371 ? -29.323 -13.247 34.829 1.00 31.14 371 SER A N 1
ATOM 2820 C CA . SER A 1 371 ? -28.849 -13.446 36.208 1.00 31.14 371 SER A CA 1
ATOM 2821 C C . SER A 1 371 ? -28.060 -14.705 36.592 1.00 31.14 371 SER A C 1
ATOM 2823 O O . SER A 1 371 ? -28.591 -15.812 36.618 1.00 31.14 371 SER A O 1
ATOM 2825 N N . GLY A 1 372 ? -26.872 -14.475 37.155 1.00 27.20 372 GLY A N 1
ATOM 2826 C CA . GLY A 1 372 ? -26.211 -15.412 38.058 1.00 27.20 372 GLY A CA 1
ATOM 2827 C C . GLY A 1 372 ? -24.954 -14.798 38.659 1.00 27.20 372 GLY A C 1
ATOM 2828 O O . GLY A 1 372 ? -23.936 -14.704 37.986 1.00 27.20 372 GLY A O 1
ATOM 2829 N N . ASN A 1 373 ? -25.054 -14.351 39.914 1.00 30.53 373 ASN A N 1
ATOM 2830 C CA . ASN A 1 373 ? -23.930 -13.982 40.779 1.00 30.53 373 ASN A CA 1
ATOM 2831 C C . ASN A 1 373 ? -22.827 -15.060 40.760 1.00 30.53 373 ASN A C 1
ATOM 2833 O O . ASN A 1 373 ? -23.081 -16.203 40.407 1.00 30.53 373 ASN A O 1
ATOM 2837 N N . TRP A 1 374 ? -21.615 -14.715 41.180 1.00 26.08 374 TRP A N 1
ATOM 2838 C CA . TRP A 1 374 ? -20.984 -15.250 42.394 1.00 26.08 374 TRP A CA 1
ATOM 2839 C C . TRP A 1 374 ? -19.566 -14.678 42.484 1.00 26.08 374 TRP A C 1
ATOM 2841 O O . TRP A 1 374 ? -18.755 -14.745 41.563 1.00 26.08 374 TRP A O 1
ATOM 2851 N N . ALA A 1 375 ? -19.330 -14.034 43.619 1.00 29.91 375 ALA A N 1
ATOM 2852 C CA . ALA A 1 375 ? -18.075 -13.456 44.038 1.00 29.91 375 ALA A CA 1
ATOM 2853 C C . ALA A 1 375 ? -17.045 -14.536 44.415 1.00 29.91 375 ALA A C 1
ATOM 2855 O O . ALA A 1 375 ? -17.408 -15.669 44.713 1.00 29.91 375 ALA A O 1
ATOM 2856 N N . GLN A 1 376 ? -15.787 -14.090 44.513 1.00 31.95 376 GLN A N 1
ATOM 2857 C CA . GLN A 1 376 ? -14.712 -14.635 45.350 1.00 31.95 376 GLN A CA 1
ATOM 2858 C C . GLN A 1 376 ? -14.287 -16.097 45.130 1.00 31.95 376 GLN A C 1
ATOM 2860 O O . GLN A 1 376 ? -14.979 -17.036 45.508 1.00 31.95 376 GLN A O 1
ATOM 2865 N N . ARG A 1 377 ? -13.008 -16.271 44.774 1.00 29.83 377 ARG A N 1
ATOM 2866 C CA . ARG A 1 377 ? -12.080 -17.012 45.642 1.00 29.83 377 ARG A CA 1
ATOM 2867 C C . ARG A 1 377 ? -10.628 -16.633 45.361 1.00 29.83 377 ARG A C 1
ATOM 2869 O O . ARG A 1 377 ? -10.146 -16.736 44.239 1.00 29.83 377 ARG A O 1
ATOM 2876 N N . ASN A 1 378 ? -10.002 -16.174 46.437 1.00 32.03 378 ASN A N 1
ATOM 2877 C CA . ASN A 1 378 ? -8.571 -16.048 46.645 1.00 32.03 378 ASN A CA 1
ATOM 2878 C C . ASN A 1 378 ? -7.856 -17.399 46.516 1.00 32.03 378 ASN A C 1
ATOM 2880 O O . ASN A 1 378 ? -8.453 -18.436 46.802 1.00 32.03 378 ASN A O 1
ATOM 2884 N N . ASP A 1 379 ? -6.570 -17.283 46.187 1.00 32.81 379 ASP A N 1
ATOM 2885 C CA . ASP A 1 379 ? -5.423 -18.086 46.617 1.00 32.81 379 ASP A CA 1
ATOM 2886 C C . ASP A 1 379 ? -5.479 -19.612 46.474 1.00 32.81 379 ASP A C 1
ATOM 2888 O O . ASP A 1 379 ? -6.324 -20.288 47.053 1.00 32.81 379 ASP A O 1
ATOM 2892 N N . LEU A 1 380 ? -4.445 -20.163 45.824 1.00 33.56 380 LEU A N 1
ATOM 2893 C CA . LEU A 1 380 ? -3.503 -21.087 46.470 1.00 33.56 380 LEU A CA 1
ATOM 2894 C C . LEU A 1 380 ? -2.325 -21.446 45.539 1.00 33.56 380 LEU A C 1
ATOM 2896 O O . LEU A 1 380 ? -2.526 -22.073 44.503 1.00 33.56 380 LEU A O 1
ATOM 2900 N N . LYS A 1 381 ? -1.129 -21.130 46.060 1.00 35.62 381 LYS A N 1
ATOM 2901 C CA . LYS A 1 381 ? 0.231 -21.653 45.803 1.00 35.62 381 LYS A CA 1
ATOM 2902 C C . LYS A 1 381 ? 0.969 -21.291 44.517 1.00 35.62 381 LYS A C 1
ATOM 2904 O O . LYS A 1 381 ? 0.586 -21.767 43.431 1.00 35.62 381 LYS A O 1
#

pLDDT: mean 73.57, std 23.21, range [22.95, 98.25]

Foldseek 3Di:
DDDDLVVQVVQFDDDDPWWTKGWDQDPVVQVVNLVVLCVVPVVPPCSVVWDWDAGPVHRNIIMTIDTPVSVCVSCVVPPPDDDDDDDDDDDDDDDDDDDDDDPPPDPPPQLEEEEEQEAPAQHFDWALFLVPDPPVVPDVPLQWFDTCQQSSQQCNFQRGIYHHQDDDPCLVVNLVSRAAHEAAGEYEYEAEDDQQRQWGWYWYNDPVVNDTDIDTGGLLSVLVSNVVSHYAAPGEYEYEYQYFQQQHFDPPDPRGGSQRVNCVSCLVRRYWYKYKYFNGGFATGHNNCQDPSKHKDDPRHTHHLQGIKIWTWDDDPDPSDIDIDMDGGNWIWMGGNVGIDTHHDDPPDPDDDDDDDDDDDDDDDDDDDDDDDDDDDDDDD

Organism: NCBI:txid91891

Sequence (381 aa):
MITSIQDIARHVVRAGKSMVWFEFDSRKDAETALNLIKKQYSDLHNLHKASVNSGNVNKHKFGFGLTHTQFKSITKFNENSQISATGLKVQASISQTNQKQSPEALDKSTNRLVISTQSLDQENIALENPNTADLSMNHSNLEKVGNGHSALAIASALNSPLVVLRSEQNQEKILKTVGKIGNNSLVFITGHCGKGSNSLGGLYFSDSKESMISVSRTPDEIVHFLASAGLKRGDSITIVLCVCYGAKEGEYLQHHSFASRLAISLAEIGVSSTIYASKGRTTRFGKEAIVNGTITFNSGLGIKPNELVVFETMIRDSLSTIKTSQRELKAAISISGEGLQIKHPETSPSSNNSLVGFFKPSMTIDLNPQSGNWAQRNDLK

Radius of gyration: 25.73 Å; chains: 1; bounding box: 59×83×74 Å

Secondary structure (DSSP, 8-state):
---SHHHHHTTEEEE-SSEEEEEESSHHHHHHHHHHHHHH-TTSTTGGG---EE-SS-TTSEEEEEEHHHHHHHHGGGSS-------------------------------EEEEESS-BTTB--EES-TTTS--TTT-TTTTS--TTHHHHHHHHHHT--EEE--SSS-HHHHHHHH----TTEEEEEE-B--TT-SSEEEEEEEGGGTEEEEEEE-HHHHHHHHHHTT--TT-EEEEEEESTTTTPPPTTTTT--HHHHHHHHHHHTT-EEEEEEESSPPBP--GGG-BTTBEE-BTTBBS-TTTEEEEEEEE-SSS--EEEEEEE---EEEEETTEEEEE-------S------------------------------